Protein AF-0000000068096265 (afdb_homodimer)

Foldseek 3Di:
DAPVVVVVVLLLVLFKKKKKWWDQKWADDQDGTWIKIAGLVLDIDTFPRDDLVR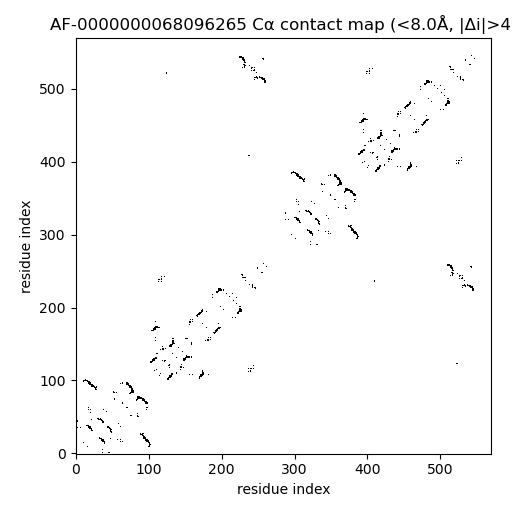VVVSVVLNVCRVVVHKDKQKAACPCDDDNHSNHPRRMIIMMTMHMHSNAAEEEEEALDLLVLLLQVVVVVVRHAYEYEDADPVSPDVVSHDPSYHYFYDNDSLVSVVVDPDDLAHEYEYDHDPCSLVNCVNPLPPRHLAYEYQDDPVVLVVSLVVCVVVPNDPVSNVRYQPNAFDPPVDDGSNSVSVRRVLRVVCSVVVHDDDDPVPPDPPPPVVPPPPPVDPPPPPPPPD/DDPVVVVVVLLLVLFKKKKKWWDQKDADDQDGTWIKIAGLVLDIDTFPRDDLVRVVVSVVLNVCRVVVHKDKQKAACDCDDDNHSNHPRRMIIMMTMHMHSNAAEEEEEALDLLVLLLQVVVVVVRHAYEYEDADPVSPDVVSHPPSYHYFYDNDSLVSVVPDPDDLAHEYEYDHDPCSLVNCVNPLPPRHLAYEYQDDPVVLVVSLVVCVVVPNDPVSNVRYQPNAFDPPVDDGSNSVSVRRVLRVVCSVVVHDDDDPVPDDPPPPVVPPPPPPDPPPPPPPDD

InterPro domains:
  IPR003777 XdhC- CoxI [PF02625] (12-73)
  IPR027051 XdhC Rossmann domain [PF13478] (106-247)
  IPR036291 NAD(P)-binding domain superfamily [SSF51735] (105-229)
  IPR052698 Molybdenum Cofactor Utilization and Processing [PTHR30388] (1-264)

Nearest PDB structures (foldseek):
  2we7-assembly2_B-2  TM=6.787E-01  e=3.068E-19  Mycolicibacterium smegmatis MC2 155
  2we8-assembly2_B-3  TM=6.838E-01  e=1.035E-18  Mycolicibacterium smegmatis MC2 155
  2we8-assembly1_A-2  TM=6.774E-01  e=1.320E-18  Mycolicibacterium smegmatis MC2 155
  2we7-assembly1_A-3  TM=6.724E-01  e=2.021E-18  Mycolicibacterium smegmatis MC2 155
  3on5-assembly1_B  TM=5.603E-01  e=2.183E-16  Halalkalibacterium halodurans

Structure (mmCIF, N/CA/C/O backbone):
data_AF-0000000068096265-model_v1
#
loop_
_entity.id
_entity.type
_entity.pdbx_description
1 polymer 'XdhC family protein'
#
loop_
_atom_site.group_PDB
_atom_site.id
_atom_site.type_symbol
_atom_site.label_atom_id
_atom_site.label_alt_id
_atom_site.label_comp_id
_atom_site.label_asym_id
_atom_site.label_entity_id
_atom_site.label_seq_id
_atom_site.pdbx_PDB_ins_code
_atom_site.Cartn_x
_atom_site.Cartn_y
_atom_site.Cartn_z
_atom_site.occupancy
_atom_site.B_iso_or_equiv
_atom_site.auth_seq_id
_atom_site.auth_comp_id
_atom_site.auth_asym_id
_atom_site.auth_atom_id
_atom_site.pdbx_PDB_model_num
ATOM 1 N N . MET A 1 1 ? 1.403 -39.656 5.617 1 76.5 1 MET A N 1
ATOM 2 C CA . MET A 1 1 ? 1.202 -38.25 5.336 1 76.5 1 MET A CA 1
ATOM 3 C C . MET A 1 1 ? -0.2 -38 4.793 1 76.5 1 MET A C 1
ATOM 5 O O . MET A 1 1 ? -0.653 -38.688 3.883 1 76.5 1 MET A O 1
ATOM 9 N N . THR A 1 2 ? -0.867 -37.156 5.574 1 92.62 2 THR A N 1
ATOM 10 C CA . THR A 1 2 ? -2.234 -36.875 5.16 1 92.62 2 THR A CA 1
ATOM 11 C C . THR A 1 2 ? -2.248 -35.844 4.02 1 92.62 2 THR A C 1
ATOM 13 O O . THR A 1 2 ? -1.24 -35.188 3.76 1 92.62 2 THR A O 1
ATOM 16 N N . ILE A 1 3 ? -3.322 -35.938 3.326 1 94.81 3 ILE A N 1
ATOM 17 C CA . ILE A 1 3 ? -3.496 -35 2.213 1 94.81 3 ILE A CA 1
ATOM 18 C C . ILE A 1 3 ? -3.24 -33.562 2.686 1 94.81 3 ILE A C 1
ATOM 20 O O . ILE A 1 3 ? -2.514 -32.812 2.035 1 94.81 3 ILE A O 1
ATOM 24 N N . PHE A 1 4 ? -3.699 -33.25 3.855 1 94.38 4 PHE A N 1
ATOM 25 C CA . PHE A 1 4 ? -3.615 -31.859 4.316 1 94.38 4 PHE A CA 1
ATOM 26 C C . PHE A 1 4 ? -2.223 -31.547 4.852 1 94.38 4 PHE A C 1
ATOM 28 O O . PHE A 1 4 ? -1.745 -30.422 4.738 1 94.38 4 PHE A O 1
ATOM 35 N N . GLU A 1 5 ? -1.595 -32.5 5.352 1 94.88 5 GLU A N 1
ATOM 36 C CA . GLU A 1 5 ? -0.195 -32.312 5.727 1 94.88 5 GLU A CA 1
ATOM 37 C C . GLU A 1 5 ? 0.674 -32.031 4.504 1 94.88 5 GLU A C 1
ATOM 39 O O . GLU A 1 5 ? 1.523 -31.141 4.535 1 94.88 5 GLU A O 1
ATOM 44 N N . GLU A 1 6 ? 0.414 -32.875 3.514 1 95.62 6 GLU A N 1
ATOM 45 C CA . GLU A 1 6 ? 1.165 -32.688 2.275 1 95.62 6 GLU A CA 1
ATOM 46 C C . GLU A 1 6 ? 0.84 -31.328 1.639 1 95.62 6 GLU A C 1
ATOM 48 O O . GLU A 1 6 ? 1.735 -30.625 1.159 1 95.62 6 GLU A O 1
ATOM 53 N N . ALA A 1 7 ? -0.382 -31 1.679 1 96.31 7 ALA A N 1
ATOM 54 C CA . ALA A 1 7 ? -0.796 -29.703 1.133 1 96.31 7 ALA A CA 1
ATOM 55 C C . ALA A 1 7 ? -0.097 -28.562 1.853 1 96.31 7 ALA A C 1
ATOM 57 O O . ALA A 1 7 ? 0.416 -27.641 1.212 1 96.31 7 ALA A O 1
ATOM 58 N N . ALA A 1 8 ? -0.05 -28.625 3.109 1 95.56 8 ALA A N 1
ATOM 59 C CA . ALA A 1 8 ? 0.588 -27.594 3.92 1 95.56 8 ALA A CA 1
ATOM 60 C C . ALA A 1 8 ? 2.076 -27.484 3.604 1 95.56 8 ALA A C 1
ATOM 62 O O . ALA A 1 8 ? 2.617 -26.391 3.482 1 95.56 8 ALA A O 1
ATOM 63 N N . ARG A 1 9 ? 2.648 -28.625 3.51 1 94.81 9 ARG A N 1
ATOM 64 C CA . ARG A 1 9 ? 4.074 -28.688 3.193 1 94.81 9 ARG A CA 1
ATOM 65 C C . ARG A 1 9 ? 4.355 -28.031 1.842 1 94.81 9 ARG A C 1
ATOM 67 O O . ARG A 1 9 ? 5.242 -27.188 1.728 1 94.81 9 ARG A O 1
ATOM 74 N N . LEU A 1 10 ? 3.617 -28.391 0.86 1 95.56 10 LEU A N 1
ATOM 75 C CA . LEU A 1 10 ? 3.816 -27.875 -0.488 1 95.56 10 LEU A CA 1
ATOM 76 C C . LEU A 1 10 ? 3.523 -26.375 -0.542 1 95.56 10 LEU A C 1
ATOM 78 O O . LEU A 1 10 ? 4.25 -25.625 -1.188 1 95.56 10 LEU A O 1
ATOM 82 N N . GLU A 1 11 ? 2.512 -25.984 0.135 1 93.88 11 GLU A N 1
ATOM 83 C CA . GLU A 1 11 ? 2.162 -24.562 0.186 1 93.88 11 GLU A CA 1
ATOM 84 C C . GLU A 1 11 ? 3.287 -23.734 0.805 1 93.88 11 GLU A C 1
ATOM 86 O O . GLU A 1 11 ? 3.643 -22.672 0.288 1 93.88 11 GLU A O 1
ATOM 91 N N . LYS A 1 12 ? 3.818 -24.219 1.875 1 91.19 12 LYS A N 1
ATOM 92 C CA . LYS A 1 12 ? 4.914 -23.547 2.557 1 91.19 12 LYS A CA 1
ATOM 93 C C . LYS A 1 12 ? 6.121 -23.375 1.634 1 91.19 12 LYS A C 1
ATOM 95 O O . LYS A 1 12 ? 6.809 -22.359 1.675 1 91.19 12 LYS A O 1
ATOM 100 N N . GLN A 1 13 ? 6.297 -24.344 0.802 1 92.06 13 GLN A N 1
ATOM 101 C CA . GLN A 1 13 ? 7.426 -24.344 -0.122 1 92.06 13 GLN A CA 1
ATOM 102 C C . GLN A 1 13 ? 7.074 -23.641 -1.425 1 92.06 13 GLN A C 1
ATOM 104 O O . GLN A 1 13 ? 7.914 -23.5 -2.314 1 92.06 13 GLN A O 1
ATOM 109 N N . ASN A 1 14 ? 5.914 -23.172 -1.489 1 94.5 14 ASN A N 1
ATOM 110 C CA . ASN A 1 14 ? 5.391 -22.562 -2.709 1 94.5 14 ASN A CA 1
ATOM 111 C C . ASN A 1 14 ? 5.59 -23.484 -3.918 1 94.5 14 ASN A C 1
ATOM 113 O O . ASN A 1 14 ? 6.062 -23.031 -4.965 1 94.5 14 ASN A O 1
ATOM 117 N N . ARG A 1 15 ? 5.332 -24.734 -3.732 1 94.62 15 ARG A N 1
ATOM 118 C CA . ARG A 1 15 ? 5.344 -25.719 -4.812 1 94.62 15 ARG A CA 1
ATOM 119 C C . ARG A 1 15 ? 3.928 -26.016 -5.301 1 94.62 15 ARG A C 1
ATOM 121 O O . ARG A 1 15 ? 3.037 -26.312 -4.5 1 94.62 15 ARG A O 1
ATOM 128 N N . PRO A 1 16 ? 3.732 -25.984 -6.543 1 96.69 16 PRO A N 1
ATOM 129 C CA . PRO A 1 16 ? 2.383 -26.156 -7.09 1 96.69 16 PRO A CA 1
ATOM 130 C C . PRO A 1 16 ? 1.802 -27.531 -6.824 1 96.69 16 PRO A C 1
ATOM 132 O O . PRO A 1 16 ? 2.533 -28.531 -6.848 1 96.69 16 PRO A O 1
ATOM 135 N N . PHE A 1 17 ? 0.498 -27.578 -6.547 1 97.69 17 PHE A N 1
ATOM 136 C CA . PHE A 1 17 ? -0.246 -28.828 -6.422 1 97.69 17 PHE A CA 1
ATOM 137 C C . PHE A 1 17 ? -1.731 -28.594 -6.672 1 97.69 17 PHE A C 1
ATOM 139 O O . PHE A 1 17 ? -2.201 -27.453 -6.656 1 97.69 17 PHE A O 1
ATOM 146 N N . ALA A 1 18 ? -2.395 -29.703 -6.938 1 98.31 18 ALA A N 1
ATOM 147 C CA . ALA A 1 18 ? -3.84 -29.641 -7.137 1 98.31 18 ALA A CA 1
ATOM 148 C C . ALA A 1 18 ? -4.57 -30.516 -6.113 1 98.31 18 ALA A C 1
ATOM 150 O O . ALA A 1 18 ? -4.035 -31.531 -5.656 1 98.31 18 ALA A O 1
ATOM 151 N N . LEU A 1 19 ? -5.758 -30.078 -5.727 1 97.81 19 LEU A N 1
ATOM 152 C CA . LEU A 1 19 ? -6.688 -30.875 -4.934 1 97.81 19 LEU A CA 1
ATOM 153 C C . LEU A 1 19 ? -7.922 -31.234 -5.746 1 97.81 19 LEU A C 1
ATOM 155 O O . LEU A 1 19 ? -8.602 -30.359 -6.289 1 97.81 19 LEU A O 1
ATOM 159 N N . ALA A 1 20 ? -8.125 -32.469 -5.863 1 97.06 20 ALA A N 1
ATOM 160 C CA . ALA A 1 20 ? -9.312 -33 -6.551 1 97.06 20 ALA A CA 1
ATOM 161 C C . ALA A 1 20 ? -10.352 -33.5 -5.555 1 97.06 20 ALA A C 1
ATOM 163 O O . ALA A 1 20 ? -10.047 -34.344 -4.695 1 97.06 20 ALA A O 1
ATOM 164 N N . GLN A 1 21 ? -11.516 -33 -5.699 1 95.88 21 GLN A N 1
ATOM 165 C CA . GLN A 1 21 ? -12.625 -33.375 -4.824 1 95.88 21 GLN A CA 1
ATOM 166 C C . GLN A 1 21 ? -13.844 -33.812 -5.629 1 95.88 21 GLN A C 1
ATOM 168 O O . GLN A 1 21 ? -14.297 -33.094 -6.527 1 95.88 21 GLN A O 1
ATOM 173 N N . ILE A 1 22 ? -14.359 -35.031 -5.277 1 92.56 22 ILE A N 1
ATOM 174 C CA . ILE A 1 22 ? -15.633 -35.438 -5.867 1 92.56 22 ILE A CA 1
ATOM 175 C C . ILE A 1 22 ? -16.766 -34.562 -5.32 1 92.56 22 ILE A C 1
ATOM 177 O O . ILE A 1 22 ? -16.984 -34.531 -4.109 1 92.56 22 ILE A O 1
ATOM 181 N N . VAL A 1 23 ? -17.5 -33.938 -6.191 1 93.25 23 VAL A N 1
ATOM 182 C CA . VAL A 1 23 ? -18.531 -33.031 -5.711 1 93.25 23 VAL A CA 1
ATOM 183 C C . VAL A 1 23 ? -19.906 -33.562 -6.082 1 93.25 23 VAL A C 1
ATOM 185 O O . VAL A 1 23 ? -20.922 -33.156 -5.512 1 93.25 23 VAL A O 1
ATOM 188 N N . ASP A 1 24 ? -19.938 -34.406 -7.055 1 88.5 24 ASP A N 1
ATOM 189 C CA . ASP A 1 24 ? -21.188 -35.062 -7.441 1 88.5 24 ASP A CA 1
ATOM 190 C C . ASP A 1 24 ? -20.922 -36.469 -7.984 1 88.5 24 ASP A C 1
ATOM 192 O O . ASP A 1 24 ? -19.891 -36.719 -8.625 1 88.5 24 ASP A O 1
ATOM 196 N N . SER A 1 25 ? -21.797 -37.438 -7.559 1 85.44 25 SER A N 1
ATOM 197 C CA . SER A 1 25 ? -21.688 -38.812 -8.055 1 85.44 25 SER A CA 1
ATOM 198 C C . SER A 1 25 ? -23.078 -39.438 -8.211 1 85.44 25 SER A C 1
ATOM 200 O O . SER A 1 25 ? -23.938 -39.281 -7.359 1 85.44 25 SER A O 1
ATOM 202 N N . ARG A 1 26 ? -23.219 -39.906 -9.359 1 81.5 26 ARG A N 1
ATOM 203 C CA . ARG A 1 26 ? -24.469 -40.594 -9.641 1 81.5 26 ARG A CA 1
ATOM 204 C C . ARG A 1 26 ? -24.234 -42 -10.164 1 81.5 26 ARG A C 1
ATOM 206 O O . ARG A 1 26 ? -23.266 -42.25 -10.891 1 81.5 26 ARG A O 1
ATOM 213 N N . GLY A 1 27 ? -25.141 -42.875 -9.828 1 76.88 27 GLY A N 1
ATOM 214 C CA . GLY A 1 27 ? -25.047 -44.25 -10.297 1 76.88 27 GLY A CA 1
ATOM 215 C C . GLY A 1 27 ? -23.984 -45.062 -9.586 1 76.88 27 GLY A C 1
ATOM 216 O O . GLY A 1 27 ? -23.656 -44.781 -8.43 1 76.88 27 GLY A O 1
ATOM 217 N N . SER A 1 28 ? -23.547 -46.219 -10.242 1 68.5 28 SER A N 1
ATOM 218 C CA . SER A 1 28 ? -22.547 -47.062 -9.625 1 68.5 28 SER A CA 1
ATOM 219 C C . SER A 1 28 ? -21.156 -46.5 -9.742 1 68.5 28 SER A C 1
ATOM 221 O O . SER A 1 28 ? -20.469 -46.688 -10.75 1 68.5 28 SER A O 1
ATOM 223 N N . THR A 1 29 ? -20.766 -45.594 -8.859 1 66.62 29 THR A N 1
ATOM 224 C CA . THR A 1 29 ? -19.438 -45 -8.82 1 66.62 29 THR A CA 1
ATOM 225 C C . THR A 1 29 ? -18.625 -45.594 -7.676 1 66.62 29 THR A C 1
ATOM 227 O O . THR A 1 29 ? -19.172 -46 -6.648 1 66.62 29 THR A O 1
ATOM 230 N N . PRO A 1 30 ? -17.344 -45.688 -7.934 1 61.66 30 PRO A N 1
ATOM 231 C CA . PRO A 1 30 ? -16.531 -46.312 -6.891 1 61.66 30 PRO A CA 1
ATOM 232 C C . PRO A 1 30 ? -16.562 -45.562 -5.57 1 61.66 30 PRO A C 1
ATOM 234 O O . PRO A 1 30 ? -16.516 -46.188 -4.5 1 61.66 30 PRO A O 1
ATOM 237 N N . ARG A 1 31 ? -16.547 -44.312 -5.555 1 70.88 31 ARG A N 1
ATOM 238 C CA . ARG A 1 31 ? -16.609 -43.5 -4.348 1 70.88 31 ARG A CA 1
ATOM 239 C C . ARG A 1 31 ? -17.578 -42.312 -4.523 1 70.88 31 ARG A C 1
ATOM 241 O O . ARG A 1 31 ? -17.672 -41.75 -5.609 1 70.88 31 ARG A O 1
ATOM 248 N N . HIS A 1 32 ? -18.281 -42.062 -3.453 1 75.38 32 HIS A N 1
ATOM 249 C CA . HIS A 1 32 ? -19.234 -40.938 -3.49 1 75.38 32 HIS A CA 1
ATOM 250 C C . HIS A 1 32 ? -18.609 -39.656 -2.936 1 75.38 32 HIS A C 1
ATOM 252 O O . HIS A 1 32 ? -19.062 -38.562 -3.258 1 75.38 32 HIS A O 1
ATOM 258 N N . SER A 1 33 ? -17.688 -39.844 -2.07 1 81.69 33 SER A N 1
ATOM 259 C CA . SER A 1 33 ? -16.938 -38.719 -1.53 1 81.69 33 SER A CA 1
ATOM 260 C C . SER A 1 33 ? -15.461 -39.094 -1.321 1 81.69 33 SER A C 1
ATOM 262 O O . SER A 1 33 ? -15.156 -40.156 -0.764 1 81.69 33 SER A O 1
ATOM 264 N N . ALA A 1 34 ? -14.57 -38.375 -2.037 1 90.31 34 ALA A N 1
ATOM 265 C CA . ALA A 1 34 ? -13.133 -38.594 -1.886 1 90.31 34 ALA A CA 1
ATOM 266 C C . ALA A 1 34 ? -12.328 -37.375 -2.359 1 90.31 34 ALA A C 1
ATOM 268 O O . ALA A 1 34 ? -12.852 -36.531 -3.07 1 90.31 34 ALA A O 1
ATOM 269 N N . GLN A 1 35 ? -11.133 -37.344 -1.79 1 94.5 35 GLN A N 1
ATOM 270 C CA . GLN A 1 35 ? -10.195 -36.281 -2.156 1 94.5 35 GLN A CA 1
ATOM 271 C C . GLN A 1 35 ? -8.836 -36.875 -2.533 1 94.5 35 GLN A C 1
ATOM 273 O O . GLN A 1 35 ? -8.422 -37.906 -2.004 1 94.5 35 GLN A O 1
ATOM 278 N N . MET A 1 36 ? -8.203 -36.156 -3.459 1 96.44 36 MET A N 1
ATOM 279 C CA . MET A 1 36 ? -6.875 -36.531 -3.93 1 96.44 36 MET A CA 1
ATOM 280 C C . MET A 1 36 ? -6.016 -35.312 -4.172 1 96.44 36 MET A C 1
ATOM 282 O O . MET A 1 36 ? -6.496 -34.312 -4.711 1 96.44 36 MET A O 1
ATOM 286 N N . LEU A 1 37 ? -4.785 -35.375 -3.684 1 98.19 37 LEU A N 1
ATOM 287 C CA . LEU A 1 37 ? -3.805 -34.344 -3.979 1 98.19 37 LEU A CA 1
ATOM 288 C C . LEU A 1 37 ? -2.883 -34.781 -5.117 1 98.19 37 LEU A C 1
ATOM 290 O O . LEU A 1 37 ? -2.381 -35.906 -5.125 1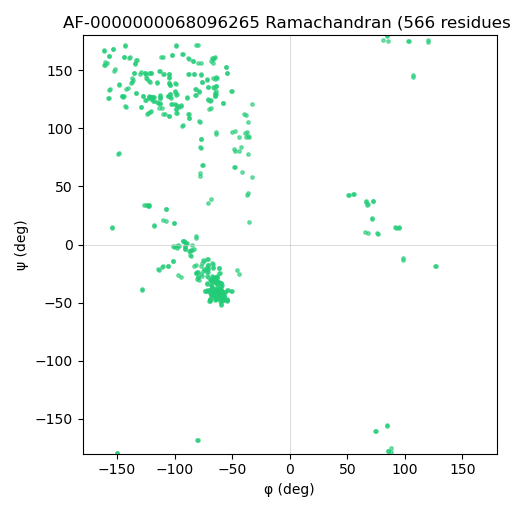 98.19 37 LEU A O 1
ATOM 294 N N . ILE A 1 38 ? -2.723 -33.969 -6.102 1 98.19 38 ILE A N 1
ATOM 295 C CA . ILE A 1 38 ? -1.871 -34.25 -7.258 1 98.19 38 ILE A CA 1
ATOM 296 C C . ILE A 1 38 ? -0.711 -33.25 -7.281 1 98.19 38 ILE A C 1
ATOM 298 O O . ILE A 1 38 ? -0.925 -32.031 -7.352 1 98.19 38 ILE A O 1
ATOM 302 N N . ARG A 1 39 ? 0.5 -33.75 -7.262 1 97.56 39 ARG A N 1
ATOM 303 C CA . ARG A 1 39 ? 1.692 -32.906 -7.352 1 97.56 39 ARG A CA 1
ATOM 304 C C . ARG A 1 39 ? 1.98 -32.531 -8.797 1 97.56 39 ARG A C 1
ATOM 306 O O . ARG A 1 39 ? 1.365 -33.062 -9.727 1 97.56 39 ARG A O 1
ATOM 313 N N . ASP A 1 40 ? 2.973 -31.609 -8.914 1 95.88 40 ASP A N 1
ATOM 314 C CA . ASP A 1 40 ? 3.264 -31.094 -10.25 1 95.88 40 ASP A CA 1
ATOM 315 C C . ASP A 1 40 ? 3.939 -32.156 -11.117 1 95.88 40 ASP A C 1
ATOM 317 O O . ASP A 1 40 ? 3.973 -32.031 -12.344 1 95.88 40 ASP A O 1
ATOM 321 N N . ASP A 1 41 ? 4.406 -33.281 -10.547 1 95.25 41 ASP A N 1
ATOM 322 C CA . ASP A 1 41 ? 5.027 -34.375 -11.312 1 95.25 41 ASP A CA 1
ATOM 323 C C . ASP A 1 41 ? 4.031 -35.469 -11.594 1 95.25 41 ASP A C 1
ATOM 325 O O . ASP A 1 41 ? 4.395 -36.5 -12.18 1 95.25 41 ASP A O 1
ATOM 329 N N . GLY A 1 42 ? 2.867 -35.281 -11.07 1 95.75 42 GLY A N 1
ATOM 330 C CA . GLY A 1 42 ? 1.82 -36.25 -11.336 1 95.75 42 GLY A CA 1
ATOM 331 C C . GLY A 1 42 ? 1.646 -37.25 -10.219 1 95.75 42 GLY A C 1
ATOM 332 O O . GLY A 1 42 ? 0.663 -38 -10.195 1 95.75 42 GLY A O 1
ATOM 333 N N . SER A 1 43 ? 2.57 -37.281 -9.344 1 96.69 43 SER A N 1
ATOM 334 C CA . SER A 1 43 ? 2.396 -38.156 -8.203 1 96.69 43 SER A CA 1
ATOM 335 C C . SER A 1 43 ? 1.251 -37.719 -7.309 1 96.69 43 SER A C 1
ATOM 337 O O . SER A 1 43 ? 0.879 -36.531 -7.324 1 96.69 43 SER A O 1
ATOM 339 N N . ILE A 1 44 ? 0.69 -38.625 -6.547 1 96.56 44 ILE A N 1
ATOM 340 C CA . ILE A 1 44 ? -0.555 -38.281 -5.863 1 96.56 44 ILE A CA 1
ATOM 341 C C . ILE A 1 44 ? -0.467 -38.688 -4.395 1 96.56 44 ILE A C 1
ATOM 343 O O . ILE A 1 44 ? 0.402 -39.469 -4.016 1 96.56 44 ILE A O 1
ATOM 347 N N . VAL A 1 45 ? -1.242 -38.125 -3.564 1 96.5 45 VAL A N 1
ATOM 348 C CA . VAL A 1 45 ? -1.601 -38.562 -2.217 1 96.5 45 VAL A CA 1
ATOM 349 C C . VAL A 1 45 ? -3.113 -38.75 -2.119 1 96.5 45 VAL A C 1
ATOM 351 O O . VAL A 1 45 ? -3.879 -37.844 -2.451 1 96.5 45 VAL A O 1
ATOM 354 N N . GLY A 1 46 ? -3.484 -39.875 -1.688 1 94.06 46 GLY A N 1
ATOM 355 C CA . GLY A 1 46 ? -4.906 -40.188 -1.672 1 94.06 46 GLY A CA 1
ATOM 356 C C . GLY A 1 46 ? -5.414 -40.719 -3 1 94.06 46 GLY A C 1
ATOM 357 O O . GLY A 1 46 ? -4.629 -40.969 -3.922 1 94.06 46 GLY A O 1
ATOM 358 N N . THR A 1 47 ? -6.809 -41.031 -3 1 92.25 47 THR A N 1
ATOM 359 C CA . THR A 1 47 ? -7.426 -41.562 -4.211 1 92.25 47 THR A CA 1
ATOM 360 C C . THR A 1 47 ? -8.906 -41.188 -4.266 1 92.25 47 THR A C 1
ATOM 362 O O . THR A 1 47 ? -9.547 -41 -3.227 1 92.25 47 THR A O 1
ATOM 365 N N . ILE A 1 48 ? -9.32 -41.094 -5.488 1 90.81 48 ILE A N 1
ATOM 366 C CA . ILE A 1 48 ? -10.758 -40.844 -5.637 1 90.81 48 ILE A CA 1
ATOM 367 C C . ILE A 1 48 ? -11.422 -42.094 -6.199 1 90.81 48 ILE A C 1
ATOM 369 O O . ILE A 1 4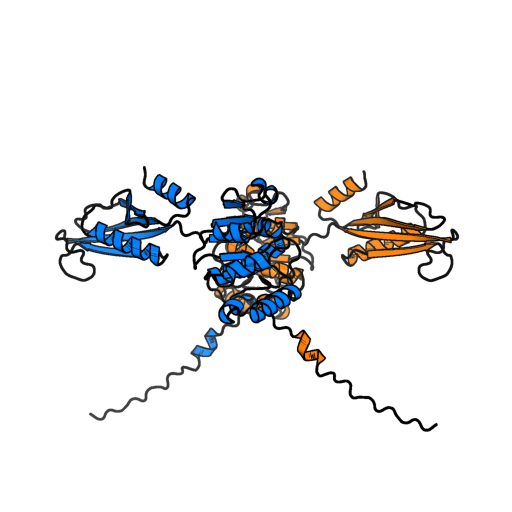8 ? -12.523 -42.031 -6.758 1 90.81 48 ILE A O 1
ATOM 373 N N . GLY A 1 49 ? -10.859 -43.219 -6.094 1 84.81 49 GLY A N 1
ATOM 374 C CA . GLY A 1 49 ? -11.469 -44.469 -6.488 1 84.81 49 GLY A CA 1
ATOM 375 C C . GLY A 1 49 ? -10.617 -45.281 -7.465 1 84.81 49 GLY A C 1
ATOM 376 O O . GLY A 1 49 ? -10.883 -46.438 -7.719 1 84.81 49 GLY A O 1
ATOM 377 N N . GLY A 1 50 ? -9.695 -44.656 -8.102 1 79.5 50 GLY A N 1
ATOM 378 C CA . GLY A 1 50 ? -8.797 -45.344 -9.016 1 79.5 50 GLY A CA 1
ATOM 379 C C . GLY A 1 50 ? -9.359 -45.5 -10.414 1 79.5 50 GLY A C 1
ATOM 380 O O . GLY A 1 50 ? -10.289 -44.781 -10.789 1 79.5 50 GLY A O 1
ATOM 381 N N . GLY A 1 51 ? -8.539 -46.188 -11.242 1 81.88 51 GLY A N 1
ATOM 382 C CA . GLY A 1 51 ? -9.016 -46.531 -12.57 1 81.88 51 GLY A CA 1
ATOM 383 C C . GLY A 1 51 ? -8.836 -45.438 -13.594 1 81.88 51 GLY A C 1
ATOM 384 O O . GLY A 1 51 ? -7.953 -44.594 -13.445 1 81.88 51 GLY A O 1
ATOM 385 N N . MET A 1 52 ? -9.695 -45.562 -14.586 1 83.56 52 MET A N 1
ATOM 386 C CA . MET A 1 52 ? -9.57 -44.656 -15.734 1 83.56 52 MET A CA 1
ATOM 387 C C . MET A 1 52 ? -9.992 -43.25 -15.367 1 83.56 52 MET A C 1
ATOM 389 O O . MET A 1 52 ? -9.383 -42.281 -15.828 1 83.56 52 MET A O 1
ATOM 393 N N . VAL A 1 53 ? -10.945 -43.125 -14.516 1 84.19 53 VAL A N 1
ATOM 394 C CA . VAL A 1 53 ? -11.43 -41.812 -14.109 1 84.19 53 VAL A CA 1
ATOM 395 C C . VAL A 1 53 ? -10.328 -41.062 -13.367 1 84.19 53 VAL A C 1
ATOM 397 O O . VAL A 1 53 ? -10.086 -39.875 -13.625 1 84.19 53 VAL A O 1
ATOM 400 N N . GLU A 1 54 ? -9.742 -41.719 -12.484 1 90.56 54 GLU A N 1
ATOM 401 C CA . GLU A 1 54 ? -8.664 -41.094 -11.711 1 90.56 54 GLU A CA 1
ATOM 402 C C . GLU A 1 54 ? -7.512 -40.656 -12.609 1 90.56 54 GLU A C 1
ATOM 404 O O . GLU A 1 54 ? -6.965 -39.562 -12.445 1 90.56 54 GLU A O 1
ATOM 409 N N . ARG A 1 55 ? -7.156 -41.5 -13.594 1 92.88 55 ARG A N 1
ATOM 410 C CA . ARG A 1 55 ? -6.105 -41.156 -14.547 1 92.88 55 ARG A CA 1
ATOM 411 C C . ARG A 1 55 ? -6.461 -39.906 -15.312 1 92.88 55 ARG A C 1
ATOM 413 O O . ARG A 1 55 ? -5.609 -39.031 -15.516 1 92.88 55 ARG A O 1
ATOM 420 N N . LYS A 1 56 ? -7.641 -39.875 -15.68 1 93.31 56 LYS A N 1
ATOM 421 C CA . LYS A 1 56 ? -8.086 -38.688 -16.422 1 93.31 56 LYS A CA 1
ATOM 422 C C . LYS A 1 56 ? -8.086 -37.438 -15.539 1 93.31 56 LYS A C 1
ATOM 424 O O . LYS A 1 56 ? -7.715 -36.375 -15.992 1 93.31 56 LYS A O 1
ATOM 429 N N . VAL A 1 57 ? -8.5 -37.625 -14.328 1 95.06 57 VAL A N 1
ATOM 430 C CA . VAL A 1 57 ? -8.516 -36.5 -13.391 1 95.06 57 VAL A CA 1
ATOM 431 C C . VAL A 1 57 ? -7.094 -36 -13.141 1 95.06 57 VAL A C 1
ATOM 433 O O . VAL A 1 57 ? -6.848 -34.812 -13.055 1 95.06 57 VAL A O 1
ATOM 436 N N . ILE A 1 58 ? -6.18 -36.875 -13 1 97 58 ILE A N 1
ATOM 437 C CA . ILE A 1 58 ? -4.777 -36.5 -12.812 1 97 58 ILE A CA 1
ATOM 438 C C . ILE A 1 58 ? -4.289 -35.719 -14.016 1 97 58 ILE A C 1
ATOM 440 O O . ILE A 1 58 ? -3.646 -34.656 -13.859 1 97 58 ILE A O 1
ATOM 444 N N . ALA A 1 59 ? -4.656 -36.156 -15.195 1 96.88 59 ALA A N 1
ATOM 445 C CA . ALA A 1 59 ? -4.266 -35.438 -16.406 1 96.88 59 ALA A CA 1
ATOM 446 C C . ALA A 1 59 ? -4.855 -34.031 -16.438 1 96.88 59 ALA A C 1
ATOM 448 O O . ALA A 1 59 ? -4.16 -33.062 -16.766 1 96.88 59 ALA A O 1
ATOM 449 N N . GLU A 1 60 ? -6.031 -33.938 -16.062 1 96.81 60 GLU A N 1
ATOM 450 C CA . GLU A 1 60 ? -6.703 -32.656 -16 1 96.81 60 GLU A CA 1
ATOM 451 C C . GLU A 1 60 ? -6.062 -31.75 -14.953 1 96.81 60 GLU A C 1
ATOM 453 O O . GLU A 1 60 ? -5.957 -30.531 -15.156 1 96.81 60 GLU A O 1
ATOM 458 N N . ALA A 1 61 ? -5.707 -32.344 -13.906 1 97.88 61 ALA A N 1
ATOM 459 C CA . ALA A 1 61 ? -5.074 -31.578 -12.828 1 97.88 61 ALA A CA 1
ATOM 460 C C . ALA A 1 61 ? -3.74 -30.984 -13.289 1 97.88 61 ALA A C 1
ATOM 462 O O . ALA A 1 61 ? -3.422 -29.844 -12.969 1 97.88 61 ALA A O 1
ATOM 463 N N . LEU A 1 62 ? -2.977 -31.766 -13.992 1 97.62 62 LEU A N 1
ATOM 464 C CA . LEU A 1 62 ? -1.701 -31.281 -14.508 1 97.62 62 LEU A CA 1
ATOM 465 C C . LEU A 1 62 ? -1.91 -30.125 -15.492 1 97.62 62 LEU A C 1
ATOM 467 O O . LEU A 1 62 ? -1.143 -29.172 -15.492 1 97.62 62 LEU A O 1
ATOM 471 N N . GLU A 1 63 ? -2.936 -30.203 -16.25 1 97 63 GLU A N 1
ATOM 472 C CA . GLU A 1 63 ? -3.275 -29.109 -17.156 1 97 63 GLU A CA 1
ATOM 473 C C . GLU A 1 63 ? -3.703 -27.875 -16.391 1 97 63 GLU A C 1
ATOM 475 O O . GLU A 1 63 ? -3.307 -26.75 -16.734 1 97 63 GLU A O 1
ATOM 480 N N . ALA A 1 64 ? -4.492 -28.094 -15.398 1 96.88 64 ALA A N 1
ATOM 481 C CA . ALA A 1 64 ? -4.938 -27 -14.547 1 96.88 64 ALA A CA 1
ATOM 482 C C . ALA A 1 64 ? -3.75 -26.281 -13.906 1 96.88 64 ALA A C 1
ATOM 484 O O . ALA A 1 64 ? -3.73 -25.047 -13.82 1 96.88 64 ALA A O 1
ATOM 485 N N . LEU A 1 65 ? -2.773 -26.984 -13.469 1 96.44 65 LEU A N 1
ATOM 486 C CA . LEU A 1 65 ? -1.57 -26.422 -12.867 1 96.44 65 LEU A CA 1
ATOM 487 C C . LEU A 1 65 ? -0.782 -25.609 -13.883 1 96.44 65 LEU A C 1
ATOM 489 O O . LEU A 1 65 ? -0.307 -24.516 -13.57 1 96.44 65 LEU A O 1
ATOM 493 N N . ARG A 1 66 ? -0.722 -26.109 -15.086 1 93.69 66 ARG A N 1
ATOM 494 C CA . ARG A 1 66 ? -0.022 -25.406 -16.156 1 93.69 66 ARG A CA 1
ATOM 495 C C . ARG A 1 66 ? -0.708 -24.078 -16.469 1 93.69 66 ARG A C 1
ATOM 497 O O . ARG A 1 66 ? -0.042 -23.062 -16.656 1 93.69 66 ARG A O 1
ATOM 504 N N . GLU A 1 67 ? -1.969 -24.172 -16.438 1 93.31 67 GLU A N 1
ATOM 505 C CA . GLU A 1 67 ? -2.756 -22.984 -16.766 1 93.31 67 GLU A CA 1
ATOM 506 C C . GLU A 1 67 ? -2.965 -22.094 -15.547 1 93.31 67 GLU A C 1
ATOM 508 O O . GLU A 1 67 ? -3.473 -20.984 -15.656 1 93.31 67 GLU A O 1
ATOM 513 N N . LYS A 1 68 ? -2.609 -22.594 -14.461 1 92.31 68 LYS A N 1
ATOM 514 C CA . LYS A 1 68 ? -2.777 -21.906 -13.18 1 92.31 68 LYS A CA 1
ATOM 515 C C . LYS A 1 68 ? -4.234 -21.516 -12.953 1 92.31 68 LYS A C 1
ATOM 517 O O . LYS A 1 68 ? -4.523 -20.406 -12.516 1 92.31 68 LYS A O 1
ATOM 522 N N . ALA A 1 69 ? -5.109 -22.484 -13.281 1 94.56 69 ALA A N 1
ATOM 523 C CA . ALA A 1 69 ? -6.543 -22.203 -13.172 1 94.56 69 ALA A CA 1
ATOM 524 C C . ALA A 1 69 ? -7.305 -23.469 -12.75 1 94.56 69 ALA A C 1
ATOM 526 O O . ALA A 1 69 ? -7.188 -24.516 -13.391 1 94.56 69 ALA A O 1
ATOM 527 N N . SER A 1 70 ? -8.102 -23.297 -11.703 1 96.75 70 SER A N 1
ATOM 528 C CA . SER A 1 70 ? -8.953 -24.391 -11.25 1 96.75 70 SER A CA 1
ATOM 529 C C . SER A 1 70 ? -10.031 -24.719 -12.281 1 96.75 70 SER A C 1
ATOM 531 O O . SER A 1 70 ? -10.352 -23.875 -13.133 1 96.75 70 SER A O 1
ATOM 533 N N . ARG A 1 71 ? -10.57 -25.984 -12.133 1 96.31 71 ARG A N 1
ATOM 534 C CA . ARG A 1 71 ? -11.578 -26.359 -13.117 1 96.31 71 ARG A CA 1
ATOM 535 C C . ARG A 1 71 ? -12.422 -27.531 -12.625 1 96.31 71 ARG A C 1
ATOM 537 O O . ARG A 1 71 ? -12.062 -28.188 -11.641 1 96.31 71 ARG A O 1
ATOM 544 N N . MET A 1 72 ? -13.531 -27.734 -13.375 1 96.12 72 MET A N 1
ATOM 545 C CA . MET A 1 72 ? -14.414 -28.875 -13.148 1 96.12 72 MET A CA 1
ATOM 546 C C . MET A 1 72 ? -14.117 -29.984 -14.156 1 96.12 72 MET A C 1
ATOM 548 O O . MET A 1 72 ? -13.938 -29.719 -15.344 1 96.12 72 MET A O 1
ATOM 552 N N . PHE A 1 73 ? -14.125 -31.203 -13.648 1 94 73 PHE A N 1
ATOM 553 C CA . PHE A 1 73 ? -14.047 -32.406 -14.484 1 94 73 PHE A CA 1
ATOM 554 C C . PHE A 1 73 ? -15.352 -33.188 -14.414 1 94 73 PHE A C 1
ATOM 556 O O . PHE A 1 73 ? -15.867 -33.438 -13.32 1 94 73 PHE A O 1
ATOM 563 N N . HIS A 1 74 ? -15.859 -33.438 -15.539 1 91.06 74 HIS A N 1
ATOM 564 C CA . HIS A 1 74 ? -17.047 -34.281 -15.641 1 91.06 74 HIS A CA 1
ATOM 565 C C . HIS A 1 74 ? -16.734 -35.594 -16.344 1 91.06 74 HIS A C 1
ATOM 567 O O . HIS A 1 74 ? -16.266 -35.594 -17.484 1 91.06 74 HIS A O 1
ATOM 573 N N . GLY A 1 75 ? -16.906 -36.656 -15.609 1 84.38 75 GLY A N 1
ATOM 574 C CA . GLY A 1 75 ? -16.703 -37.969 -16.172 1 84.38 75 GLY A CA 1
ATOM 575 C C . GLY A 1 75 ? -17.953 -38.844 -16.172 1 84.38 75 GLY A C 1
ATOM 576 O O . GLY A 1 75 ? -18.656 -38.906 -15.164 1 84.38 75 GLY A O 1
ATOM 577 N N . ARG A 1 76 ? -18.312 -39.312 -17.375 1 75.88 76 ARG A N 1
ATOM 578 C CA . ARG A 1 76 ? -19.359 -40.312 -17.5 1 75.88 76 ARG A CA 1
ATOM 579 C C . ARG A 1 76 ? -18.766 -41.688 -17.656 1 75.88 76 ARG A C 1
ATOM 581 O O . ARG A 1 76 ? -17.859 -41.906 -18.469 1 75.88 76 ARG A O 1
ATOM 588 N N . MET A 1 77 ? -19.094 -42.5 -16.75 1 66.31 77 MET A N 1
ATOM 589 C CA . MET A 1 77 ? -18.625 -43.875 -16.812 1 66.31 77 MET A CA 1
ATOM 590 C C . MET A 1 77 ? -19.438 -44.688 -17.828 1 66.31 77 MET A C 1
ATOM 592 O O . MET A 1 77 ? -20.219 -45.562 -17.438 1 66.31 77 MET A O 1
ATOM 596 N N . ALA A 1 78 ? -19.406 -44.219 -19.031 1 62.78 78 ALA A N 1
ATOM 597 C CA . ALA A 1 78 ? -20.047 -44.906 -20.156 1 62.78 78 ALA A CA 1
ATOM 598 C C . ALA A 1 78 ? -19.031 -45.219 -21.266 1 62.78 78 ALA A C 1
ATOM 600 O O . ALA A 1 78 ? -17.953 -44.625 -21.312 1 62.78 78 ALA A O 1
ATOM 601 N N . ARG A 1 79 ? -19.25 -46.312 -21.938 1 61 79 ARG A N 1
ATOM 602 C CA . ARG A 1 79 ? -18.359 -46.75 -23 1 61 79 ARG A CA 1
ATOM 603 C C . ARG A 1 79 ? -18.406 -45.781 -24.172 1 61 79 ARG A C 1
ATOM 605 O O . ARG A 1 79 ? -17.422 -45.625 -24.906 1 61 79 ARG A O 1
ATOM 612 N N . SER A 1 80 ? -19.609 -45.156 -24.281 1 61.06 80 SER A N 1
ATOM 613 C CA . SER A 1 80 ? -19.75 -44.312 -25.453 1 61.06 80 SER A CA 1
ATOM 614 C C . SER A 1 80 ? -20.391 -42.969 -25.094 1 61.06 80 SER A C 1
ATOM 616 O O . SER A 1 80 ? -21 -42.844 -24.016 1 61.06 80 SER A O 1
ATOM 618 N N . GLY A 1 81 ? -20.047 -41.906 -25.75 1 59.19 81 GLY A N 1
ATOM 619 C CA . GLY A 1 81 ? -20.672 -40.594 -25.609 1 59.19 81 GLY A CA 1
ATOM 620 C C . GLY A 1 81 ? -19.703 -39.531 -25.156 1 59.19 81 GLY A C 1
ATOM 621 O O . GLY A 1 81 ? -18.516 -39.812 -24.953 1 59.19 81 GLY A O 1
ATOM 622 N N . SER A 1 82 ? -20.25 -38.406 -25.156 1 57.91 82 SER A N 1
ATOM 623 C CA . SER A 1 82 ? -19.469 -37.281 -24.719 1 57.91 82 SER A CA 1
ATOM 624 C C . SER A 1 82 ? -19.062 -37.406 -23.25 1 57.91 82 SER A C 1
ATOM 626 O O . SER A 1 82 ? -19.859 -37.812 -22.422 1 57.91 82 SER A O 1
ATOM 628 N N . ASP A 1 83 ? -17.922 -37.219 -22.828 1 60.5 83 ASP A N 1
ATOM 629 C CA . ASP A 1 83 ? -17.359 -37.219 -21.469 1 60.5 83 ASP A CA 1
ATOM 630 C C . ASP A 1 83 ? -17.219 -38.656 -20.953 1 60.5 83 ASP A C 1
ATOM 632 O O . ASP A 1 83 ? -17.172 -38.875 -19.734 1 60.5 83 ASP A O 1
ATOM 636 N N . ALA A 1 84 ? -17.422 -39.656 -21.859 1 63.62 84 ALA A N 1
ATOM 637 C CA . ALA A 1 84 ? -17.312 -41.062 -21.469 1 63.62 84 ALA A CA 1
ATOM 638 C C . ALA A 1 84 ? -15.875 -41.406 -21.062 1 63.62 84 ALA A C 1
ATOM 640 O O . ALA A 1 84 ? -14.922 -40.969 -21.719 1 63.62 84 ALA A O 1
ATOM 641 N N . VAL A 1 85 ? -15.727 -42.031 -19.891 1 62.47 85 VAL A N 1
ATOM 642 C CA . VAL A 1 85 ? -14.383 -42.375 -19.438 1 62.47 85 VAL A CA 1
ATOM 643 C C . VAL A 1 85 ? -14.109 -43.844 -19.703 1 62.47 85 VAL A C 1
ATOM 645 O O . VAL A 1 85 ? -13.133 -44.406 -19.203 1 62.47 85 VAL A O 1
ATOM 648 N N . GLY A 1 86 ? -14.93 -44.5 -20.641 1 54.47 86 GLY A N 1
ATOM 649 C CA . GLY A 1 86 ? -14.695 -45.844 -21.141 1 54.47 86 GLY A CA 1
ATOM 650 C C . GLY A 1 86 ? -14.961 -46.906 -20.109 1 54.47 86 GLY A C 1
ATOM 651 O O . GLY A 1 86 ? -14.25 -47.938 -20.047 1 54.47 86 GLY A O 1
ATOM 652 N N . SER A 1 87 ? -15.812 -46.688 -18.984 1 60.16 87 SER A N 1
ATOM 653 C CA . SER A 1 87 ? -16.141 -47.75 -18.016 1 60.16 87 SER A CA 1
ATOM 654 C C . SER A 1 87 ? -17.594 -48.188 -18.141 1 60.16 87 SER A C 1
ATOM 656 O O . SER A 1 87 ? -18.422 -47.438 -18.672 1 60.16 87 SER A O 1
ATOM 658 N N . ASP A 1 88 ? -17.875 -49.469 -17.891 1 60.56 88 ASP A N 1
ATOM 659 C CA . ASP A 1 88 ? -19.172 -50.094 -18.047 1 60.56 88 ASP A CA 1
ATOM 660 C C . ASP A 1 88 ? -20.062 -49.812 -16.828 1 60.56 88 ASP A C 1
ATOM 662 O O . ASP A 1 88 ? -21.188 -50.312 -16.75 1 60.56 88 ASP A O 1
ATOM 666 N N . CYS A 1 89 ? -19.672 -49.031 -15.93 1 60.41 89 CYS A N 1
ATOM 667 C CA . CYS A 1 89 ? -20.422 -49 -14.68 1 60.41 89 CYS A CA 1
ATOM 668 C C . CYS A 1 89 ? -21.641 -48.094 -14.781 1 60.41 89 CYS A C 1
ATOM 670 O O . CYS A 1 89 ? -22.547 -48.156 -13.953 1 60.41 89 CYS A O 1
ATOM 672 N N . GLY A 1 90 ? -21.906 -47.375 -15.867 1 66.12 90 GLY A N 1
ATOM 673 C CA . GLY A 1 90 ? -23.094 -46.562 -16.109 1 66.12 90 GLY A CA 1
ATOM 674 C C . GLY A 1 90 ? -23.188 -45.344 -15.219 1 66.12 90 GLY A C 1
ATOM 675 O O . GLY A 1 90 ? -24.219 -44.688 -15.188 1 66.12 90 GLY A O 1
ATOM 676 N N . GLY A 1 91 ? -22.188 -44.906 -14.414 1 77.56 91 GLY A N 1
ATOM 677 C CA . GLY A 1 91 ? -22.297 -43.781 -13.484 1 77.56 91 GLY A CA 1
ATOM 678 C C . GLY A 1 91 ? -21.641 -42.531 -14 1 77.56 91 GLY A C 1
ATOM 679 O O . GLY A 1 91 ? -21.125 -42.5 -15.125 1 77.56 91 GLY A O 1
ATOM 680 N N . ALA A 1 92 ? -22.031 -41.438 -13.352 1 84.69 92 ALA A N 1
ATOM 681 C CA . ALA A 1 92 ? -21.422 -40.156 -13.664 1 84.69 92 ALA A CA 1
ATOM 682 C C . ALA A 1 92 ? -20.828 -39.5 -12.414 1 84.69 92 ALA A C 1
ATOM 684 O O . ALA A 1 92 ? -21.312 -39.75 -11.297 1 84.69 92 ALA A O 1
ATOM 685 N N . MET A 1 93 ? -19.641 -38.844 -12.672 1 87.19 93 MET A N 1
ATOM 686 C CA . MET A 1 93 ? -19 -38.188 -11.539 1 87.19 93 MET A CA 1
ATOM 687 C C . MET A 1 93 ? -18.484 -36.812 -11.93 1 87.19 93 MET A C 1
ATOM 689 O O . MET A 1 93 ? -18 -36.594 -13.055 1 87.19 93 MET A O 1
ATOM 693 N N . SER A 1 94 ? -18.672 -35.875 -10.977 1 92.75 94 SER A N 1
ATOM 694 C CA . SER A 1 94 ? -18.078 -34.531 -11.109 1 92.75 94 SER A CA 1
ATOM 695 C C . SER A 1 94 ? -17 -34.312 -10.055 1 92.75 94 SER A C 1
ATOM 697 O O . SER A 1 94 ? -17.203 -34.594 -8.875 1 92.75 94 SER A O 1
ATOM 699 N N . VAL A 1 95 ? -15.867 -33.906 -10.586 1 94.62 95 VAL A N 1
ATOM 700 C CA . VAL A 1 95 ? -14.727 -33.656 -9.711 1 94.62 95 VAL A CA 1
ATOM 701 C C . VAL A 1 95 ? -14.266 -32.219 -9.844 1 94.62 95 VAL A C 1
ATOM 703 O O . VAL A 1 95 ? -14.031 -31.719 -10.953 1 94.62 95 VAL A O 1
ATOM 706 N N . TYR A 1 96 ? -14.188 -31.484 -8.688 1 97.06 96 TYR A N 1
ATOM 707 C CA . TYR A 1 96 ? -13.602 -30.156 -8.703 1 97.06 96 TYR A CA 1
ATOM 708 C C . TYR A 1 96 ? -12.102 -30.219 -8.461 1 97.06 96 TYR A C 1
ATOM 710 O O . TYR A 1 96 ? -11.641 -30.844 -7.508 1 97.06 96 TYR A O 1
ATOM 718 N N . ILE A 1 97 ? -11.359 -29.609 -9.359 1 97.81 97 ILE A N 1
ATOM 719 C CA . ILE A 1 97 ? -9.906 -29.562 -9.273 1 97.81 97 ILE A CA 1
ATOM 720 C C . ILE A 1 97 ? -9.461 -28.125 -8.938 1 97.81 97 ILE A C 1
ATOM 722 O O . ILE A 1 97 ? -9.609 -27.219 -9.758 1 97.81 97 ILE A O 1
ATOM 726 N N . SER A 1 98 ? -8.922 -27.922 -7.75 1 97.75 98 SER A N 1
ATOM 727 C CA . SER A 1 98 ? -8.398 -26.625 -7.348 1 97.75 98 SER A CA 1
ATOM 728 C C . SER A 1 98 ? -6.875 -26.609 -7.367 1 97.75 98 SER A C 1
ATOM 730 O O . SER A 1 98 ? -6.234 -27.578 -6.988 1 97.75 98 SER A O 1
ATOM 732 N N . VAL A 1 99 ? -6.305 -25.547 -7.836 1 97.12 99 VAL A N 1
ATOM 733 C CA . VAL A 1 99 ? -4.852 -25.453 -7.926 1 97.12 99 VAL A CA 1
ATOM 734 C C . VAL A 1 99 ? -4.32 -24.531 -6.82 1 97.12 99 VAL A C 1
ATOM 736 O O . VAL A 1 99 ? -4.961 -23.547 -6.469 1 97.12 99 VAL A O 1
ATOM 739 N N . HIS A 1 100 ? -3.158 -24.859 -6.262 1 95.62 100 HIS A N 1
ATOM 740 C CA . HIS A 1 100 ? -2.543 -24.172 -5.129 1 95.62 100 HIS A CA 1
ATOM 741 C C . HIS A 1 100 ? -1.027 -24.109 -5.289 1 95.62 100 HIS A C 1
ATOM 743 O O . HIS A 1 100 ? -0.467 -24.703 -6.211 1 95.62 100 HIS A O 1
ATOM 749 N N . GLY A 1 101 ? -0.419 -23.328 -4.371 1 92.31 101 GLY A N 1
ATOM 750 C CA . GLY A 1 101 ? 1.03 -23.219 -4.391 1 92.31 101 GLY A CA 1
ATOM 751 C C . GLY A 1 101 ? 1.552 -22.391 -5.555 1 92.31 101 GLY A C 1
ATOM 752 O O . GLY A 1 101 ? 2.555 -22.75 -6.176 1 92.31 101 GLY A O 1
ATOM 753 N N . LEU A 1 102 ? 0.871 -21.391 -5.883 1 91.19 102 LEU A N 1
ATOM 754 C CA . LEU A 1 102 ? 1.185 -20.594 -7.066 1 91.19 102 LEU A CA 1
ATOM 755 C C . LEU A 1 102 ? 1.417 -19.141 -6.699 1 91.19 102 LEU A C 1
ATOM 757 O O . LEU A 1 102 ? 1.085 -18.234 -7.473 1 91.19 102 LEU A O 1
ATOM 761 N N . ARG A 1 103 ? 1.993 -18.953 -5.512 1 94.31 103 ARG A N 1
ATOM 762 C CA . ARG A 1 103 ? 2.24 -17.562 -5.117 1 94.31 103 ARG A CA 1
ATOM 763 C C . ARG A 1 103 ? 3.232 -16.891 -6.062 1 94.31 103 ARG A C 1
ATOM 765 O O . ARG A 1 103 ? 4.23 -17.5 -6.457 1 94.31 103 ARG A O 1
ATOM 772 N N . GLN A 1 104 ? 2.945 -15.711 -6.422 1 96.25 104 GLN A N 1
ATOM 773 C CA . GLN A 1 104 ? 3.822 -14.938 -7.289 1 96.25 104 GLN A CA 1
ATOM 774 C C . GLN A 1 104 ? 5.152 -14.633 -6.602 1 96.25 104 GLN A C 1
ATOM 776 O O . GLN A 1 104 ? 5.176 -14.156 -5.469 1 96.25 104 GLN A O 1
ATOM 781 N N . LYS A 1 105 ? 6.262 -14.953 -7.273 1 97.56 105 LYS A N 1
ATOM 782 C CA . LYS A 1 105 ? 7.582 -14.656 -6.719 1 97.56 105 LYS A CA 1
ATOM 783 C C . LYS A 1 105 ? 7.969 -13.203 -6.969 1 97.56 105 LYS A C 1
ATOM 785 O O . LYS A 1 105 ? 7.785 -12.688 -8.07 1 97.56 105 LYS A O 1
ATOM 790 N N . LEU A 1 106 ? 8.461 -12.562 -5.918 1 98.69 106 LEU A N 1
ATOM 791 C CA . LEU A 1 106 ? 9.008 -11.211 -5.98 1 98.69 106 LEU A CA 1
ATOM 792 C C . LEU A 1 106 ? 10.461 -11.188 -5.523 1 98.69 106 LEU A C 1
ATOM 794 O O . LEU A 1 106 ? 10.758 -11.492 -4.363 1 98.69 106 LEU A O 1
ATOM 798 N N . TRP A 1 107 ? 11.328 -10.875 -6.477 1 98.81 107 TRP A N 1
ATOM 799 C CA . TRP A 1 107 ? 12.758 -10.773 -6.195 1 98.81 107 TRP A CA 1
ATOM 800 C C . TRP A 1 107 ? 13.164 -9.328 -5.938 1 98.81 107 TRP A C 1
ATOM 802 O O . TRP A 1 107 ? 12.984 -8.461 -6.797 1 98.81 107 TRP A O 1
ATOM 812 N N . LEU A 1 108 ? 13.664 -9.07 -4.746 1 98.88 108 LEU A N 1
ATOM 813 C CA . LEU A 1 108 ? 14.141 -7.75 -4.352 1 98.88 108 LEU A CA 1
ATOM 814 C C . LEU A 1 108 ? 15.664 -7.711 -4.332 1 98.88 108 LEU A C 1
ATOM 816 O O . LEU A 1 108 ? 16.297 -8.367 -3.502 1 98.88 108 LEU A O 1
ATOM 820 N N . ILE A 1 109 ? 16.25 -6.977 -5.27 1 98.88 109 ILE A N 1
ATOM 821 C CA . ILE A 1 109 ? 17.703 -6.777 -5.312 1 98.88 109 ILE A CA 1
ATOM 822 C C . ILE A 1 109 ? 18.078 -5.57 -4.457 1 98.88 109 ILE A C 1
ATOM 824 O O . ILE A 1 109 ? 17.844 -4.426 -4.852 1 98.88 109 ILE A O 1
ATOM 828 N N . GLY A 1 110 ? 18.688 -5.809 -3.361 1 98.69 110 GLY A N 1
ATOM 829 C CA . GLY A 1 110 ? 18.906 -4.82 -2.316 1 98.69 110 GLY A CA 1
ATOM 830 C C . GLY A 1 110 ? 18.031 -5.039 -1.094 1 98.69 110 GLY A C 1
ATOM 831 O O . GLY A 1 110 ? 16.875 -5.441 -1.215 1 98.69 110 GLY A O 1
ATOM 832 N N . ALA A 1 111 ? 18.594 -4.75 0.068 1 98.56 111 ALA A N 1
ATOM 833 C CA . ALA A 1 111 ? 17.875 -4.992 1.319 1 98.56 111 ALA A CA 1
ATOM 834 C C . ALA A 1 111 ? 17.797 -3.721 2.162 1 98.56 111 ALA A C 1
ATOM 836 O O . ALA A 1 111 ? 17.859 -3.781 3.393 1 98.56 111 ALA A O 1
ATOM 837 N N . GLY A 1 112 ? 17.703 -2.578 1.487 1 97.69 112 GLY A N 1
ATOM 838 C CA . GLY A 1 112 ? 17.594 -1.308 2.186 1 97.69 112 GLY A CA 1
ATOM 839 C C . GLY A 1 112 ? 16.188 -1.019 2.682 1 97.69 112 GLY A C 1
ATOM 840 O O . GLY A 1 112 ? 15.312 -1.884 2.621 1 97.69 112 GLY A O 1
ATOM 841 N N . HIS A 1 113 ? 15.984 0.171 3.086 1 97.5 113 HIS A N 1
ATOM 842 C CA . HIS A 1 113 ? 14.758 0.578 3.766 1 97.5 113 HIS A CA 1
ATOM 843 C C . HIS A 1 113 ? 13.539 0.407 2.861 1 97.5 113 HIS A C 1
ATOM 845 O O . HIS A 1 113 ? 12.492 -0.07 3.305 1 97.5 113 HIS A O 1
ATOM 851 N N . VAL A 1 114 ? 13.703 0.759 1.646 1 98.06 114 VAL A N 1
ATOM 852 C CA . VAL A 1 114 ? 12.562 0.702 0.74 1 98.06 114 VAL A CA 1
ATOM 853 C C . VAL A 1 114 ? 12.18 -0.754 0.479 1 98.06 114 VAL A C 1
ATOM 855 O O . VAL A 1 114 ? 11.008 -1.124 0.58 1 98.06 114 VAL A O 1
ATOM 858 N N . ASN A 1 115 ? 13.117 -1.592 0.197 1 98.75 115 ASN A N 1
ATOM 859 C CA . ASN A 1 115 ? 12.82 -2.996 -0.06 1 98.75 115 ASN A CA 1
ATOM 860 C C . ASN A 1 115 ? 12.312 -3.699 1.195 1 98.75 115 ASN A C 1
ATOM 862 O O . ASN A 1 115 ? 11.508 -4.629 1.109 1 98.75 115 ASN A O 1
ATOM 866 N N . ARG A 1 116 ? 12.734 -3.236 2.34 1 98.56 116 ARG A N 1
ATOM 867 C CA . ARG A 1 116 ? 12.18 -3.762 3.584 1 98.56 116 ARG A CA 1
ATOM 868 C C . ARG A 1 116 ? 10.695 -3.438 3.703 1 98.56 116 ARG A C 1
ATOM 870 O O . ARG A 1 116 ? 9.891 -4.309 4.035 1 98.56 116 ARG A O 1
ATOM 877 N N . ALA A 1 117 ? 10.383 -2.191 3.387 1 98.38 117 ALA A N 1
ATOM 878 C CA . ALA A 1 117 ? 8.977 -1.78 3.416 1 98.38 117 ALA A CA 1
ATOM 879 C C . ALA A 1 117 ? 8.156 -2.555 2.389 1 98.38 117 ALA A C 1
ATOM 881 O O . ALA A 1 117 ? 7.047 -3.002 2.684 1 98.38 117 ALA A O 1
ATOM 882 N N . ILE A 1 118 ? 8.703 -2.783 1.246 1 98.75 118 ILE A N 1
ATOM 883 C CA . ILE A 1 118 ? 8.023 -3.514 0.183 1 98.75 118 ILE A CA 1
ATOM 884 C C . ILE A 1 118 ? 7.809 -4.965 0.61 1 98.75 118 ILE A C 1
ATOM 886 O O . ILE A 1 118 ? 6.719 -5.516 0.436 1 98.75 118 ILE A O 1
ATOM 890 N N . ALA A 1 119 ? 8.836 -5.527 1.2 1 98.75 119 ALA A N 1
ATOM 891 C CA . ALA A 1 119 ? 8.75 -6.918 1.626 1 98.75 119 ALA A CA 1
ATOM 892 C C . ALA A 1 119 ? 7.625 -7.109 2.641 1 98.75 119 ALA A C 1
ATOM 894 O O . ALA A 1 119 ? 6.84 -8.055 2.537 1 98.75 119 ALA A O 1
ATOM 895 N N . GLN A 1 120 ? 7.539 -6.215 3.568 1 97.5 120 GLN A N 1
ATOM 896 C CA . GLN A 1 120 ? 6.516 -6.312 4.605 1 97.5 120 GLN A CA 1
ATOM 897 C C . GLN A 1 120 ? 5.113 -6.238 4.008 1 97.5 120 GLN A C 1
ATOM 899 O O . GLN A 1 120 ? 4.25 -7.055 4.336 1 97.5 120 GLN A O 1
ATOM 904 N N . SER A 1 121 ? 4.914 -5.352 3.135 1 97.75 121 SER A N 1
ATOM 905 C CA . SER A 1 121 ? 3.6 -5.164 2.525 1 97.75 121 SER A CA 1
ATOM 906 C C . SER A 1 121 ? 3.285 -6.285 1.538 1 97.75 121 SER A C 1
ATOM 908 O O . SER A 1 121 ? 2.154 -6.77 1.48 1 97.75 121 SER A O 1
ATOM 910 N N . ALA A 1 122 ? 4.277 -6.68 0.793 1 98.44 122 ALA A N 1
ATOM 911 C CA . ALA A 1 122 ? 4.09 -7.711 -0.226 1 98.44 122 ALA A CA 1
ATOM 912 C C . ALA A 1 122 ? 3.732 -9.047 0.409 1 98.44 122 ALA A C 1
ATOM 914 O O . ALA A 1 122 ? 3.004 -9.852 -0.183 1 98.44 122 ALA A O 1
ATOM 915 N N . ALA A 1 123 ? 4.238 -9.289 1.59 1 97.25 123 ALA A N 1
ATOM 916 C CA . ALA A 1 123 ? 3.906 -10.523 2.291 1 97.25 123 ALA A CA 1
ATOM 917 C C . ALA A 1 123 ? 2.404 -10.633 2.537 1 97.25 123 ALA A C 1
ATOM 919 O O . ALA A 1 123 ? 1.812 -11.695 2.352 1 97.25 123 ALA A O 1
ATOM 920 N N . ARG A 1 124 ? 1.768 -9.547 2.859 1 95.25 124 ARG A N 1
ATOM 921 C CA . ARG A 1 124 ? 0.331 -9.516 3.115 1 95.25 124 ARG A CA 1
ATOM 922 C C . ARG A 1 124 ? -0.459 -9.688 1.822 1 95.25 124 ARG A C 1
ATOM 924 O O . ARG A 1 124 ? -1.635 -10.055 1.851 1 95.25 124 ARG A O 1
ATOM 931 N N . LEU A 1 125 ? 0.212 -9.43 0.787 1 97.38 125 LEU A N 1
ATOM 932 C CA . LEU A 1 125 ? -0.436 -9.523 -0.518 1 97.38 125 LEU A CA 1
ATOM 933 C C . LEU A 1 125 ? -0.269 -10.914 -1.109 1 97.38 125 LEU A C 1
ATOM 935 O O . LEU A 1 125 ? -0.749 -11.188 -2.213 1 97.38 125 LEU A O 1
ATOM 939 N N . GLY A 1 126 ? 0.47 -11.789 -0.449 1 95.69 126 GLY A N 1
ATOM 940 C CA . GLY A 1 126 ? 0.561 -13.188 -0.828 1 95.69 126 GLY A CA 1
ATOM 941 C C . GLY A 1 126 ? 1.753 -13.492 -1.717 1 95.69 126 GLY A C 1
ATOM 942 O O . GLY A 1 126 ? 1.832 -14.57 -2.314 1 95.69 126 GLY A O 1
ATOM 943 N N . PHE A 1 127 ? 2.703 -12.586 -1.804 1 97.75 127 PHE A N 1
ATOM 944 C CA . PHE A 1 127 ? 3.893 -12.82 -2.613 1 97.75 127 PHE A CA 1
ATOM 945 C C . PHE A 1 127 ? 4.859 -13.758 -1.896 1 97.75 127 PHE A C 1
ATOM 947 O O . PHE A 1 127 ? 4.887 -13.805 -0.665 1 97.75 127 PHE A O 1
ATOM 954 N N . ASP A 1 128 ? 5.559 -14.562 -2.701 1 97.56 128 ASP A N 1
ATOM 955 C CA . ASP A 1 128 ? 6.746 -15.281 -2.242 1 97.56 128 ASP A CA 1
ATOM 956 C C . ASP A 1 128 ? 8 -14.438 -2.432 1 97.56 128 ASP A C 1
ATOM 958 O O . ASP A 1 128 ? 8.43 -14.195 -3.561 1 97.56 128 ASP A O 1
ATOM 962 N N . ILE A 1 129 ? 8.641 -13.992 -1.316 1 98.38 129 ILE A N 1
ATOM 963 C CA . ILE A 1 129 ? 9.578 -12.883 -1.358 1 98.38 129 ILE A CA 1
ATOM 964 C C . ILE A 1 129 ? 11.008 -13.406 -1.234 1 98.38 129 ILE A C 1
ATOM 966 O O . ILE A 1 129 ? 11.32 -14.172 -0.317 1 98.38 129 ILE A O 1
ATOM 970 N N . TYR A 1 130 ? 11.82 -13 -2.158 1 98.44 130 TYR A N 1
ATOM 971 C CA . TYR A 1 130 ? 13.258 -13.242 -2.146 1 98.44 130 TYR A CA 1
ATOM 972 C C . TYR A 1 130 ? 14.039 -11.938 -2.1 1 98.44 130 TYR A C 1
ATOM 974 O O . TYR A 1 130 ? 13.789 -11.031 -2.896 1 98.44 130 TYR A O 1
ATOM 982 N N . VAL A 1 131 ? 14.953 -11.812 -1.134 1 98.69 131 VAL A N 1
ATOM 983 C CA . VAL A 1 131 ? 15.727 -10.586 -0.972 1 98.69 131 VAL A CA 1
ATOM 984 C C . VAL A 1 131 ? 17.219 -10.898 -1.059 1 98.69 131 VAL A C 1
ATOM 986 O O . VAL A 1 131 ? 17.719 -11.805 -0.38 1 98.69 131 VAL A O 1
ATOM 989 N N . GLY A 1 132 ? 17.922 -10.203 -1.892 1 98.62 132 GLY A N 1
ATOM 990 C CA . GLY A 1 132 ? 19.359 -10.383 -2.023 1 98.62 132 GLY A CA 1
ATOM 991 C C . GLY A 1 132 ? 20.141 -9.109 -1.768 1 98.62 132 GLY A C 1
ATOM 992 O O . GLY A 1 132 ? 19.734 -8.023 -2.174 1 98.62 132 GLY A O 1
ATOM 993 N N . ASP A 1 133 ? 21.25 -9.25 -1.099 1 98.44 133 ASP A N 1
ATOM 994 C CA . ASP A 1 133 ? 22.156 -8.133 -0.852 1 98.44 133 ASP A CA 1
ATOM 995 C C . ASP A 1 133 ? 23.578 -8.617 -0.661 1 98.44 133 ASP A C 1
ATOM 997 O O . ASP A 1 133 ? 23.828 -9.82 -0.539 1 98.44 133 ASP A O 1
ATOM 1001 N N . ILE A 1 134 ? 24.5 -7.668 -0.683 1 97.94 134 ILE A N 1
ATOM 1002 C CA . ILE A 1 134 ? 25.906 -8.039 -0.575 1 97.94 134 ILE A CA 1
ATOM 1003 C C . ILE A 1 134 ? 26.391 -7.793 0.849 1 97.94 134 ILE A C 1
ATOM 1005 O O . ILE A 1 134 ? 27.469 -8.273 1.237 1 97.94 134 ILE A O 1
ATOM 1009 N N . TYR A 1 135 ? 25.609 -7.043 1.633 1 96.88 135 TYR A N 1
ATOM 1010 C CA . TYR A 1 135 ? 25.984 -6.762 3.014 1 96.88 135 TYR A CA 1
ATOM 1011 C C . TYR A 1 135 ? 25.188 -7.637 3.98 1 96.88 135 TYR A C 1
ATOM 1013 O O . TYR A 1 135 ? 23.969 -7.539 4.051 1 96.88 135 TYR A O 1
ATOM 1021 N N . PRO A 1 136 ? 25.875 -8.414 4.75 1 95.81 136 PRO A N 1
ATOM 1022 C CA . PRO A 1 136 ? 25.172 -9.297 5.68 1 95.81 136 PRO A CA 1
ATOM 1023 C C . PRO A 1 136 ? 24.297 -8.539 6.684 1 95.81 136 PRO A C 1
ATOM 1025 O O . PRO A 1 136 ? 23.234 -9.008 7.066 1 95.81 136 PRO A O 1
ATOM 1028 N N . GLU A 1 137 ? 24.719 -7.371 7.082 1 95.5 137 GLU A N 1
ATOM 1029 C CA . GLU A 1 137 ? 24 -6.582 8.078 1 95.5 137 GLU A CA 1
ATOM 1030 C C . GLU A 1 137 ? 22.656 -6.102 7.539 1 95.5 137 GLU A C 1
ATOM 1032 O O . GLU A 1 137 ? 21.719 -5.891 8.305 1 95.5 137 GLU A O 1
ATOM 1037 N N . SER A 1 138 ? 22.641 -5.973 6.238 1 96.81 138 SER A N 1
ATOM 1038 C CA . SER A 1 138 ? 21.406 -5.512 5.609 1 96.81 138 SER A CA 1
ATOM 1039 C C . SER A 1 138 ? 20.359 -6.613 5.57 1 96.81 138 SER A C 1
ATOM 1041 O O . SER A 1 138 ? 19.172 -6.344 5.371 1 96.81 138 SER A O 1
ATOM 1043 N N . LEU A 1 139 ? 20.75 -7.828 5.828 1 97.88 139 LEU A N 1
ATOM 1044 C CA . LEU A 1 139 ? 19.859 -8.977 5.68 1 97.88 139 LEU A CA 1
ATOM 1045 C C . LEU A 1 139 ? 19.453 -9.523 7.043 1 97.88 139 LEU A C 1
ATOM 1047 O O . LEU A 1 139 ? 19.297 -10.734 7.207 1 97.88 139 LEU A O 1
ATOM 1051 N N . ASN A 1 140 ? 19.406 -8.609 7.973 1 97.56 140 ASN A N 1
ATOM 1052 C CA . ASN A 1 140 ? 18.875 -9 9.273 1 97.56 140 ASN A CA 1
ATOM 1053 C C . ASN A 1 140 ? 17.453 -9.531 9.148 1 97.56 140 ASN A C 1
ATOM 1055 O O . ASN A 1 140 ? 16.547 -8.812 8.727 1 97.56 140 ASN A O 1
ATOM 1059 N N . PRO A 1 141 ? 17.188 -10.766 9.578 1 97.19 141 PRO A N 1
ATOM 1060 C CA . PRO A 1 141 ? 15.867 -11.375 9.398 1 97.19 141 PRO A CA 1
ATOM 1061 C C . PRO A 1 141 ? 14.766 -10.602 10.117 1 97.19 141 PRO A C 1
ATOM 1063 O O . PRO A 1 141 ? 13.602 -10.656 9.703 1 97.19 141 PRO A O 1
ATOM 1066 N N . ASP A 1 142 ? 15.117 -9.883 11.117 1 97.38 142 ASP A N 1
ATOM 1067 C CA . ASP A 1 142 ? 14.125 -9.133 11.883 1 97.38 142 ASP A CA 1
ATOM 1068 C C . ASP A 1 142 ? 13.516 -8.016 11.039 1 97.38 142 ASP A C 1
ATOM 1070 O O . ASP A 1 142 ? 12.453 -7.484 11.383 1 97.38 142 ASP A O 1
ATOM 1074 N N . CYS A 1 143 ? 14.18 -7.676 9.93 1 97.44 143 CYS A N 1
ATOM 1075 C CA . CYS A 1 143 ? 13.719 -6.57 9.102 1 97.44 143 CYS A CA 1
ATOM 1076 C C . CYS A 1 143 ? 12.797 -7.07 7.988 1 97.44 143 CYS A C 1
ATOM 1078 O O . CYS A 1 143 ? 12.273 -6.277 7.207 1 97.44 143 CYS A O 1
ATOM 1080 N N . PHE A 1 144 ? 12.555 -8.398 8.031 1 98.19 144 PHE A N 1
ATOM 1081 C CA . PHE A 1 144 ? 11.781 -8.992 6.949 1 98.19 144 PHE A CA 1
ATOM 1082 C C . PHE A 1 144 ? 10.719 -9.945 7.496 1 98.19 144 PHE A C 1
ATOM 1084 O O . PHE A 1 144 ? 10.82 -10.406 8.641 1 98.19 144 PHE A O 1
ATOM 1091 N N . PRO A 1 145 ? 9.672 -10.125 6.66 1 97.06 145 PRO A N 1
ATOM 1092 C CA . PRO A 1 145 ? 8.742 -11.18 7.066 1 97.06 145 PRO A CA 1
ATOM 1093 C C . PRO A 1 145 ? 9.422 -12.531 7.266 1 97.06 145 PRO A C 1
ATOM 1095 O O . PRO A 1 145 ? 10.383 -12.844 6.562 1 97.06 145 PRO A O 1
ATOM 1098 N N . ALA A 1 146 ? 8.844 -13.312 8.094 1 95.19 146 ALA A N 1
ATOM 1099 C CA . ALA A 1 146 ? 9.438 -14.602 8.453 1 95.19 146 ALA A CA 1
ATOM 1100 C C . ALA A 1 146 ? 9.539 -15.516 7.238 1 95.19 146 ALA A C 1
ATOM 1102 O O . ALA A 1 146 ? 10.445 -16.344 7.152 1 95.19 146 ALA A O 1
ATOM 1103 N N . SER A 1 147 ? 8.703 -15.344 6.316 1 94.38 147 SER A N 1
ATOM 1104 C CA . SER A 1 147 ? 8.625 -16.25 5.168 1 94.38 147 SER A CA 1
ATOM 1105 C C . SER A 1 147 ? 9.586 -15.812 4.062 1 94.38 147 SER A C 1
ATOM 1107 O O . SER A 1 147 ? 9.742 -16.516 3.061 1 94.38 147 SER A O 1
ATOM 1109 N N . ALA A 1 148 ? 10.25 -14.664 4.223 1 97.44 148 ALA A N 1
ATOM 1110 C CA . ALA A 1 148 ? 11.141 -14.156 3.178 1 97.44 148 ALA A CA 1
ATOM 1111 C C . ALA A 1 148 ? 12.414 -14.992 3.084 1 97.44 148 ALA A C 1
ATOM 1113 O O . ALA A 1 148 ? 12.953 -15.43 4.102 1 97.44 148 ALA A O 1
ATOM 1114 N N . HIS A 1 149 ? 12.867 -15.195 1.868 1 97.44 149 HIS A N 1
ATOM 1115 C CA . HIS A 1 149 ? 14.141 -15.852 1.603 1 97.44 149 HIS A CA 1
ATOM 1116 C C . HIS A 1 149 ? 15.258 -14.836 1.421 1 97.44 149 HIS A C 1
ATOM 1118 O O . HIS A 1 149 ? 15.203 -14 0.515 1 97.44 149 HIS A O 1
ATOM 1124 N N . LEU A 1 150 ? 16.266 -14.922 2.279 1 98.25 150 LEU A N 1
ATOM 1125 C CA . LEU A 1 150 ? 17.375 -13.969 2.254 1 98.25 150 LEU A CA 1
ATOM 1126 C C . LEU A 1 150 ? 18.609 -14.594 1.626 1 98.25 150 LEU A C 1
ATOM 1128 O O . LEU A 1 150 ? 19 -15.703 1.995 1 98.25 150 LEU A O 1
ATOM 1132 N N . ILE A 1 151 ? 19.203 -13.914 0.668 1 98.06 151 ILE A N 1
ATOM 1133 C CA . ILE A 1 151 ? 20.328 -14.43 -0.108 1 98.06 151 ILE A CA 1
ATOM 1134 C C . ILE A 1 151 ? 21.5 -13.438 -0.039 1 98.06 151 ILE A C 1
ATOM 1136 O O . ILE A 1 151 ? 21.344 -12.266 -0.372 1 98.06 151 ILE A O 1
ATOM 1140 N N . GLN A 1 152 ? 22.609 -13.883 0.367 1 98 152 GLN A N 1
ATOM 1141 C CA . GLN A 1 152 ? 23.812 -13.055 0.429 1 98 152 GLN A CA 1
ATOM 1142 C C . GLN A 1 152 ? 24.875 -13.562 -0.53 1 98 152 GLN A C 1
ATOM 1144 O O . GLN A 1 152 ? 25.062 -14.773 -0.677 1 98 152 GLN A O 1
ATOM 1149 N N . ALA A 1 153 ? 25.578 -12.727 -1.192 1 97.88 153 ALA A N 1
ATOM 1150 C CA . ALA A 1 153 ? 26.75 -13.031 -1.992 1 97.88 153 ALA A CA 1
ATOM 1151 C C . ALA A 1 153 ? 27.719 -11.844 -2.023 1 97.88 153 ALA A C 1
ATOM 1153 O O . ALA A 1 153 ? 27.453 -10.805 -1.414 1 97.88 153 ALA A O 1
ATOM 1154 N N . ALA A 1 154 ? 28.797 -12.016 -2.719 1 97.38 154 ALA A N 1
ATOM 1155 C CA . ALA A 1 154 ? 29.891 -11.031 -2.662 1 97.38 154 ALA A CA 1
ATOM 1156 C C . ALA A 1 154 ? 29.594 -9.852 -3.578 1 97.38 154 ALA A C 1
ATOM 1158 O O . ALA A 1 154 ? 30.141 -8.766 -3.389 1 97.38 154 ALA A O 1
ATOM 1159 N N . SER A 1 155 ? 28.781 -10.062 -4.586 1 97.69 155 SER A N 1
ATOM 1160 C CA . SER A 1 155 ? 28.375 -9.023 -5.527 1 97.69 155 SER A CA 1
ATOM 1161 C C . SER A 1 155 ? 26.922 -9.203 -5.957 1 97.69 155 SER A C 1
ATOM 1163 O O . SER A 1 155 ? 26.344 -10.281 -5.793 1 97.69 155 SER A O 1
ATOM 1165 N N . PHE A 1 156 ? 26.328 -8.188 -6.469 1 97.81 156 PHE A N 1
ATOM 1166 C CA . PHE A 1 156 ? 24.953 -8.312 -6.914 1 97.81 156 PHE A CA 1
ATOM 1167 C C . PHE A 1 156 ? 24.844 -9.234 -8.125 1 97.81 156 PHE A C 1
ATOM 1169 O O . PHE A 1 156 ? 23.844 -9.938 -8.297 1 97.81 156 PHE A O 1
ATOM 1176 N N . ALA A 1 157 ? 25.891 -9.242 -8.93 1 97.19 157 ALA A N 1
ATOM 1177 C CA . ALA A 1 157 ? 25.938 -10.211 -10.016 1 97.19 157 ALA A CA 1
ATOM 1178 C C . ALA A 1 157 ? 25.828 -11.641 -9.492 1 97.19 157 ALA A C 1
ATOM 1180 O O . ALA A 1 157 ? 25.047 -12.445 -10.016 1 97.19 157 ALA A O 1
ATOM 1181 N N . GLU A 1 158 ? 26.547 -11.898 -8.453 1 97.56 158 GLU A N 1
ATOM 1182 C CA . GLU A 1 158 ? 26.531 -13.234 -7.855 1 97.56 158 GLU A CA 1
ATOM 1183 C C . GLU A 1 158 ? 25.188 -13.508 -7.168 1 97.56 158 GLU A C 1
ATOM 1185 O O . GLU A 1 158 ? 24.688 -14.633 -7.207 1 97.56 158 GLU A O 1
ATOM 1190 N N . VAL A 1 159 ? 24.641 -12.484 -6.504 1 97.38 159 VAL A N 1
ATOM 1191 C CA . VAL A 1 159 ? 23.312 -12.617 -5.895 1 97.38 159 VAL A CA 1
ATOM 1192 C C . VAL A 1 159 ? 22.312 -13.078 -6.945 1 97.38 159 VAL A C 1
ATOM 1194 O O . VAL A 1 159 ? 21.578 -14.039 -6.727 1 97.38 159 VAL A O 1
ATOM 1197 N N . ILE A 1 160 ? 22.312 -12.422 -8.102 1 97.69 160 ILE A N 1
ATOM 1198 C CA . ILE A 1 160 ? 21.359 -12.68 -9.172 1 97.69 160 ILE A CA 1
ATOM 1199 C C . ILE A 1 160 ? 21.609 -14.062 -9.766 1 97.69 160 ILE A C 1
ATOM 1201 O O . ILE A 1 160 ? 20.672 -14.797 -10.055 1 97.69 160 ILE A O 1
ATOM 1205 N N . ASP A 1 161 ? 22.891 -14.445 -9.844 1 96.06 161 ASP A N 1
ATOM 1206 C CA . ASP A 1 161 ? 23.234 -15.766 -10.359 1 96.06 161 ASP A CA 1
ATOM 1207 C C . ASP A 1 161 ? 22.703 -16.859 -9.438 1 96.06 161 ASP A C 1
ATOM 1209 O O . ASP A 1 161 ? 22.344 -17.953 -9.898 1 96.06 161 ASP A O 1
ATOM 1213 N N . ASN A 1 162 ? 22.594 -16.516 -8.227 1 94.56 162 ASN A N 1
ATOM 1214 C CA . ASN A 1 162 ? 22.141 -17.484 -7.234 1 94.56 162 ASN A CA 1
ATOM 1215 C C . ASN A 1 162 ? 20.609 -17.531 -7.168 1 94.56 162 ASN A C 1
ATOM 1217 O O . ASN A 1 162 ? 20.031 -18.344 -6.438 1 94.56 162 ASN A O 1
ATOM 1221 N N . MET A 1 163 ? 20.016 -16.656 -7.926 1 92.19 163 MET A N 1
ATOM 1222 C CA . MET A 1 163 ? 18.562 -16.578 -7.934 1 92.19 163 MET A CA 1
ATOM 1223 C C . MET A 1 163 ? 17.984 -17.328 -9.133 1 92.19 163 MET A C 1
ATOM 1225 O O . MET A 1 163 ? 18.266 -16.984 -10.281 1 92.19 163 MET A O 1
ATOM 1229 N N . ALA A 1 164 ? 17.328 -18.344 -8.953 1 90.56 164 ALA A N 1
ATOM 1230 C CA . ALA A 1 164 ? 16.672 -19.125 -9.992 1 90.56 164 ALA A CA 1
ATOM 1231 C C . ALA A 1 164 ? 15.414 -18.438 -10.5 1 90.56 164 ALA A C 1
ATOM 1233 O O . ALA A 1 164 ? 14.305 -18.969 -10.344 1 90.56 164 ALA A O 1
ATOM 1234 N N . MET A 1 165 ? 15.625 -17.344 -11.164 1 94.88 165 MET A N 1
ATOM 1235 C CA . MET A 1 165 ? 14.5 -16.547 -11.633 1 94.88 165 MET A CA 1
ATOM 1236 C C . MET A 1 165 ? 13.852 -17.188 -12.852 1 94.88 165 MET A C 1
ATOM 1238 O O . MET A 1 165 ? 14.539 -17.703 -13.734 1 94.88 165 MET A O 1
ATOM 1242 N N . GLN A 1 166 ? 12.57 -17.109 -12.836 1 94.12 166 GLN A N 1
ATOM 1243 C CA . GLN A 1 166 ? 11.789 -17.609 -13.953 1 94.12 166 GLN A CA 1
ATOM 1244 C C . GLN A 1 166 ? 11.117 -16.469 -14.711 1 94.12 166 GLN A C 1
ATOM 1246 O O . GLN A 1 166 ? 10.992 -15.359 -14.18 1 94.12 166 GLN A O 1
ATOM 1251 N N . PRO A 1 167 ? 10.688 -16.688 -15.961 1 95.69 167 PRO A N 1
ATOM 1252 C CA . PRO A 1 167 ? 10.109 -15.617 -16.797 1 95.69 167 PRO A CA 1
ATOM 1253 C C . PRO A 1 167 ? 8.844 -15.016 -16.188 1 95.69 167 PRO A C 1
ATOM 1255 O O . PRO A 1 167 ? 8.477 -13.891 -16.516 1 95.69 167 PRO A O 1
ATOM 1258 N N . GLU A 1 168 ? 8.203 -15.734 -15.289 1 94.56 168 GLU A N 1
ATOM 1259 C CA . GLU A 1 168 ? 6.945 -15.258 -14.727 1 94.56 168 GLU A CA 1
ATOM 1260 C C . GLU A 1 168 ? 7.184 -14.438 -13.461 1 94.56 168 GLU A C 1
ATOM 1262 O O . GLU A 1 168 ? 6.246 -13.883 -12.883 1 94.56 168 GLU A O 1
ATOM 1267 N N . ASP A 1 169 ? 8.414 -14.312 -13.055 1 97.38 169 ASP A N 1
ATOM 1268 C CA . ASP A 1 169 ? 8.734 -13.695 -11.773 1 97.38 169 ASP A CA 1
ATOM 1269 C C . ASP A 1 169 ? 8.797 -12.172 -11.898 1 97.38 169 ASP A C 1
ATOM 1271 O O . ASP A 1 169 ? 8.969 -11.641 -13 1 97.38 169 ASP A O 1
ATOM 1275 N N . PHE A 1 170 ? 8.625 -11.484 -10.797 1 98.69 170 PHE A N 1
ATOM 1276 C CA . PHE A 1 170 ? 8.758 -10.039 -10.672 1 98.69 170 PHE A CA 1
ATOM 1277 C C . PHE A 1 170 ? 10.07 -9.672 -9.984 1 98.69 170 PHE A C 1
ATOM 1279 O O . PHE A 1 170 ? 10.469 -10.312 -9.008 1 98.69 170 PHE A O 1
ATOM 1286 N N . VAL A 1 171 ? 10.75 -8.617 -10.531 1 98.88 171 VAL A N 1
ATOM 1287 C CA . VAL A 1 171 ? 12.062 -8.258 -10.008 1 98.88 171 VAL A CA 1
ATOM 1288 C C . VAL A 1 171 ? 12.141 -6.746 -9.789 1 98.88 171 VAL A C 1
ATOM 1290 O O . VAL A 1 171 ? 11.75 -5.969 -10.664 1 98.88 171 VAL A O 1
ATOM 1293 N N . LEU A 1 172 ? 12.586 -6.359 -8.594 1 98.88 172 LEU A N 1
ATOM 1294 C CA . LEU A 1 172 ? 12.82 -4.953 -8.289 1 98.88 172 LEU A CA 1
ATOM 1295 C C . LEU A 1 172 ? 14.289 -4.711 -7.93 1 98.88 172 LEU A C 1
ATOM 1297 O O . LEU A 1 172 ? 14.836 -5.387 -7.055 1 98.88 172 LEU A O 1
ATOM 1301 N N . ILE A 1 173 ? 14.867 -3.779 -8.602 1 98.81 173 ILE A N 1
ATOM 1302 C CA . ILE A 1 173 ? 16.219 -3.348 -8.289 1 98.81 173 ILE A CA 1
ATOM 1303 C C . ILE A 1 173 ? 16.172 -2.08 -7.434 1 98.81 173 ILE A C 1
ATOM 1305 O O . ILE A 1 173 ? 15.68 -1.043 -7.883 1 98.81 173 ILE A O 1
ATOM 1309 N N . ALA A 1 174 ? 16.625 -2.105 -6.27 1 98.56 174 ALA A N 1
ATOM 1310 C CA . ALA A 1 174 ? 16.766 -0.974 -5.355 1 98.56 174 ALA A CA 1
ATOM 1311 C C . ALA A 1 174 ? 17.953 -1.162 -4.426 1 98.56 174 ALA A C 1
ATOM 1313 O O . ALA A 1 174 ? 17.781 -1.488 -3.248 1 98.56 174 ALA A O 1
ATOM 1314 N N . THR A 1 175 ? 19.125 -0.91 -4.957 1 97.56 175 THR A N 1
ATOM 1315 C CA . THR A 1 175 ? 20.344 -1.058 -4.176 1 97.56 175 THR A CA 1
ATOM 1316 C C . THR A 1 175 ? 20.812 0.294 -3.643 1 97.56 175 THR A C 1
ATOM 1318 O O . THR A 1 175 ? 20.203 1.326 -3.936 1 97.56 175 THR A O 1
ATOM 1321 N N . ASN A 1 176 ? 21.75 0.27 -2.809 1 91.81 176 ASN A N 1
ATOM 1322 C CA . ASN A 1 176 ? 22.312 1.512 -2.291 1 91.81 176 ASN A CA 1
ATOM 1323 C C . ASN A 1 176 ? 23.094 2.268 -3.369 1 91.81 176 ASN A C 1
ATOM 1325 O O . ASN A 1 176 ? 22.828 3.447 -3.613 1 91.81 176 ASN A O 1
ATOM 1329 N N . ASN A 1 177 ? 23.969 1.617 -4.09 1 92 177 ASN A N 1
ATOM 1330 C CA . ASN A 1 177 ? 24.75 2.34 -5.09 1 92 177 ASN A CA 1
ATOM 1331 C C . ASN A 1 177 ? 25.219 1.419 -6.215 1 92 177 ASN A C 1
ATOM 1333 O O . ASN A 1 177 ? 26.078 1.788 -7.008 1 92 177 ASN A O 1
ATOM 1337 N N . GLN A 1 178 ? 24.703 0.277 -6.367 1 96.69 178 GLN A N 1
ATOM 1338 C CA . GLN A 1 178 ? 25.172 -0.678 -7.371 1 96.69 178 GLN A CA 1
ATOM 1339 C C . GLN A 1 178 ? 24.031 -1.089 -8.305 1 96.69 178 GLN A C 1
ATOM 1341 O O . GLN A 1 178 ? 23.969 -2.238 -8.742 1 96.69 178 GLN A O 1
ATOM 1346 N N . ASP A 1 179 ? 23.141 -0.278 -8.602 1 97.19 179 ASP A N 1
ATOM 1347 C CA . ASP A 1 179 ? 21.984 -0.557 -9.469 1 97.19 179 ASP A CA 1
ATOM 1348 C C . ASP A 1 179 ? 22.438 -0.976 -10.859 1 97.19 179 ASP A C 1
ATOM 1350 O O . ASP A 1 179 ? 21.844 -1.86 -11.477 1 97.19 179 ASP A O 1
ATOM 1354 N N . ARG A 1 180 ? 23.5 -0.357 -11.281 1 96.06 180 ARG A N 1
ATOM 1355 C CA . ARG A 1 180 ? 23.953 -0.62 -12.641 1 96.06 180 ARG A CA 1
ATOM 1356 C C . ARG A 1 180 ? 24.438 -2.062 -12.789 1 96.06 180 ARG A C 1
ATOM 1358 O O . ARG A 1 180 ? 24.141 -2.719 -13.789 1 96.06 180 ARG A O 1
ATOM 1365 N N . GLU A 1 181 ? 25.125 -2.5 -11.852 1 97 181 GLU A N 1
ATOM 1366 C CA . GLU A 1 181 ? 25.594 -3.883 -11.852 1 97 181 GLU A CA 1
ATOM 1367 C C . GLU A 1 181 ? 24.422 -4.859 -11.961 1 97 181 GLU A C 1
ATOM 1369 O O . GLU A 1 181 ? 24.453 -5.793 -12.766 1 97 181 GLU A O 1
ATOM 1374 N N . ALA A 1 182 ? 23.438 -4.645 -11.188 1 98 182 ALA A N 1
ATOM 1375 C CA . ALA A 1 182 ? 22.25 -5.492 -11.203 1 98 182 ALA A CA 1
ATOM 1376 C C . ALA A 1 182 ? 21.5 -5.375 -12.531 1 98 182 ALA A C 1
ATOM 1378 O O . ALA A 1 182 ? 21.078 -6.383 -13.102 1 98 182 ALA A O 1
ATOM 1379 N N . LEU A 1 183 ? 21.406 -4.164 -12.953 1 97.81 183 LEU A N 1
ATOM 1380 C CA . LEU A 1 183 ? 20.688 -3.893 -14.188 1 97.81 183 LEU A CA 1
ATOM 1381 C C . LEU A 1 183 ? 21.344 -4.586 -15.375 1 97.81 183 LEU A C 1
ATOM 1383 O O . LEU A 1 183 ? 20.672 -5.176 -16.219 1 97.81 183 LEU A O 1
ATOM 1387 N N . ASP A 1 184 ? 22.609 -4.602 -15.43 1 96.31 184 ASP A N 1
ATOM 1388 C CA . ASP A 1 184 ? 23.359 -5.234 -16.516 1 96.31 184 ASP A CA 1
ATOM 1389 C C . ASP A 1 184 ? 23.094 -6.734 -16.562 1 96.31 184 ASP A C 1
ATOM 1391 O O . ASP A 1 184 ? 23 -7.316 -17.641 1 96.31 184 ASP A O 1
ATOM 1395 N N . LYS A 1 185 ? 22.875 -7.309 -15.438 1 96.56 185 LYS A N 1
ATOM 1396 C CA . LYS A 1 185 ? 22.641 -8.742 -15.352 1 96.56 185 LYS A CA 1
ATOM 1397 C C . LYS A 1 185 ? 21.188 -9.078 -15.703 1 96.56 185 LYS A C 1
ATOM 1399 O O . LYS A 1 185 ? 20.906 -10.164 -16.203 1 96.56 185 LYS A O 1
ATOM 1404 N N . LEU A 1 186 ? 20.297 -8.094 -15.539 1 98.12 186 LEU A N 1
ATOM 1405 C CA . LEU A 1 186 ? 18.891 -8.445 -15.539 1 98.12 186 LEU A CA 1
ATOM 1406 C C . LEU A 1 186 ? 18.188 -7.918 -16.797 1 98.12 186 LEU A C 1
ATOM 1408 O O . LEU A 1 186 ? 17.141 -8.422 -17.188 1 98.12 186 LEU A O 1
ATOM 1412 N N . ILE A 1 187 ? 18.75 -6.988 -17.453 1 98 187 ILE A N 1
ATOM 1413 C CA . ILE A 1 187 ? 18.047 -6.215 -18.484 1 98 187 ILE A CA 1
ATOM 1414 C C . ILE A 1 187 ? 17.656 -7.129 -19.641 1 98 187 ILE A C 1
ATOM 1416 O O . ILE A 1 187 ? 16.594 -6.957 -20.25 1 98 187 ILE A O 1
ATOM 1420 N N . SER A 1 188 ? 18.453 -8.109 -19.906 1 96.12 188 SER A N 1
ATOM 1421 C CA . SER A 1 188 ? 18.188 -8.984 -21.047 1 96.12 188 SER A CA 1
ATOM 1422 C C . SER A 1 188 ? 17.562 -10.297 -20.609 1 96.12 188 SER A C 1
ATOM 1424 O O . SER A 1 188 ? 17.281 -11.172 -21.438 1 96.12 188 SER A O 1
ATOM 1426 N N . ARG A 1 189 ? 17.375 -10.484 -19.312 1 95.62 189 ARG A N 1
ATOM 1427 C CA . ARG A 1 189 ? 16.75 -11.688 -18.797 1 95.62 189 ARG A CA 1
ATOM 1428 C C . ARG A 1 189 ? 15.227 -11.586 -18.875 1 95.62 189 ARG A C 1
ATOM 1430 O O . ARG A 1 189 ? 14.641 -10.578 -18.469 1 95.62 189 ARG A O 1
ATOM 1437 N N . PRO A 1 190 ? 14.648 -12.555 -19.438 1 94.94 190 PRO A N 1
ATOM 1438 C CA . PRO A 1 190 ? 13.188 -12.516 -19.5 1 94.94 190 PRO A CA 1
ATOM 1439 C C . PRO A 1 190 ? 12.516 -12.672 -18.141 1 94.94 190 PRO A C 1
ATOM 1441 O O . PRO A 1 190 ? 12.703 -13.695 -17.469 1 94.94 190 PRO A O 1
ATOM 1444 N N . VAL A 1 191 ? 11.797 -11.695 -17.688 1 97.19 191 VAL A N 1
ATOM 1445 C CA . VAL A 1 191 ? 10.969 -11.719 -16.484 1 97.19 191 VAL A CA 1
ATOM 1446 C C . VAL A 1 191 ? 9.648 -10.992 -16.75 1 97.19 191 VAL A C 1
ATOM 1448 O O . VAL A 1 191 ? 9.539 -10.227 -17.703 1 97.19 191 VAL A O 1
ATOM 1451 N N . ALA A 1 192 ? 8.719 -11.273 -15.938 1 97.19 192 ALA A N 1
ATOM 1452 C CA . ALA A 1 192 ? 7.387 -10.719 -16.156 1 97.19 192 ALA A CA 1
ATOM 1453 C C . ALA A 1 192 ? 7.363 -9.219 -15.875 1 97.19 192 ALA A C 1
ATOM 1455 O O . ALA A 1 192 ? 6.555 -8.484 -16.438 1 97.19 192 ALA A O 1
ATOM 1456 N N . TRP A 1 193 ? 8.219 -8.781 -15.008 1 98.06 193 TRP A N 1
ATOM 1457 C CA . TRP A 1 193 ? 8.297 -7.379 -14.602 1 98.06 193 TRP A CA 1
ATOM 1458 C C . TRP A 1 193 ? 9.672 -7.047 -14.047 1 98.06 193 TRP A C 1
ATOM 1460 O O . TRP A 1 193 ? 10.195 -7.762 -13.188 1 98.06 193 TRP A O 1
ATOM 1470 N N . LEU A 1 194 ? 10.258 -6.059 -14.586 1 98.69 194 LEU A N 1
ATOM 1471 C CA . LEU A 1 194 ? 11.547 -5.555 -14.109 1 98.69 194 LEU A CA 1
ATOM 1472 C C . LEU A 1 194 ? 11.445 -4.074 -13.75 1 98.69 194 LEU A C 1
ATOM 1474 O O . LEU A 1 194 ? 11.242 -3.232 -14.633 1 98.69 194 LEU A O 1
ATOM 1478 N N . GLY A 1 195 ? 11.586 -3.801 -12.43 1 98.62 195 GLY A N 1
ATOM 1479 C CA . GLY A 1 195 ? 11.531 -2.428 -11.953 1 98.62 195 GLY A CA 1
ATOM 1480 C C . GLY A 1 195 ? 12.852 -1.936 -11.391 1 98.62 195 GLY A C 1
ATOM 1481 O O . GLY A 1 195 ? 13.617 -2.711 -10.812 1 98.62 195 GLY A O 1
ATOM 1482 N N . LEU A 1 196 ? 13.062 -0.6 -11.555 1 98.69 196 LEU A N 1
ATOM 1483 C CA . LEU A 1 196 ? 14.234 0.065 -11.008 1 98.69 196 LEU A CA 1
ATOM 1484 C C . LEU A 1 196 ? 13.836 1.302 -10.203 1 98.69 196 LEU A C 1
ATOM 1486 O O . LEU A 1 196 ? 13.195 2.211 -10.742 1 98.69 196 LEU A O 1
ATOM 1490 N N . LEU A 1 197 ? 14.156 1.271 -8.945 1 98.25 197 LEU A N 1
ATOM 1491 C CA . LEU A 1 197 ? 14 2.463 -8.117 1 98.25 197 LEU A CA 1
ATOM 1492 C C . LEU A 1 197 ? 15.141 3.443 -8.359 1 98.25 197 LEU A C 1
ATOM 1494 O O . LEU A 1 197 ? 16.266 3.199 -7.926 1 98.25 197 LEU A O 1
ATOM 1498 N N . ALA A 1 198 ? 14.836 4.52 -9.07 1 96.81 198 ALA A N 1
ATOM 1499 C CA . ALA A 1 198 ? 15.828 5.535 -9.406 1 96.81 198 ALA A CA 1
ATOM 1500 C C . ALA A 1 198 ? 15.164 6.852 -9.797 1 96.81 198 ALA A C 1
ATOM 1502 O O . ALA A 1 198 ? 14 6.863 -10.211 1 96.81 198 ALA A O 1
ATOM 1503 N N . SER A 1 199 ? 15.922 7.898 -9.594 1 93.81 199 SER A N 1
ATOM 1504 C CA . SER A 1 199 ? 15.438 9.188 -10.078 1 93.81 199 SER A CA 1
ATOM 1505 C C . SER A 1 199 ? 15.344 9.219 -11.594 1 93.81 199 SER A C 1
ATOM 1507 O O . SER A 1 199 ? 15.984 8.414 -12.273 1 93.81 199 SER A O 1
ATOM 1509 N N . ARG A 1 200 ? 14.602 10.125 -12.125 1 94.06 200 ARG A N 1
ATOM 1510 C CA . ARG A 1 200 ? 14.469 10.281 -13.57 1 94.06 200 ARG A CA 1
ATOM 1511 C C . ARG A 1 200 ? 15.82 10.531 -14.227 1 94.06 200 ARG A C 1
ATOM 1513 O O . ARG A 1 200 ? 16.125 9.953 -15.273 1 94.06 200 ARG A O 1
ATOM 1520 N N . ARG A 1 201 ? 16.578 11.398 -13.594 1 94.12 201 ARG A N 1
ATOM 1521 C CA . ARG A 1 201 ? 17.906 11.711 -14.117 1 94.12 201 ARG A CA 1
ATOM 1522 C C . ARG A 1 201 ? 18.781 10.469 -14.18 1 94.12 201 ARG A C 1
ATOM 1524 O O . ARG A 1 201 ? 19.422 10.203 -15.203 1 94.12 201 ARG A O 1
ATOM 1531 N N . LYS A 1 202 ? 18.797 9.727 -13.156 1 95.75 202 LYS A N 1
ATOM 1532 C CA . LYS A 1 202 ? 19.594 8.5 -13.117 1 95.75 202 LYS A CA 1
ATOM 1533 C C . LYS A 1 202 ? 19.141 7.504 -14.172 1 95.75 202 LYS A C 1
ATOM 1535 O O . LYS A 1 202 ? 19.969 6.859 -14.828 1 95.75 202 LYS A O 1
ATOM 1540 N N . VAL A 1 203 ? 17.891 7.332 -14.391 1 96 203 VAL A N 1
ATOM 1541 C CA . VAL A 1 203 ? 17.328 6.414 -15.367 1 96 203 VAL A CA 1
ATOM 1542 C C . VAL A 1 203 ? 17.781 6.809 -16.766 1 96 203 VAL A C 1
ATOM 1544 O O . VAL A 1 203 ? 18.188 5.953 -17.562 1 96 203 VAL A O 1
ATOM 1547 N N . GLN A 1 204 ? 17.75 8.062 -17.016 1 95.38 204 GLN A N 1
ATOM 1548 C CA . GLN A 1 204 ? 18.172 8.555 -18.328 1 95.38 204 GLN A CA 1
ATOM 1549 C C . GLN A 1 204 ? 19.641 8.211 -18.594 1 95.38 204 GLN A C 1
ATOM 1551 O O . GLN A 1 204 ? 20 7.797 -19.688 1 95.38 204 GLN A O 1
ATOM 1556 N N . VAL A 1 205 ? 20.375 8.406 -17.594 1 96.44 205 VAL A N 1
ATOM 1557 C CA . VAL A 1 205 ? 21.797 8.078 -17.703 1 96.44 205 VAL A CA 1
ATOM 1558 C C . VAL A 1 205 ? 21.969 6.59 -17.984 1 96.44 205 VAL A C 1
ATOM 1560 O O . VAL A 1 205 ? 22.703 6.207 -18.891 1 96.44 205 VAL A O 1
ATOM 1563 N N . PHE A 1 206 ? 21.266 5.73 -17.281 1 96.81 206 PHE A N 1
ATOM 1564 C CA . PHE A 1 206 ? 21.359 4.285 -17.453 1 96.81 206 PHE A CA 1
ATOM 1565 C C . PHE A 1 206 ? 20.906 3.867 -18.844 1 96.81 206 PHE A C 1
ATOM 1567 O O . PHE A 1 206 ? 21.547 3.045 -19.5 1 96.81 206 PHE A O 1
ATOM 1574 N N . ILE A 1 207 ? 19.828 4.418 -19.312 1 96.25 207 ILE A N 1
ATOM 1575 C CA . ILE A 1 207 ? 19.266 4.062 -20.609 1 96.25 207 ILE A CA 1
ATOM 1576 C C . ILE A 1 207 ? 20.266 4.43 -21.719 1 96.25 207 ILE A C 1
ATOM 1578 O O . ILE A 1 207 ? 20.516 3.627 -22.625 1 96.25 207 ILE A O 1
ATOM 1582 N N . ARG A 1 208 ? 20.797 5.613 -21.609 1 96.5 208 ARG A N 1
ATOM 1583 C CA . ARG A 1 208 ? 21.781 6.047 -22.578 1 96.5 208 ARG A CA 1
ATOM 1584 C C . ARG A 1 208 ? 22.969 5.09 -22.609 1 96.5 208 ARG A C 1
ATOM 1586 O O . ARG A 1 208 ? 23.406 4.664 -23.688 1 96.5 208 ARG A O 1
ATOM 1593 N N . GLN A 1 209 ? 23.406 4.805 -21.5 1 96.88 209 GLN A N 1
ATOM 1594 C CA . GLN A 1 209 ? 24.562 3.914 -21.406 1 96.88 209 GLN A CA 1
ATOM 1595 C C . GLN A 1 209 ? 24.25 2.535 -21.969 1 96.88 209 GLN A C 1
ATOM 1597 O O . GLN A 1 209 ? 25.078 1.929 -22.656 1 96.88 209 GLN A O 1
ATOM 1602 N N . MET A 1 210 ? 23.109 2.018 -21.719 1 96.38 210 MET A N 1
ATOM 1603 C CA . MET A 1 210 ? 22.703 0.706 -22.219 1 96.38 210 MET A CA 1
ATOM 1604 C C . MET A 1 210 ? 22.609 0.705 -23.734 1 96.38 210 MET A C 1
ATOM 1606 O O . MET A 1 210 ? 23.047 -0.242 -24.391 1 96.38 210 MET A O 1
ATOM 1610 N N . ARG A 1 211 ? 22.078 1.765 -24.234 1 95.69 211 ARG A N 1
ATOM 1611 C CA . ARG A 1 211 ? 22 1.899 -25.688 1 95.69 211 ARG A CA 1
ATOM 1612 C C . ARG A 1 211 ? 23.375 1.93 -26.312 1 95.69 211 ARG A C 1
ATOM 1614 O O . ARG A 1 211 ? 23.641 1.241 -27.312 1 95.69 211 ARG A O 1
ATOM 1621 N N . GLU A 1 212 ? 24.219 2.654 -25.688 1 96.81 212 GLU A N 1
ATOM 1622 C CA . GLU A 1 212 ? 25.594 2.756 -26.156 1 96.81 212 GLU A CA 1
ATOM 1623 C C . GLU A 1 212 ? 26.297 1.404 -26.094 1 96.81 212 GLU A C 1
ATOM 1625 O O . GLU A 1 212 ? 27.172 1.122 -26.906 1 96.81 212 GLU A O 1
ATOM 1630 N N . ASN A 1 213 ? 25.875 0.628 -25.203 1 96.06 213 ASN A N 1
ATOM 1631 C CA . ASN A 1 213 ? 26.5 -0.677 -25.016 1 96.06 213 ASN A CA 1
ATOM 1632 C C . ASN A 1 213 ? 25.812 -1.753 -25.859 1 96.06 213 ASN A C 1
ATOM 1634 O O . ASN A 1 213 ? 26.109 -2.941 -25.703 1 96.06 213 ASN A O 1
ATOM 1638 N N . GLY A 1 214 ? 24.844 -1.408 -26.625 1 96.81 214 GLY A N 1
ATOM 1639 C CA . GLY A 1 214 ? 24.266 -2.305 -27.609 1 96.81 214 GLY A CA 1
ATOM 1640 C C . GLY A 1 214 ? 23.078 -3.096 -27.078 1 96.81 214 GLY A C 1
ATOM 1641 O O . GLY A 1 214 ? 22.688 -4.105 -27.672 1 96.81 214 GLY A O 1
ATOM 1642 N N . VAL A 1 215 ? 22.547 -2.689 -25.969 1 97.06 215 VAL A N 1
ATOM 1643 C CA . VAL A 1 215 ? 21.359 -3.359 -25.453 1 97.06 215 VAL A CA 1
ATOM 1644 C C . VAL A 1 215 ? 20.172 -3.121 -26.391 1 97.06 215 VAL A C 1
ATOM 1646 O O . VAL A 1 215 ? 19.969 -2.002 -26.875 1 97.06 215 VAL A O 1
ATOM 1649 N N . ALA A 1 216 ? 19.422 -4.176 -26.672 1 97.25 216 ALA A N 1
ATOM 1650 C CA . ALA A 1 216 ? 18.297 -4.094 -27.594 1 97.25 216 ALA A CA 1
ATOM 1651 C C . ALA A 1 216 ? 17.219 -3.164 -27.047 1 97.25 216 ALA A C 1
ATOM 1653 O O . ALA A 1 216 ? 16.938 -3.166 -25.844 1 97.25 216 ALA A O 1
ATOM 1654 N N . GLU A 1 217 ? 16.578 -2.447 -27.922 1 96.25 217 GLU A N 1
ATOM 1655 C CA . GLU A 1 217 ? 15.531 -1.507 -27.531 1 96.25 217 GLU A CA 1
ATOM 1656 C C . GLU A 1 217 ? 14.359 -2.229 -26.875 1 96.25 217 GLU A C 1
ATOM 1658 O O . GLU A 1 217 ? 13.719 -1.684 -25.969 1 96.25 217 GLU A O 1
ATOM 1663 N N . GLU A 1 218 ? 14.141 -3.389 -27.312 1 95.69 218 GLU A N 1
ATOM 1664 C CA . GLU A 1 218 ? 13.055 -4.18 -26.75 1 95.69 218 GLU A CA 1
ATOM 1665 C C . GLU A 1 218 ? 13.297 -4.461 -25.266 1 95.69 218 GLU A C 1
ATOM 1667 O O . GLU A 1 218 ? 12.359 -4.449 -24.469 1 95.69 218 GLU A O 1
ATOM 1672 N N . ASP A 1 219 ? 14.523 -4.73 -24.953 1 96.75 219 ASP A N 1
ATOM 1673 C CA . ASP A 1 219 ? 14.875 -4.992 -23.562 1 96.75 219 ASP A CA 1
ATOM 1674 C C . ASP A 1 219 ? 14.758 -3.729 -22.719 1 96.75 219 ASP A C 1
ATOM 1676 O O . ASP A 1 219 ? 14.258 -3.773 -21.594 1 96.75 219 ASP A O 1
ATOM 1680 N N . ILE A 1 220 ? 15.156 -2.652 -23.266 1 96.44 220 ILE A N 1
ATOM 1681 C CA . ILE A 1 220 ? 15.109 -1.374 -22.562 1 96.44 220 ILE A CA 1
ATOM 1682 C C . ILE A 1 220 ? 13.656 -0.964 -22.344 1 96.44 220 ILE A C 1
ATOM 1684 O O . ILE A 1 220 ? 13.305 -0.472 -21.266 1 96.44 220 ILE A O 1
ATOM 1688 N N . SER A 1 221 ? 12.82 -1.179 -23.297 1 94.75 221 SER A N 1
ATOM 1689 C CA . SER A 1 221 ? 11.422 -0.764 -23.234 1 94.75 221 SER A CA 1
ATOM 1690 C C . SER A 1 221 ? 10.664 -1.543 -22.172 1 94.75 221 SER A C 1
ATOM 1692 O O . SER A 1 221 ? 9.625 -1.087 -21.688 1 94.75 221 SER A O 1
ATOM 1694 N N . ARG A 1 222 ? 11.172 -2.676 -21.781 1 95.38 222 ARG A N 1
ATOM 1695 C CA . ARG A 1 222 ? 10.508 -3.508 -20.781 1 95.38 222 ARG A CA 1
ATOM 1696 C C . ARG A 1 222 ? 10.812 -3.018 -19.359 1 95.38 222 ARG A C 1
ATOM 1698 O O . ARG A 1 222 ? 10.141 -3.4 -18.406 1 95.38 222 ARG A O 1
ATOM 1705 N N . LEU A 1 223 ? 11.828 -2.254 -19.281 1 97.44 223 LEU A N 1
ATOM 1706 C CA . LEU A 1 223 ? 12.242 -1.744 -17.984 1 97.44 223 LEU A CA 1
ATOM 1707 C C . LEU A 1 223 ? 11.25 -0.708 -17.453 1 97.44 223 LEU A C 1
ATOM 1709 O O . LEU A 1 223 ? 10.898 0.234 -18.172 1 97.44 223 LEU A O 1
ATOM 1713 N N . ARG A 1 224 ? 10.758 -0.943 -16.266 1 97.62 224 ARG A N 1
ATOM 1714 C CA . ARG A 1 224 ? 9.938 0.044 -15.578 1 97.62 224 ARG A CA 1
ATOM 1715 C C . ARG A 1 224 ? 10.789 0.921 -14.664 1 97.62 224 ARG A C 1
ATOM 1717 O O . ARG A 1 224 ? 11.125 0.525 -13.547 1 97.62 224 ARG A O 1
ATOM 1724 N N . ALA A 1 225 ? 11.062 2.143 -15.148 1 97.44 225 ALA A N 1
ATOM 1725 C CA . ALA A 1 225 ? 11.945 3.064 -14.445 1 97.44 225 ALA A CA 1
ATOM 1726 C C . ALA A 1 225 ? 11.656 4.512 -14.828 1 97.44 225 ALA A C 1
ATOM 1728 O O . ALA A 1 225 ? 11.57 4.836 -16.016 1 97.44 225 ALA A O 1
ATOM 1729 N N . PRO A 1 226 ? 11.562 5.434 -13.867 1 97.19 226 PRO A N 1
ATOM 1730 C CA . PRO A 1 226 ? 11.375 5.137 -12.445 1 97.19 226 PRO A CA 1
ATOM 1731 C C . PRO A 1 226 ? 10.156 4.254 -12.18 1 97.19 226 PRO A C 1
ATOM 1733 O O . PRO A 1 226 ? 9.164 4.324 -12.906 1 97.19 226 PRO A O 1
ATOM 1736 N N . VAL A 1 227 ? 10.242 3.467 -11.203 1 98 227 VAL A N 1
ATOM 1737 C CA . VAL A 1 227 ? 9.203 2.477 -10.953 1 98 227 VAL A CA 1
ATOM 1738 C C . VAL A 1 227 ? 8.109 3.088 -10.078 1 98 227 VAL A C 1
ATOM 1740 O O . VAL A 1 227 ? 8.383 3.93 -9.219 1 98 227 VAL A O 1
ATOM 1743 N N . GLY A 1 228 ? 6.867 2.652 -10.297 1 98 228 GLY A N 1
ATOM 1744 C CA . GLY A 1 228 ? 5.754 2.975 -9.414 1 98 228 GLY A CA 1
ATOM 1745 C C . GLY A 1 228 ? 4.852 4.059 -9.969 1 98 228 GLY A C 1
ATOM 1746 O O . GLY A 1 228 ? 5.109 4.598 -11.055 1 98 228 GLY A O 1
ATOM 1747 N N . TYR A 1 229 ? 3.783 4.34 -9.297 1 97.94 229 TYR A N 1
ATOM 1748 C CA . TYR A 1 229 ? 2.873 5.445 -9.578 1 97.94 229 TYR A CA 1
ATOM 1749 C C . TYR A 1 229 ? 3.387 6.746 -8.969 1 97.94 229 TYR A C 1
ATOM 1751 O O . TYR A 1 229 ? 3.977 6.742 -7.887 1 97.94 229 TYR A O 1
ATOM 1759 N N . ASP A 1 230 ? 3.09 7.848 -9.688 1 97.5 230 ASP A N 1
ATOM 1760 C CA . ASP A 1 230 ? 3.4 9.156 -9.133 1 97.5 230 ASP A CA 1
ATOM 1761 C C . ASP A 1 230 ? 2.373 9.562 -8.078 1 97.5 230 ASP A C 1
ATOM 1763 O O . ASP A 1 230 ? 1.409 10.273 -8.383 1 97.5 230 ASP A O 1
ATOM 1767 N N . ILE A 1 231 ? 2.672 9.203 -6.836 1 97.62 231 ILE A N 1
ATOM 1768 C CA . ILE A 1 231 ? 1.763 9.539 -5.746 1 97.62 231 ILE A CA 1
ATOM 1769 C C . ILE A 1 231 ? 2.467 10.469 -4.754 1 97.62 231 ILE A C 1
ATOM 1771 O O . ILE A 1 231 ? 2.053 10.578 -3.598 1 97.62 231 ILE A O 1
ATOM 1775 N N . GLY A 1 232 ? 3.562 11.031 -5.203 1 97.31 232 GLY A N 1
ATOM 1776 C CA . GLY A 1 232 ? 4.328 11.93 -4.355 1 97.31 232 GLY A CA 1
ATOM 1777 C C . GLY A 1 232 ? 4.992 11.227 -3.188 1 97.31 232 GLY A C 1
ATOM 1778 O O . GLY A 1 232 ? 5.09 11.781 -2.092 1 97.31 232 GLY A O 1
ATOM 1779 N N . ALA A 1 233 ? 5.422 10.016 -3.418 1 97.25 233 ALA A N 1
ATOM 1780 C CA . ALA A 1 233 ? 5.992 9.18 -2.359 1 97.25 233 ALA A CA 1
ATOM 1781 C C . ALA A 1 233 ? 7.367 9.695 -1.94 1 97.25 233 ALA A C 1
ATOM 1783 O O . ALA A 1 233 ? 8.195 10.023 -2.789 1 97.25 233 ALA A O 1
ATOM 1784 N N . GLU A 1 234 ? 7.566 9.742 -0.623 1 95.12 234 GLU A N 1
ATOM 1785 C CA . GLU A 1 234 ? 8.859 10.188 -0.104 1 95.12 234 GLU A CA 1
ATOM 1786 C C . GLU A 1 234 ? 9.43 9.18 0.893 1 95.12 234 GLU A C 1
ATOM 1788 O O . GLU A 1 234 ? 10.625 8.883 0.871 1 95.12 234 GLU A O 1
ATOM 1793 N N . THR A 1 235 ? 8.609 8.602 1.705 1 95.94 235 THR A N 1
ATOM 1794 C CA . THR A 1 235 ? 9.062 7.66 2.721 1 95.94 235 THR A CA 1
ATOM 1795 C C . THR A 1 235 ? 9.117 6.246 2.156 1 95.94 235 THR A C 1
ATOM 1797 O O . THR A 1 235 ? 8.453 5.938 1.168 1 95.94 235 THR A O 1
ATOM 1800 N N . PRO A 1 236 ? 9.875 5.328 2.799 1 98.12 236 PRO A N 1
ATOM 1801 C CA . PRO A 1 236 ? 9.938 3.936 2.346 1 98.12 236 PRO A CA 1
ATOM 1802 C C . PRO A 1 236 ? 8.555 3.293 2.221 1 98.12 236 PRO A C 1
ATOM 1804 O O . PRO A 1 236 ? 8.273 2.619 1.227 1 98.12 236 PRO A O 1
ATOM 1807 N N . ASP A 1 237 ? 7.664 3.584 3.135 1 98.31 237 ASP A N 1
ATOM 1808 C CA . ASP A 1 237 ? 6.332 2.99 3.117 1 98.31 237 ASP A CA 1
ATOM 1809 C C . ASP A 1 237 ? 5.488 3.57 1.983 1 98.31 237 ASP A C 1
ATOM 1811 O O . ASP A 1 237 ? 4.715 2.85 1.349 1 98.31 237 ASP A O 1
ATOM 1815 N N . GLU A 1 238 ? 5.609 4.871 1.755 1 98.44 238 GLU A N 1
ATOM 1816 C CA . GLU A 1 238 ? 4.902 5.473 0.629 1 98.44 238 GLU A CA 1
ATOM 1817 C C . GLU A 1 238 ? 5.414 4.93 -0.701 1 98.44 238 GLU A C 1
ATOM 1819 O O . GLU A 1 238 ? 4.629 4.652 -1.608 1 98.44 238 GLU A O 1
ATOM 1824 N N . ILE A 1 239 ? 6.703 4.82 -0.803 1 98.44 239 ILE A N 1
ATOM 1825 C CA . ILE A 1 239 ? 7.309 4.266 -2.01 1 98.44 239 ILE A CA 1
ATOM 1826 C C . ILE A 1 239 ? 6.824 2.834 -2.221 1 98.44 239 ILE A C 1
ATOM 1828 O O . ILE A 1 239 ? 6.551 2.426 -3.352 1 98.44 239 ILE A O 1
ATOM 1832 N N . ALA A 1 240 ? 6.711 2.074 -1.136 1 98.75 240 ALA A N 1
ATOM 1833 C CA . ALA A 1 240 ? 6.203 0.708 -1.224 1 98.75 240 ALA A CA 1
ATOM 1834 C C . ALA A 1 240 ? 4.793 0.685 -1.811 1 98.75 240 ALA A C 1
ATOM 1836 O O . ALA A 1 240 ? 4.488 -0.139 -2.676 1 98.75 240 ALA A O 1
ATOM 1837 N N . VAL A 1 241 ? 3.902 1.639 -1.357 1 98.75 241 VAL A N 1
ATOM 1838 C CA . VAL A 1 241 ? 2.551 1.71 -1.903 1 98.75 241 VAL A CA 1
ATOM 1839 C C . VAL A 1 241 ? 2.611 1.992 -3.402 1 98.75 241 VAL A C 1
ATOM 1841 O O . VAL A 1 241 ? 1.91 1.354 -4.191 1 98.75 241 VAL A O 1
ATOM 1844 N N . SER A 1 242 ? 3.465 2.92 -3.787 1 98.69 242 SER A N 1
ATOM 1845 C CA . SER A 1 242 ? 3.631 3.314 -5.184 1 98.69 242 SER A CA 1
ATOM 1846 C C . SER A 1 242 ? 4.059 2.131 -6.043 1 98.69 242 SER A C 1
ATOM 1848 O O . SER A 1 242 ? 3.418 1.824 -7.051 1 98.69 242 SER A O 1
ATOM 1850 N N . VAL A 1 243 ? 5.086 1.443 -5.641 1 98.75 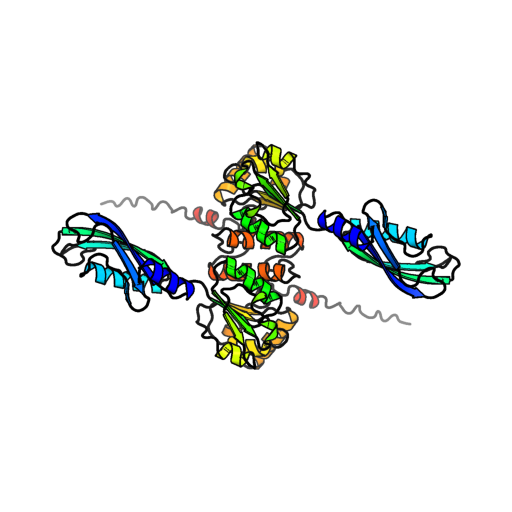243 VAL A N 1
ATOM 1851 C CA . VAL A 1 243 ? 5.672 0.34 -6.395 1 98.75 243 VAL A CA 1
ATOM 1852 C C . VAL A 1 243 ? 4.707 -0.842 -6.418 1 98.75 243 VAL A C 1
ATOM 1854 O O . VAL A 1 243 ? 4.488 -1.45 -7.469 1 98.75 243 VAL A O 1
ATOM 1857 N N . LEU A 1 244 ? 4.082 -1.172 -5.297 1 98.81 244 LEU A N 1
ATOM 1858 C CA . LEU A 1 244 ? 3.186 -2.32 -5.219 1 98.81 244 LEU A CA 1
ATOM 1859 C C . LEU A 1 244 ? 1.924 -2.082 -6.039 1 98.81 244 LEU A C 1
ATOM 1861 O O . LEU A 1 244 ? 1.365 -3.02 -6.613 1 98.81 244 LEU A O 1
ATOM 1865 N N . ALA A 1 245 ? 1.465 -0.808 -6.074 1 98.62 245 ALA A N 1
ATOM 1866 C CA . ALA A 1 245 ? 0.331 -0.505 -6.941 1 98.62 245 ALA A CA 1
ATOM 1867 C C . ALA A 1 245 ? 0.645 -0.851 -8.391 1 98.62 245 ALA A C 1
ATOM 1869 O O . ALA A 1 245 ? -0.173 -1.467 -9.086 1 98.62 245 ALA A O 1
ATOM 1870 N N . GLU A 1 246 ? 1.803 -0.513 -8.867 1 98.19 246 GLU A N 1
ATOM 1871 C CA . GLU A 1 246 ? 2.199 -0.853 -10.234 1 98.19 246 GLU A CA 1
ATOM 1872 C C . GLU A 1 246 ? 2.344 -2.361 -10.406 1 98.19 246 GLU A C 1
ATOM 1874 O O . GLU A 1 246 ? 1.868 -2.926 -11.391 1 98.19 246 GLU A O 1
ATOM 1879 N N . LEU A 1 247 ? 2.984 -2.988 -9.438 1 98.19 247 LEU A N 1
ATOM 1880 C CA . LEU A 1 247 ? 3.199 -4.43 -9.5 1 98.19 247 LEU A CA 1
ATOM 1881 C C . LEU A 1 247 ? 1.871 -5.172 -9.609 1 98.19 247 LEU A C 1
ATOM 1883 O O . LEU A 1 247 ? 1.721 -6.066 -10.445 1 98.19 247 LEU A O 1
ATOM 1887 N N . LEU A 1 248 ? 0.931 -4.785 -8.773 1 98.25 248 LEU A N 1
ATOM 1888 C CA . LEU A 1 248 ? -0.372 -5.441 -8.781 1 98.25 248 LEU A CA 1
ATOM 1889 C C . LEU A 1 248 ? -1.103 -5.184 -10.094 1 98.25 248 LEU A C 1
ATOM 1891 O O . LEU A 1 248 ? -1.784 -6.07 -10.609 1 98.25 248 LEU A O 1
ATOM 1895 N N . GLN A 1 249 ? -0.999 -3.945 -10.602 1 97.75 249 GLN A N 1
ATOM 1896 C CA . GLN A 1 249 ? -1.595 -3.623 -11.891 1 97.75 249 GLN A CA 1
ATOM 1897 C C . GLN A 1 249 ? -1.105 -4.578 -12.977 1 97.75 249 GLN A C 1
ATOM 1899 O O . GLN A 1 249 ? -1.905 -5.109 -13.75 1 97.75 249 GLN A O 1
ATOM 1904 N N . VAL A 1 250 ? 0.168 -4.793 -13.039 1 97.06 250 VAL A N 1
ATOM 1905 C CA . VAL A 1 250 ? 0.772 -5.664 -14.039 1 97.06 250 VAL A CA 1
ATOM 1906 C C . VAL A 1 250 ? 0.385 -7.113 -13.766 1 97.06 250 VAL A C 1
ATOM 1908 O O . VAL A 1 250 ? -0.054 -7.828 -14.672 1 97.06 250 VAL A O 1
ATOM 1911 N N . LYS A 1 251 ? 0.517 -7.531 -12.547 1 96.75 251 LYS A N 1
ATOM 1912 C CA . LYS A 1 251 ? 0.211 -8.906 -12.148 1 96.75 251 LYS A CA 1
ATOM 1913 C C . LYS A 1 251 ? -1.223 -9.273 -12.516 1 96.75 251 LYS A C 1
ATOM 1915 O O . LYS A 1 251 ? -1.479 -10.375 -13.008 1 96.75 251 LYS A O 1
ATOM 1920 N N . ASN A 1 252 ? -2.115 -8.336 -12.297 1 95.81 252 ASN A N 1
ATOM 1921 C CA . ASN A 1 252 ? -3.537 -8.625 -12.445 1 95.81 252 ASN A CA 1
ATOM 1922 C C . ASN A 1 252 ? -4.055 -8.211 -13.82 1 95.81 252 ASN A C 1
ATOM 1924 O O . ASN A 1 252 ? -5.23 -8.406 -14.125 1 95.81 252 ASN A O 1
ATOM 1928 N N . GLY A 1 253 ? -3.236 -7.668 -14.633 1 95.69 253 GLY A N 1
ATOM 1929 C CA . GLY A 1 253 ? -3.615 -7.277 -15.984 1 95.69 253 GLY A CA 1
ATOM 1930 C C . GLY A 1 253 ? -4.633 -6.152 -16.016 1 95.69 253 GLY A C 1
ATOM 1931 O O . GLY A 1 253 ? -5.543 -6.152 -16.844 1 95.69 253 GLY A O 1
ATOM 1932 N N . ALA A 1 254 ? -4.477 -5.246 -15.102 1 95.25 254 ALA A N 1
ATOM 1933 C CA . ALA A 1 254 ? -5.426 -4.141 -15 1 95.25 254 ALA A CA 1
ATOM 1934 C C . ALA A 1 254 ? -4.945 -2.932 -15.805 1 95.25 254 ALA A C 1
ATOM 1936 O O . ALA A 1 254 ? -3.775 -2.859 -16.188 1 95.25 254 ALA A O 1
ATOM 1937 N N . SER A 1 255 ? -5.812 -1.978 -16.078 1 91.5 255 SER A N 1
ATOM 1938 C CA . SER A 1 255 ? -5.535 -0.856 -16.969 1 91.5 255 SER A CA 1
ATOM 1939 C C . SER A 1 255 ? -4.727 0.228 -16.266 1 91.5 255 SER A C 1
ATOM 1941 O O . SER A 1 255 ? -4 0.987 -16.906 1 91.5 255 SER A O 1
ATOM 1943 N N . GLY A 1 256 ? -4.93 0.225 -15.109 1 92 256 GLY A N 1
ATOM 1944 C CA . GLY A 1 256 ? -4.309 1.309 -14.367 1 92 256 GLY A CA 1
ATOM 1945 C C . GLY A 1 256 ? -5.164 2.559 -14.305 1 92 256 GLY A C 1
ATOM 1946 O O . GLY A 1 256 ? -6.348 2.525 -14.648 1 92 256 GLY A O 1
ATOM 1947 N N . GLY A 1 257 ? -4.824 3.615 -13.812 1 90.56 257 GLY A N 1
ATOM 1948 C CA . GLY A 1 257 ? -5.551 4.871 -13.688 1 90.56 257 GLY A CA 1
ATOM 1949 C C . GLY A 1 257 ? -6.512 4.887 -12.516 1 90.56 257 GLY A C 1
ATOM 1950 O O . GLY A 1 257 ? -6.715 3.865 -11.859 1 90.56 257 GLY A O 1
ATOM 1951 N N . LEU A 1 258 ? -7.113 5.977 -12.305 1 92.06 258 LEU A N 1
ATOM 1952 C CA . LEU A 1 258 ? -8.102 6.145 -11.242 1 92.06 258 LEU A CA 1
ATOM 1953 C C . LEU A 1 258 ? -9.445 5.566 -11.656 1 92.06 258 LEU A C 1
ATOM 1955 O O . LEU A 1 258 ? -9.953 5.875 -12.734 1 92.06 258 LEU A O 1
ATOM 1959 N N . MET A 1 259 ? -10.031 4.82 -10.836 1 91.56 259 MET A N 1
ATOM 1960 C CA . MET A 1 259 ? -11.273 4.133 -11.172 1 91.56 259 MET A CA 1
ATOM 1961 C C . MET A 1 259 ? -12.422 5.129 -11.297 1 91.56 259 MET A C 1
ATOM 1963 O O . MET A 1 259 ? -13.359 4.906 -12.062 1 91.56 259 MET A O 1
ATOM 1967 N N . SER A 1 260 ? -12.359 6.203 -10.547 1 90.56 260 SER A N 1
ATOM 1968 C CA . SER A 1 260 ? -13.422 7.207 -10.57 1 90.56 260 SER A CA 1
ATOM 1969 C C . SER A 1 260 ? -13.414 7.988 -11.883 1 90.56 260 SER A C 1
ATOM 1971 O O . SER A 1 260 ? -14.391 8.656 -12.211 1 90.56 260 SER A O 1
ATOM 1973 N N . ARG A 1 261 ? -12.344 7.973 -12.672 1 81.88 261 ARG A N 1
ATOM 1974 C CA . ARG A 1 261 ? -12.219 8.773 -13.883 1 81.88 261 ARG A CA 1
ATOM 1975 C C . ARG A 1 261 ? -12.367 7.906 -15.133 1 81.88 261 ARG A C 1
ATOM 1977 O O . ARG A 1 261 ? -12.461 8.422 -16.25 1 81.88 261 ARG A O 1
ATOM 1984 N N . GLU A 1 262 ? -12.234 6.703 -15.078 1 66.19 262 GLU A N 1
ATOM 1985 C CA . GLU A 1 262 ? -12.289 5.84 -16.25 1 66.19 262 GLU A CA 1
ATOM 1986 C C . GLU A 1 262 ? -13.664 5.871 -16.906 1 66.19 262 GLU A C 1
ATOM 1988 O O . GLU A 1 262 ? -14.68 5.703 -16.219 1 66.19 262 GLU A O 1
ATOM 1993 N N . LYS A 1 263 ? -13.836 6.754 -17.953 1 55.06 263 LYS A N 1
ATOM 1994 C CA . LYS A 1 263 ? -15.016 6.867 -18.797 1 55.06 263 LYS A CA 1
ATOM 1995 C C . LYS A 1 263 ? -15.445 5.504 -19.328 1 55.06 263 LYS A C 1
ATOM 1997 O O . LYS A 1 263 ? -14.617 4.609 -19.5 1 55.06 263 LYS A O 1
ATOM 2002 N N . HIS A 1 264 ? -16.766 5.207 -19.203 1 46.84 264 HIS A N 1
ATOM 2003 C CA . HIS A 1 264 ? -17.438 4.094 -19.859 1 46.84 264 HIS A CA 1
ATOM 2004 C C . HIS A 1 264 ? -17.094 4.059 -21.359 1 46.84 264 HIS A C 1
ATOM 2006 O O . HIS A 1 264 ? -17.578 4.898 -22.125 1 46.84 264 HIS A O 1
ATOM 2012 N N . VAL A 1 265 ? -16 3.822 -21.875 1 38.47 265 VAL A N 1
ATOM 2013 C CA . VAL A 1 265 ? -15.914 3.562 -23.297 1 38.47 265 VAL A CA 1
ATOM 2014 C C . VAL A 1 265 ? -17.016 2.574 -23.703 1 38.47 265 VAL A C 1
ATOM 2016 O O . VAL A 1 265 ? -17.234 2.34 -24.906 1 38.47 265 VAL A O 1
ATOM 2019 N N . GLY A 1 266 ? -17.578 1.765 -22.812 1 35.31 266 GLY A N 1
ATOM 2020 C CA . GLY A 1 266 ? -18.453 0.763 -23.391 1 35.31 266 GLY A CA 1
ATOM 2021 C C . GLY A 1 266 ? -19.719 1.353 -23.984 1 35.31 266 GLY A C 1
ATOM 2022 O O . GLY A 1 266 ? -20.469 0.664 -24.688 1 35.31 266 GLY A O 1
ATOM 2023 N N . LEU A 1 267 ? -20.328 2.473 -23.531 1 35.22 267 LEU A N 1
ATOM 2024 C CA . LEU A 1 267 ? -21.656 2.709 -24.094 1 35.22 267 LEU A CA 1
ATOM 2025 C C . LEU A 1 267 ? -21.578 3.244 -25.516 1 35.22 267 LEU A C 1
ATOM 2027 O O . LEU A 1 267 ? -22.594 3.4 -26.188 1 35.22 267 LEU A O 1
ATOM 2031 N N . ARG A 1 268 ? -20.547 3.914 -25.922 1 34.75 268 ARG A N 1
ATOM 2032 C CA . ARG A 1 268 ? -20.766 4.43 -27.266 1 34.75 268 ARG A CA 1
ATOM 2033 C C . ARG A 1 268 ? -20.734 3.303 -28.297 1 34.75 268 ARG A C 1
ATOM 2035 O O . ARG A 1 268 ? -20.969 3.533 -29.484 1 34.75 268 ARG A O 1
ATOM 2042 N N . LEU A 1 269 ? -20.125 2.213 -27.938 1 32.66 269 LEU A N 1
ATOM 2043 C CA . LEU A 1 269 ? -20.094 1.303 -29.078 1 32.66 269 LEU A CA 1
ATOM 2044 C C . LEU A 1 269 ? -21.469 0.704 -29.328 1 32.66 269 LEU A C 1
ATOM 2046 O O . LEU A 1 269 ? -21.688 0.015 -30.344 1 32.66 269 LEU A O 1
ATOM 2050 N N . GLU A 1 270 ? -22.344 0.684 -28.312 1 33.34 270 GLU A N 1
ATOM 2051 C CA . GLU A 1 270 ? -23.547 -0.039 -28.719 1 33.34 270 GLU A CA 1
ATOM 2052 C C . GLU A 1 270 ? -24.406 0.809 -29.641 1 33.34 270 GLU A C 1
ATOM 2054 O O . GLU A 1 270 ? -25.359 0.309 -30.234 1 33.34 270 GLU A O 1
ATOM 2059 N N . GLU A 1 271 ? -24.297 2.178 -29.625 1 34.56 271 GLU A N 1
ATOM 2060 C CA . GLU A 1 271 ? -25.375 2.775 -30.422 1 34.56 271 GLU A CA 1
ATOM 2061 C C . GLU A 1 271 ? -25.203 2.473 -31.906 1 34.56 271 GLU A C 1
ATOM 2063 O O . GLU A 1 271 ? -26.156 2.527 -32.688 1 34.56 271 GLU A O 1
ATOM 2068 N N . SER A 1 272 ? -23.984 2.566 -32.344 1 31.58 272 SER A N 1
ATOM 2069 C CA . SER A 1 272 ? -24.047 2.666 -33.812 1 31.58 272 SER A CA 1
ATOM 2070 C C . SER A 1 272 ? -24.344 1.312 -34.438 1 31.58 272 SER A C 1
ATOM 2072 O O . SER A 1 272 ? -24.344 1.181 -35.656 1 31.58 272 SER A O 1
ATOM 2074 N N . ARG A 1 273 ? -24.172 0.285 -33.656 1 32.41 273 ARG A N 1
ATOM 2075 C CA . ARG A 1 273 ? -24.469 -0.916 -34.438 1 32.41 273 ARG A CA 1
ATOM 2076 C C . ARG A 1 273 ? -25.953 -1.039 -34.719 1 32.41 273 ARG A C 1
ATOM 2078 O O . ARG A 1 273 ? -26.688 -1.67 -33.969 1 32.41 273 ARG A O 1
ATOM 2085 N N . GLU A 1 274 ? -26.594 0.129 -34.938 1 29.62 274 GLU A N 1
ATOM 2086 C CA . GLU A 1 274 ? -27.906 -0.034 -35.562 1 29.62 274 GLU A CA 1
ATOM 2087 C C . GLU A 1 274 ? -27.828 -0.975 -36.75 1 29.62 274 GLU A C 1
ATOM 2089 O O . GLU A 1 274 ? -27.109 -0.699 -37.719 1 29.62 274 GLU A O 1
ATOM 2094 N N . VAL A 1 275 ? -27.828 -2.209 -36.469 1 28.73 275 VAL A N 1
ATOM 2095 C CA . VAL A 1 275 ? -28.062 -3.246 -37.469 1 28.73 275 VAL A CA 1
ATOM 2096 C C . VAL A 1 275 ? -29.125 -2.789 -38.469 1 28.73 275 VAL A C 1
ATOM 2098 O O . VAL A 1 275 ? -30.219 -2.369 -38.062 1 28.73 275 VAL A O 1
ATOM 2101 N N . LEU A 1 276 ? -28.703 -2.207 -39.531 1 28.45 276 LEU A N 1
ATOM 2102 C CA . LEU A 1 276 ? -29.562 -1.932 -40.688 1 28.45 276 LEU A CA 1
ATOM 2103 C C . LEU A 1 276 ? -30.531 -3.082 -40.906 1 28.45 276 LEU A C 1
ATOM 2105 O O . LEU A 1 276 ? -30.172 -4.25 -40.781 1 28.45 276 LEU A O 1
ATOM 2109 N N . PRO A 1 277 ? -31.828 -2.777 -40.656 1 29.97 277 PRO A N 1
ATOM 2110 C CA . PRO A 1 277 ? -32.875 -3.762 -40.938 1 29.97 277 PRO A CA 1
ATOM 2111 C C . PRO A 1 277 ? -32.688 -4.504 -42.25 1 29.97 277 PRO A C 1
ATOM 2113 O O . PRO A 1 277 ? -32.406 -3.881 -43.281 1 29.97 277 PRO A O 1
ATOM 2116 N N . VAL A 1 278 ? -31.859 -5.609 -42.25 1 28.38 278 VAL A N 1
ATOM 2117 C CA . VAL A 1 278 ? -31.828 -6.457 -43.438 1 28.38 278 VAL A CA 1
ATOM 2118 C C . VAL A 1 278 ? -33.219 -6.531 -44.062 1 28.38 278 VAL A C 1
ATOM 2120 O O . VAL A 1 278 ? -34.188 -6.855 -43.375 1 28.38 278 VAL A O 1
ATOM 2123 N N . GLU A 1 279 ? -33.469 -5.688 -44.969 1 26.83 279 GLU A N 1
ATOM 2124 C CA . GLU A 1 279 ? -34.594 -5.609 -45.906 1 26.83 279 GLU A CA 1
ATOM 2125 C C . GLU A 1 279 ? -35.094 -7 -46.281 1 26.83 279 GLU A C 1
ATOM 2127 O O . GLU A 1 279 ? -34.312 -7.93 -46.438 1 26.83 279 GLU A O 1
ATOM 2132 N N . ALA A 1 280 ? -36.469 -7.254 -45.969 1 30.31 280 ALA A N 1
ATOM 2133 C CA . ALA A 1 280 ? -37.375 -8.344 -46.312 1 30.31 280 ALA A CA 1
ATOM 2134 C C . ALA A 1 280 ? -37.188 -8.758 -47.781 1 30.31 280 ALA A C 1
ATOM 2136 O O . ALA A 1 280 ? -37.562 -8.008 -48.688 1 30.31 280 ALA A O 1
ATOM 2137 N N . VAL A 1 281 ? -35.969 -9.266 -48.188 1 20.8 281 VAL A N 1
ATOM 2138 C CA . VAL A 1 281 ? -35.906 -9.758 -49.562 1 20.8 281 VAL A CA 1
ATOM 2139 C C . VAL A 1 281 ? -37.156 -10.594 -49.844 1 20.8 281 VAL A C 1
ATOM 2141 O O . VAL A 1 281 ? -37.438 -11.578 -49.156 1 20.8 281 VAL A O 1
ATOM 2144 N N . ALA A 1 282 ? -38.188 -9.977 -50.375 1 27.03 282 ALA A N 1
ATOM 2145 C CA . ALA A 1 282 ? -39.344 -10.492 -51.125 1 27.03 282 ALA A CA 1
ATOM 2146 C C . ALA A 1 282 ? -38.938 -11.633 -52.031 1 27.03 282 ALA A C 1
ATOM 2148 O O . ALA A 1 282 ? -38.312 -11.391 -53.094 1 27.03 282 ALA A O 1
ATOM 2149 N N . MET A 1 283 ? -38.062 -12.594 -51.5 1 18.88 283 MET A N 1
ATOM 2150 C CA . MET A 1 283 ? -37.906 -13.695 -52.469 1 18.88 283 MET A CA 1
ATOM 2151 C C . MET A 1 283 ? -39.25 -14.18 -52.938 1 18.88 283 MET A C 1
ATOM 2153 O O . MET A 1 283 ? -40.125 -14.531 -52.156 1 18.88 283 MET A O 1
ATOM 2157 N N . CYS A 1 284 ? -39.781 -13.711 -54.125 1 21.53 284 CYS A N 1
ATOM 2158 C CA . CYS A 1 284 ? -40.656 -14.164 -55.188 1 21.53 284 CYS A CA 1
ATOM 2159 C C . CYS A 1 284 ? -40.469 -15.648 -55.469 1 21.53 284 CYS A C 1
ATOM 2161 O O . CYS A 1 284 ? -41.094 -16.219 -56.344 1 21.53 284 CYS A O 1
ATOM 2163 N N . ASN A 1 285 ? -39.906 -16.562 -54.625 1 21.11 285 ASN A N 1
ATOM 2164 C CA . ASN A 1 285 ? -40.438 -17.828 -55.125 1 21.11 285 ASN A CA 1
ATOM 2165 C C . ASN A 1 285 ? -41.906 -17.984 -54.812 1 21.11 285 ASN A C 1
ATOM 2167 O O . ASN A 1 285 ? -42.375 -17.594 -53.719 1 21.11 285 ASN A O 1
ATOM 2171 N N . MET B 1 1 ? 7.547 19.438 33.562 1 76.31 1 MET B N 1
ATOM 2172 C CA . MET B 1 1 ? 7.391 18.812 32.25 1 76.31 1 MET B CA 1
ATOM 2173 C C . MET B 1 1 ? 8.461 19.312 31.281 1 76.31 1 MET B C 1
ATOM 2175 O O . MET B 1 1 ? 8.688 20.516 31.172 1 76.31 1 MET B O 1
ATOM 2179 N N . THR B 1 2 ? 9.203 18.312 30.859 1 92.62 2 THR B N 1
ATOM 2180 C CA . THR B 1 2 ? 10.273 18.672 29.938 1 92.62 2 THR B CA 1
ATOM 2181 C C . THR B 1 2 ? 9.727 18.922 28.531 1 92.62 2 THR B C 1
ATOM 2183 O O . THR B 1 2 ? 8.594 18.547 28.234 1 92.62 2 THR B O 1
ATOM 2186 N N . ILE B 1 3 ? 10.5 19.688 27.859 1 94.81 3 ILE B N 1
ATOM 2187 C CA . ILE B 1 3 ? 10.117 20 26.484 1 94.81 3 ILE B CA 1
ATOM 2188 C C . ILE B 1 3 ? 9.805 18.703 25.734 1 94.81 3 ILE B C 1
ATOM 2190 O O . ILE B 1 3 ? 8.781 18.625 25.031 1 94.81 3 ILE B O 1
ATOM 2194 N N . PHE B 1 4 ? 10.562 17.688 25.953 1 94.31 4 PHE B N 1
ATOM 2195 C CA . PHE B 1 4 ? 10.406 16.453 25.188 1 94.31 4 PHE B CA 1
ATOM 2196 C C . PHE B 1 4 ? 9.242 15.625 25.703 1 94.31 4 PHE B C 1
ATOM 2198 O O . PHE B 1 4 ? 8.57 14.938 24.938 1 94.31 4 PHE B O 1
ATOM 2205 N N . GLU B 1 5 ? 8.992 15.719 26.906 1 94.81 5 GLU B N 1
ATOM 2206 C CA . GLU B 1 5 ? 7.793 15.094 27.453 1 94.81 5 GLU B CA 1
ATOM 2207 C C . GLU B 1 5 ? 6.531 15.711 26.875 1 94.81 5 GLU B C 1
ATOM 2209 O O . GLU B 1 5 ? 5.602 14.992 26.484 1 94.81 5 GLU B O 1
ATOM 2214 N N . GLU B 1 6 ? 6.574 17.047 26.891 1 95.56 6 GLU B N 1
ATOM 2215 C CA . GLU B 1 6 ? 5.43 17.75 26.312 1 95.56 6 GLU B CA 1
ATOM 2216 C C . GLU B 1 6 ? 5.285 17.453 24.828 1 95.56 6 GLU B C 1
ATOM 2218 O O . GLU B 1 6 ? 4.176 17.234 24.328 1 95.56 6 GLU B O 1
ATOM 2223 N N . ALA B 1 7 ? 6.379 17.406 24.172 1 96.31 7 ALA B N 1
ATOM 2224 C CA . ALA B 1 7 ? 6.359 17.094 22.75 1 96.31 7 ALA B CA 1
ATOM 2225 C C . ALA B 1 7 ? 5.758 15.719 22.5 1 96.31 7 ALA B C 1
ATOM 2227 O O . ALA B 1 7 ? 4.914 15.547 21.625 1 96.31 7 ALA B O 1
ATOM 2228 N N . ALA B 1 8 ? 6.148 14.789 23.266 1 95.5 8 ALA B N 1
ATOM 2229 C CA . ALA B 1 8 ? 5.656 13.422 23.125 1 95.5 8 ALA B CA 1
ATOM 2230 C C . ALA B 1 8 ? 4.152 13.352 23.375 1 95.5 8 ALA B C 1
ATOM 2232 O O . ALA B 1 8 ? 3.426 12.672 22.641 1 95.5 8 ALA B O 1
ATOM 2233 N N . ARG B 1 9 ? 3.789 14.039 24.391 1 94.81 9 ARG B N 1
ATOM 2234 C CA . ARG B 1 9 ? 2.371 14.078 24.734 1 94.81 9 ARG B CA 1
ATOM 2235 C C . ARG B 1 9 ? 1.544 14.664 23.594 1 94.81 9 ARG B C 1
ATOM 2237 O O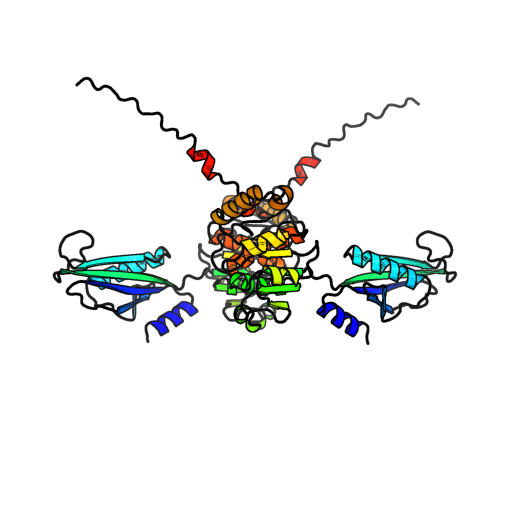 . ARG B 1 9 ? 0.542 14.078 23.188 1 94.81 9 ARG B O 1
ATOM 2244 N N . LEU B 1 10 ? 1.952 15.766 23.078 1 95.5 10 LEU B N 1
ATOM 2245 C CA . LEU B 1 10 ? 1.226 16.453 22.016 1 95.5 10 LEU B CA 1
ATOM 2246 C C . LEU B 1 10 ? 1.229 15.609 20.75 1 95.5 10 LEU B C 1
ATOM 2248 O O . LEU B 1 10 ? 0.209 15.516 20.062 1 95.5 10 LEU B O 1
ATOM 2252 N N . GLU B 1 11 ? 2.326 15.008 20.469 1 93.75 11 GLU B N 1
ATOM 2253 C CA . GLU B 1 11 ? 2.43 14.148 19.297 1 93.75 11 GLU B CA 1
ATOM 2254 C C . GLU B 1 11 ? 1.456 12.969 19.391 1 93.75 11 GLU B C 1
ATOM 2256 O O . GLU B 1 11 ? 0.772 12.648 18.406 1 93.75 11 GLU B O 1
ATOM 2261 N N . LYS B 1 12 ? 1.41 12.367 20.531 1 91.12 12 LYS B N 1
ATOM 2262 C CA . LYS B 1 12 ? 0.508 11.242 20.75 1 91.12 12 LYS B CA 1
ATOM 2263 C C . LYS B 1 12 ? -0.946 11.648 20.531 1 91.12 12 LYS B C 1
ATOM 2265 O O . LYS B 1 12 ? -1.741 10.867 20 1 91.12 12 LYS B O 1
ATOM 2270 N N . GLN B 1 13 ? -1.228 12.859 20.859 1 91.94 13 GLN B N 1
ATOM 2271 C CA . GLN B 1 13 ? -2.586 13.375 20.75 1 91.94 13 GLN B CA 1
ATOM 2272 C C . GLN B 1 13 ? -2.818 13.992 19.375 1 91.94 13 GLN B C 1
ATOM 2274 O O . GLN B 1 13 ? -3.92 14.461 19.062 1 91.94 13 GLN B O 1
ATOM 2279 N N . ASN B 1 14 ? -1.842 13.945 18.578 1 94.44 14 ASN B N 1
ATOM 2280 C CA . ASN B 1 14 ? -1.876 14.586 17.281 1 94.44 14 ASN B CA 1
ATOM 2281 C C . ASN B 1 14 ? -2.311 16.047 17.375 1 94.44 14 ASN B C 1
ATOM 2283 O O . ASN B 1 14 ? -3.178 16.5 16.625 1 94.44 14 ASN B O 1
ATOM 2287 N N . ARG B 1 15 ? -1.795 16.734 18.359 1 94.5 15 ARG B N 1
ATOM 2288 C CA . ARG B 1 15 ? -2.002 18.172 18.531 1 94.5 15 ARG B CA 1
ATOM 2289 C C . ARG B 1 15 ? -0.806 18.969 18.016 1 94.5 15 ARG B C 1
ATOM 2291 O O . ARG B 1 15 ? 0.338 18.672 18.375 1 94.5 15 ARG B O 1
ATOM 2298 N N . PRO B 1 16 ? -1.051 19.938 17.266 1 96.69 16 PRO B N 1
ATOM 2299 C CA . PRO B 1 16 ? 0.044 20.672 16.625 1 96.69 16 PRO B CA 1
ATOM 2300 C C . PRO B 1 16 ? 0.906 21.422 17.641 1 96.69 16 PRO B C 1
ATOM 2302 O O . PRO B 1 16 ? 0.39 21.938 18.641 1 96.69 16 PRO B O 1
ATOM 2305 N N . PHE B 1 17 ? 2.219 21.453 17.375 1 97.62 17 PHE B N 1
ATOM 2306 C CA . PHE B 1 17 ? 3.16 22.25 18.141 1 97.62 17 PHE B CA 1
ATOM 2307 C C . PHE B 1 17 ? 4.414 22.547 17.328 1 97.62 17 PHE B C 1
ATOM 2309 O O . PHE B 1 17 ? 4.664 21.906 16.312 1 97.62 17 PHE B O 1
ATOM 2316 N N . ALA B 1 18 ? 5.129 23.547 17.812 1 98.38 18 ALA B N 1
ATOM 2317 C CA . ALA B 1 18 ? 6.391 23.891 17.172 1 98.38 18 ALA B CA 1
ATOM 2318 C C .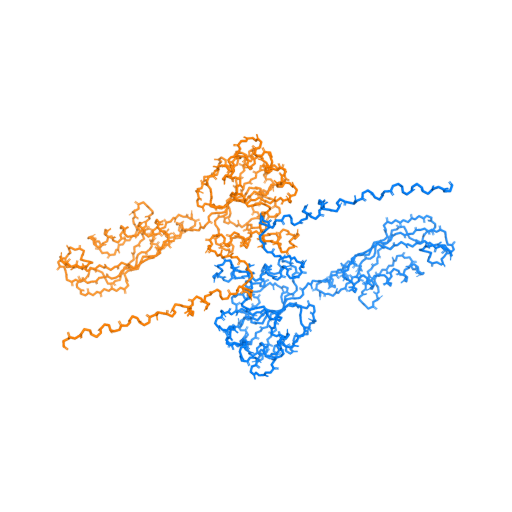 ALA B 1 18 ? 7.559 23.766 18.141 1 98.38 18 ALA B C 1
ATOM 2320 O O . ALA B 1 18 ? 7.387 23.953 19.359 1 98.38 18 ALA B O 1
ATOM 2321 N N . LEU B 1 19 ? 8.711 23.406 17.609 1 97.81 19 LEU B N 1
ATOM 2322 C CA . LEU B 1 19 ? 9.977 23.438 18.344 1 97.81 19 LEU B CA 1
ATOM 2323 C C . LEU B 1 19 ? 10.906 24.5 17.75 1 97.81 19 LEU B C 1
ATOM 2325 O O . LEU B 1 19 ? 11.195 24.484 16.562 1 97.81 19 LEU B O 1
ATOM 2329 N N . ALA B 1 20 ? 11.266 25.391 18.594 1 97.06 20 ALA B N 1
ATOM 2330 C CA . ALA B 1 20 ? 12.219 26.438 18.203 1 97.06 20 ALA B CA 1
ATOM 2331 C C . ALA B 1 20 ? 13.602 26.156 18.781 1 97.06 20 ALA B C 1
ATOM 2333 O O . ALA B 1 20 ? 13.75 25.969 19.984 1 97.06 20 ALA B O 1
ATOM 2334 N N . GLN B 1 21 ? 14.547 26.156 17.906 1 95.88 21 GLN B N 1
ATOM 2335 C CA . GLN B 1 21 ? 15.93 25.906 18.297 1 95.88 21 GLN B CA 1
ATOM 2336 C C . GLN B 1 21 ? 16.859 27 17.781 1 95.88 21 GLN B C 1
ATOM 2338 O O . GLN B 1 21 ? 16.859 27.312 16.594 1 95.88 21 GLN B O 1
ATOM 2343 N N . ILE B 1 22 ? 17.672 27.578 18.734 1 92.5 22 ILE B N 1
ATOM 2344 C CA . ILE B 1 22 ? 18.703 28.484 18.297 1 92.5 22 ILE B CA 1
ATOM 2345 C C . ILE B 1 22 ? 19.797 27.719 17.547 1 92.5 22 ILE B C 1
ATOM 2347 O O . ILE B 1 22 ? 20.406 26.797 18.094 1 92.5 22 ILE B O 1
ATOM 2351 N N . VAL B 1 23 ? 20.078 28.094 16.328 1 93.25 23 VAL B N 1
ATOM 2352 C CA . VAL B 1 23 ? 21.031 27.344 15.547 1 93.25 23 VAL B CA 1
ATOM 2353 C C . VAL B 1 23 ? 22.281 28.188 15.289 1 93.25 23 VAL B C 1
ATOM 2355 O O . VAL B 1 23 ? 23.344 27.656 14.93 1 93.25 23 VAL B O 1
ATOM 2358 N N . ASP B 1 24 ? 22.125 29.469 15.391 1 88.44 24 ASP B N 1
ATOM 2359 C CA . ASP B 1 24 ? 23.25 30.375 15.258 1 88.44 24 ASP B CA 1
ATOM 2360 C C . ASP B 1 24 ? 23.062 31.609 16.125 1 88.44 24 ASP B C 1
ATOM 2362 O O . ASP B 1 24 ? 21.938 32.094 16.312 1 88.44 24 ASP B O 1
ATOM 2366 N N . SER B 1 25 ? 24.172 32.031 16.812 1 85.44 25 SER B N 1
ATOM 2367 C CA . SER B 1 25 ? 24.156 33.25 17.625 1 85.44 25 SER B CA 1
ATOM 2368 C C . SER B 1 25 ? 25.484 33.969 17.547 1 85.44 25 SER B C 1
ATOM 2370 O O . SER B 1 25 ? 26.547 33.344 17.594 1 85.44 25 SER B O 1
ATOM 2372 N N . ARG B 1 26 ? 25.312 35.188 17.234 1 81.25 26 ARG B N 1
ATOM 2373 C CA . ARG B 1 26 ? 26.5 36.031 17.172 1 81.25 26 ARG B CA 1
ATOM 2374 C C . ARG B 1 26 ? 26.344 37.25 18.047 1 81.25 26 ARG B C 1
ATOM 2376 O O . ARG B 1 26 ? 25.25 37.812 18.172 1 81.25 26 ARG B O 1
ATOM 2383 N N . GLY B 1 27 ? 27.453 37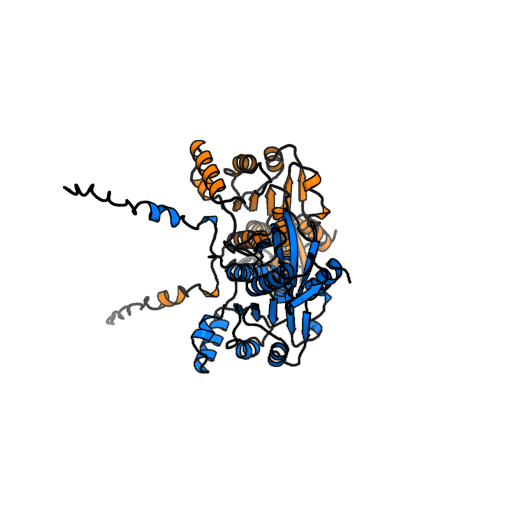.688 18.594 1 76.62 27 GLY B N 1
ATOM 2384 C CA . GLY B 1 27 ? 27.453 38.875 19.422 1 76.62 27 GLY B CA 1
ATOM 2385 C C . GLY B 1 27 ? 26.844 38.656 20.781 1 76.62 27 GLY B C 1
ATOM 2386 O O . GLY B 1 27 ? 26.875 37.531 21.312 1 76.62 27 GLY B O 1
ATOM 2387 N N . SER B 1 28 ? 26.422 39.812 21.453 1 68.56 28 SER B N 1
ATOM 2388 C CA . SER B 1 28 ? 25.859 39.688 22.797 1 68.56 28 SER B CA 1
ATOM 2389 C C . SER B 1 28 ? 24.406 39.188 22.766 1 68.56 28 SER B C 1
ATOM 2391 O O . SER B 1 28 ? 23.484 40 22.609 1 68.56 28 SER B O 1
ATOM 2393 N N . THR B 1 29 ? 24.203 37.906 22.688 1 66.56 29 THR B N 1
ATOM 2394 C CA . THR B 1 29 ? 22.875 37.312 22.719 1 66.56 29 THR B CA 1
ATOM 2395 C C . THR B 1 29 ? 22.609 36.656 24.078 1 66.56 29 THR B C 1
ATOM 2397 O O . THR B 1 29 ? 23.547 36.188 24.75 1 66.56 29 THR B O 1
ATOM 2400 N N . PRO B 1 30 ? 21.359 36.719 24.453 1 61.59 30 PRO B N 1
ATOM 2401 C CA . PRO B 1 30 ? 21.062 36.156 25.781 1 61.59 30 PRO B CA 1
ATOM 2402 C C . PRO B 1 30 ? 21.422 34.688 25.906 1 61.59 30 PRO B C 1
ATOM 2404 O O . PRO B 1 30 ? 21.828 34.25 26.984 1 61.59 30 PRO B O 1
ATOM 2407 N N . ARG B 1 31 ? 21.203 33.906 24.938 1 71 31 ARG B N 1
ATOM 2408 C CA . ARG B 1 31 ? 21.531 32.469 24.953 1 71 31 ARG B CA 1
ATOM 2409 C C . ARG B 1 31 ? 22.156 32.062 23.641 1 71 31 ARG B C 1
ATOM 2411 O O . ARG B 1 31 ? 21.781 32.531 22.578 1 71 31 ARG B O 1
ATOM 2418 N N . HIS B 1 32 ? 23.109 31.172 23.781 1 75.69 32 HIS B N 1
ATOM 2419 C CA . HIS B 1 32 ? 23.781 30.672 22.594 1 75.69 32 HIS B CA 1
ATOM 2420 C C . HIS B 1 32 ? 23.188 29.344 22.125 1 75.69 32 HIS B C 1
ATOM 2422 O O . HIS B 1 32 ? 23.312 28.984 20.953 1 75.69 32 HIS B O 1
ATOM 2428 N N . SER B 1 33 ? 22.641 28.656 23.047 1 81.81 33 SER B N 1
ATOM 2429 C CA . SER B 1 33 ? 21.938 27.422 22.75 1 81.81 33 SER B CA 1
ATOM 2430 C C . SER B 1 33 ? 20.703 27.25 23.625 1 81.81 33 SER B C 1
ATOM 2432 O O . SER B 1 33 ? 20.781 27.438 24.844 1 81.81 33 SER B O 1
ATOM 2434 N N . ALA B 1 34 ? 19.516 27.172 22.984 1 90.38 34 ALA B N 1
ATOM 2435 C CA . ALA B 1 34 ? 18.281 26.969 23.734 1 90.38 34 ALA B CA 1
ATOM 2436 C C . ALA B 1 34 ? 17.172 26.438 22.828 1 90.38 34 ALA B C 1
ATOM 2438 O O . ALA B 1 34 ? 17.266 26.531 21.594 1 90.38 34 ALA B O 1
ATOM 2439 N N . GLN B 1 35 ? 16.25 25.797 23.516 1 94.5 35 GLN B N 1
ATOM 2440 C CA . GLN B 1 35 ? 15.078 25.25 22.812 1 94.5 35 GLN B CA 1
ATOM 2441 C C . GLN B 1 35 ? 13.781 25.672 23.516 1 94.5 35 GLN B C 1
ATOM 2443 O O . GLN B 1 35 ? 13.758 25.828 24.734 1 94.5 35 GLN B O 1
ATOM 2448 N N . MET B 1 36 ? 12.773 25.859 22.672 1 96.44 36 MET B N 1
ATOM 2449 C CA . MET B 1 36 ? 11.445 26.234 23.156 1 96.44 36 MET B CA 1
ATOM 2450 C C . MET B 1 36 ? 10.359 25.5 22.375 1 96.44 36 MET B C 1
ATOM 2452 O O . MET B 1 36 ? 10.453 25.375 21.156 1 96.44 36 MET B O 1
ATOM 2456 N N . LEU B 1 37 ? 9.391 24.969 23.125 1 98.19 37 LEU B N 1
ATOM 2457 C CA . LEU B 1 37 ? 8.211 24.391 22.5 1 98.19 37 LEU B CA 1
ATOM 2458 C C . LEU B 1 37 ? 7.047 25.375 22.516 1 98.19 37 LEU B C 1
ATOM 2460 O O . LEU B 1 37 ? 6.77 26 23.547 1 98.19 37 LEU B O 1
ATOM 2464 N N . ILE B 1 38 ? 6.438 25.609 21.422 1 98.19 38 ILE B N 1
ATOM 2465 C CA . ILE B 1 38 ? 5.301 26.516 21.281 1 98.19 38 ILE B CA 1
ATOM 2466 C C . ILE B 1 38 ? 4.051 25.734 20.906 1 98.19 38 ILE B C 1
ATOM 2468 O O . ILE B 1 38 ? 4.023 25.062 19.859 1 98.19 38 ILE B O 1
ATOM 2472 N N . ARG B 1 39 ? 3.021 25.828 21.719 1 97.5 39 ARG B N 1
ATOM 2473 C CA . ARG B 1 39 ? 1.744 25.188 21.438 1 97.5 39 ARG B CA 1
ATOM 2474 C C . ARG B 1 39 ? 0.923 26.016 20.438 1 97.5 39 ARG B C 1
ATOM 2476 O O . ARG B 1 39 ? 1.272 27.156 20.141 1 97.5 39 ARG B O 1
ATOM 2483 N N . ASP B 1 40 ? -0.207 25.359 20.016 1 95.88 40 ASP B N 1
ATOM 2484 C CA . ASP B 1 40 ? -1.016 26 18.984 1 95.88 40 ASP B CA 1
ATOM 2485 C C . ASP B 1 40 ? -1.752 27.219 19.547 1 95.88 40 ASP B C 1
ATOM 2487 O O . ASP B 1 40 ? -2.217 28.078 18.797 1 95.88 40 ASP B O 1
ATOM 2491 N N . ASP B 1 41 ? -1.793 27.406 20.891 1 95.25 41 ASP B N 1
ATOM 2492 C CA . ASP B 1 41 ? -2.447 28.562 21.5 1 95.25 41 ASP B CA 1
ATOM 2493 C C . ASP B 1 41 ? -1.432 29.641 21.875 1 95.25 41 ASP B C 1
ATOM 2495 O O . ASP B 1 41 ? -1.787 30.656 22.469 1 95.25 41 ASP B O 1
ATOM 2499 N N . GLY B 1 42 ? -0.209 29.297 21.609 1 95.81 42 GLY B N 1
ATOM 2500 C CA . GLY B 1 42 ? 0.835 30.281 21.844 1 95.81 42 GLY B CA 1
ATOM 2501 C C . GLY B 1 42 ? 1.546 30.078 23.172 1 95.81 42 GLY B C 1
ATOM 2502 O O . GLY B 1 42 ? 2.588 30.688 23.422 1 95.81 42 GLY B O 1
ATOM 2503 N N . SER B 1 43 ? 0.999 29.266 23.969 1 96.69 43 SER B N 1
ATOM 2504 C CA . SER B 1 43 ? 1.697 28.984 25.219 1 96.69 43 SER B CA 1
ATOM 2505 C C . SER B 1 43 ? 2.98 28.203 24.969 1 96.69 43 SER B C 1
ATOM 2507 O O . SER B 1 43 ? 3.121 27.531 23.938 1 96.69 43 SER B O 1
ATOM 2509 N N . ILE B 1 44 ? 3.918 28.266 25.906 1 96.62 44 ILE B N 1
ATOM 2510 C CA . ILE B 1 44 ? 5.242 27.734 25.594 1 96.62 44 ILE B CA 1
ATOM 2511 C C . ILE B 1 44 ? 5.727 26.859 26.734 1 96.62 44 ILE B C 1
ATOM 2513 O O . ILE B 1 44 ? 5.184 26.906 27.844 1 96.62 44 ILE B O 1
ATOM 2517 N N . VAL B 1 45 ? 6.629 26 26.484 1 96.56 45 VAL B N 1
ATOM 2518 C CA . VAL B 1 45 ? 7.488 25.281 27.438 1 96.56 45 VAL B CA 1
ATOM 2519 C C . VAL B 1 45 ? 8.953 25.578 27.109 1 96.56 45 VAL B C 1
ATOM 2521 O O . VAL B 1 45 ? 9.398 25.391 25.984 1 96.56 45 VAL B O 1
ATOM 2524 N N . GLY B 1 46 ? 9.625 26 28.094 1 94.06 46 GLY B N 1
ATOM 2525 C CA . GLY B 1 46 ? 11 26.422 27.859 1 94.06 46 GLY B CA 1
ATOM 2526 C C . GLY B 1 46 ? 11.117 27.844 27.375 1 94.06 46 GLY B C 1
ATOM 2527 O O . GLY B 1 46 ? 10.117 28.562 27.312 1 94.06 46 GLY B O 1
ATOM 2528 N N . THR B 1 47 ? 12.461 28.281 27.141 1 92.44 47 THR B N 1
ATOM 2529 C CA . THR B 1 47 ? 12.711 29.641 26.672 1 92.44 47 THR B CA 1
ATOM 2530 C C . THR B 1 47 ? 14 29.703 25.875 1 92.44 47 THR B C 1
ATOM 2532 O O . THR B 1 47 ? 14.914 28.891 26.078 1 92.44 47 THR B O 1
ATOM 2535 N N . ILE B 1 48 ? 13.953 30.625 24.953 1 90.94 48 ILE B N 1
ATOM 2536 C CA . ILE B 1 48 ? 15.188 30.844 24.219 1 90.94 48 ILE B CA 1
ATOM 2537 C C . ILE B 1 48 ? 15.828 32.156 24.641 1 90.94 48 ILE B C 1
ATOM 2539 O O . ILE B 1 48 ? 16.641 32.719 23.922 1 90.94 48 ILE B O 1
ATOM 2543 N N . GLY B 1 49 ? 15.523 32.688 25.75 1 84.88 49 GLY B N 1
ATOM 2544 C CA . GLY B 1 49 ? 16.172 33.875 26.297 1 84.88 49 GLY B CA 1
ATOM 2545 C C . GLY B 1 49 ? 15.18 34.969 26.672 1 84.88 49 GLY B C 1
ATOM 2546 O O . GLY B 1 49 ? 15.547 35.938 27.328 1 84.88 49 GLY B O 1
ATOM 2547 N N . GLY B 1 50 ? 14.016 34.906 26.156 1 79.44 50 GLY B N 1
ATOM 2548 C CA . GLY B 1 50 ? 12.992 35.906 26.484 1 79.44 50 GLY B CA 1
ATOM 2549 C C . GLY B 1 50 ? 13.062 37.156 25.641 1 79.44 50 GLY B C 1
ATOM 2550 O O . GLY B 1 50 ? 13.672 37.125 24.562 1 79.44 50 GLY B O 1
ATOM 2551 N N . GLY B 1 51 ? 12.141 38.062 26 1 81.81 51 GLY B N 1
ATOM 2552 C CA . GLY B 1 51 ? 12.195 39.406 25.391 1 81.81 51 GLY B CA 1
ATOM 2553 C C . GLY B 1 51 ? 11.508 39.469 24.047 1 81.81 51 GLY B C 1
ATOM 2554 O O . GLY B 1 51 ? 10.586 38.688 23.766 1 81.81 51 GLY B O 1
ATOM 2555 N N . MET B 1 52 ? 11.984 40.438 23.297 1 83.56 52 MET B N 1
ATOM 2556 C CA . MET B 1 52 ? 11.328 40.75 22.031 1 83.56 52 MET B CA 1
ATOM 2557 C C . MET B 1 52 ? 11.602 39.656 21 1 83.56 52 MET B C 1
ATOM 2559 O O . MET B 1 52 ? 10.727 39.312 20.203 1 83.56 52 MET B O 1
ATOM 2563 N N . VAL B 1 53 ? 12.75 39.062 21.047 1 84.31 53 VAL B N 1
ATOM 2564 C CA . VAL B 1 53 ? 13.117 38 20.109 1 84.31 53 VAL B CA 1
ATOM 2565 C C . VAL B 1 53 ? 12.219 36.781 20.312 1 84.31 53 VAL B C 1
ATOM 2567 O O . VAL B 1 53 ? 11.703 36.219 19.359 1 84.31 53 VAL B O 1
ATOM 2570 N N . GLU B 1 54 ? 12.078 36.438 21.484 1 90.62 54 GLU B N 1
ATOM 2571 C CA . GLU B 1 54 ? 11.242 35.281 21.812 1 90.62 54 GLU B CA 1
ATOM 2572 C C . GLU B 1 54 ? 9.797 35.531 21.375 1 90.62 54 GLU B C 1
ATOM 2574 O O . GLU B 1 54 ? 9.156 34.625 20.828 1 90.62 54 GLU B O 1
ATOM 2579 N N . ARG B 1 55 ? 9.281 36.75 21.609 1 92.81 55 ARG B N 1
ATOM 2580 C CA . ARG B 1 55 ? 7.93 37.094 21.188 1 92.81 55 ARG B CA 1
ATOM 2581 C C . ARG B 1 55 ? 7.781 36.938 19.672 1 92.81 55 ARG B C 1
ATOM 2583 O O . ARG B 1 55 ? 6.777 36.438 19.188 1 92.81 55 ARG B O 1
ATOM 2590 N N . LYS B 1 56 ? 8.758 37.406 19.047 1 93.31 56 LYS B N 1
ATOM 2591 C CA . LYS B 1 56 ? 8.719 37.344 17.594 1 93.31 56 LYS B CA 1
ATOM 2592 C C . LYS B 1 56 ? 8.805 35.875 17.125 1 93.31 56 LYS B C 1
ATOM 2594 O O . LYS B 1 56 ? 8.117 35.5 16.172 1 93.31 56 LYS B O 1
ATOM 2599 N N . VAL B 1 57 ? 9.617 35.094 17.766 1 95.06 57 VAL B N 1
ATOM 2600 C CA . VAL B 1 57 ? 9.766 33.688 17.406 1 95.06 57 VAL B CA 1
ATOM 2601 C C . VAL B 1 57 ? 8.445 32.969 17.656 1 95.06 57 VAL B C 1
ATOM 2603 O O . VAL B 1 57 ? 8.047 32.125 16.859 1 95.06 57 VAL B O 1
ATOM 2606 N N . ILE B 1 58 ? 7.793 33.25 18.703 1 97 58 ILE B N 1
ATOM 2607 C CA . ILE B 1 58 ? 6.496 32.656 19 1 97 58 ILE B CA 1
ATOM 2608 C C . ILE B 1 58 ? 5.504 33 17.891 1 97 58 ILE B C 1
ATOM 2610 O O . ILE B 1 58 ? 4.785 32.125 17.406 1 97 58 ILE B O 1
ATOM 2614 N N . ALA B 1 59 ? 5.52 34.25 17.484 1 96.81 59 ALA B N 1
ATOM 2615 C CA . ALA B 1 59 ? 4.633 34.688 16.406 1 96.81 59 ALA B CA 1
ATOM 2616 C C . ALA B 1 59 ? 4.93 33.906 15.109 1 96.81 59 ALA B C 1
ATOM 2618 O O . ALA B 1 59 ? 4.012 33.469 14.422 1 96.81 59 ALA B O 1
ATOM 2619 N N . GLU B 1 60 ? 6.133 33.75 14.836 1 96.75 60 GLU B N 1
ATOM 2620 C CA . GLU B 1 60 ? 6.555 33.031 13.656 1 96.75 60 GLU B CA 1
ATOM 2621 C C . GLU B 1 60 ? 6.16 31.547 13.75 1 96.75 60 GLU B C 1
ATOM 2623 O O . GLU B 1 60 ? 5.789 30.938 12.75 1 96.75 60 GLU B O 1
ATOM 2628 N N . ALA B 1 61 ? 6.277 31.047 14.898 1 97.81 61 ALA B N 1
ATOM 2629 C CA . ALA B 1 61 ? 5.926 29.656 15.117 1 97.81 61 ALA B CA 1
ATOM 2630 C C . ALA B 1 61 ? 4.438 29.422 14.867 1 97.81 61 ALA B C 1
ATOM 2632 O O . ALA B 1 61 ? 4.055 28.406 14.273 1 97.81 61 ALA B O 1
ATOM 2633 N N . LEU B 1 62 ? 3.627 30.312 15.336 1 97.56 62 LEU B N 1
ATOM 2634 C CA . LEU B 1 62 ? 2.189 30.203 15.117 1 97.56 62 LEU B CA 1
ATOM 2635 C C . LEU B 1 62 ? 1.855 30.281 13.633 1 97.56 62 LEU B C 1
ATOM 2637 O O . LEU B 1 62 ? 0.98 29.562 13.148 1 97.56 62 LEU B O 1
ATOM 2641 N N . GLU B 1 63 ? 2.559 31.094 12.922 1 96.94 63 GLU B N 1
ATOM 2642 C CA . GLU B 1 63 ? 2.383 31.156 11.477 1 96.94 63 GLU B CA 1
ATOM 2643 C C . GLU B 1 63 ? 2.828 29.859 10.797 1 96.94 63 GLU B C 1
ATOM 2645 O O . GLU B 1 63 ? 2.158 29.359 9.891 1 96.94 63 GLU B O 1
ATOM 2650 N N . ALA B 1 64 ? 3.936 29.375 11.25 1 96.88 64 ALA B N 1
ATOM 2651 C CA . ALA B 1 64 ? 4.449 28.125 10.727 1 96.88 64 ALA B CA 1
ATOM 2652 C C . ALA B 1 64 ? 3.443 26.984 10.93 1 96.88 64 ALA B C 1
ATOM 2654 O O . ALA B 1 64 ? 3.248 26.156 10.039 1 96.88 64 ALA B O 1
ATOM 2655 N N . LEU B 1 65 ? 2.811 26.938 12.023 1 96.31 65 LEU B N 1
ATOM 2656 C CA . LEU B 1 65 ? 1.807 25.922 12.336 1 96.31 65 LEU B CA 1
ATOM 2657 C C . LEU B 1 65 ? 0.594 26.062 11.422 1 96.31 65 LEU B C 1
ATOM 2659 O O . LEU B 1 65 ? 0.074 25.062 10.914 1 96.31 65 LEU B O 1
ATOM 2663 N N . ARG B 1 66 ? 0.211 27.281 11.18 1 93.62 66 ARG B N 1
ATOM 2664 C CA . ARG B 1 66 ? -0.917 27.547 10.289 1 93.62 66 ARG B CA 1
ATOM 2665 C C . ARG B 1 66 ? -0.613 27.078 8.867 1 93.62 66 ARG B C 1
ATOM 2667 O O . ARG B 1 66 ? -1.466 26.469 8.211 1 93.62 66 ARG B O 1
ATOM 2674 N N . GLU B 1 67 ? 0.577 27.312 8.523 1 93.31 67 GLU B N 1
ATOM 2675 C CA . GLU B 1 67 ? 0.994 26.969 7.172 1 93.31 67 GLU B CA 1
ATOM 2676 C C . GLU B 1 67 ? 1.453 25.516 7.094 1 93.31 67 GLU B C 1
ATOM 2678 O O . GLU B 1 67 ? 1.695 25 6.004 1 93.31 67 GLU B O 1
ATOM 2683 N N . LYS B 1 68 ? 1.574 24.922 8.188 1 92.25 68 LYS B N 1
ATOM 2684 C CA . LYS B 1 68 ? 2.049 23.547 8.312 1 92.25 68 LYS B CA 1
ATOM 2685 C C . LYS B 1 68 ? 3.41 23.375 7.641 1 92.25 68 LYS B C 1
ATOM 2687 O O . LYS B 1 68 ? 3.639 22.406 6.93 1 92.25 68 LYS B O 1
ATOM 2692 N N . ALA B 1 69 ? 4.27 24.375 7.906 1 94.56 69 ALA B N 1
ATOM 2693 C CA . ALA B 1 69 ? 5.586 24.375 7.273 1 94.56 69 ALA B CA 1
ATOM 2694 C C . ALA B 1 69 ? 6.648 24.953 8.203 1 94.56 69 ALA B C 1
ATOM 2696 O O . ALA B 1 69 ? 6.504 26.078 8.688 1 94.56 69 ALA B O 1
ATOM 2697 N N . SER B 1 70 ? 7.715 24.172 8.375 1 96.69 70 SER B N 1
ATOM 2698 C CA . SER B 1 70 ? 8.844 24.656 9.172 1 96.69 70 SER B CA 1
ATOM 2699 C C . SER B 1 70 ? 9.547 25.812 8.484 1 96.69 70 SER B C 1
ATOM 2701 O O . SER B 1 70 ? 9.406 26.016 7.277 1 96.69 70 SER B O 1
ATOM 2703 N N . ARG B 1 71 ? 10.32 26.578 9.352 1 96.31 71 ARG B N 1
ATOM 2704 C CA . ARG B 1 71 ? 10.977 27.734 8.758 1 96.31 71 ARG B CA 1
ATOM 2705 C C . ARG B 1 71 ? 12.125 28.219 9.641 1 96.31 71 ARG B C 1
ATOM 2707 O O . ARG B 1 71 ? 12.242 27.828 10.797 1 96.31 71 ARG B O 1
ATOM 2714 N N . MET B 1 72 ? 12.945 29.094 9.008 1 96.06 72 MET B N 1
ATOM 2715 C CA . MET B 1 72 ? 14.023 29.781 9.711 1 96.06 72 MET B CA 1
ATOM 2716 C C . MET B 1 72 ? 13.609 31.188 10.102 1 96.06 72 MET B C 1
ATOM 2718 O O . MET B 1 72 ? 12.992 31.906 9.312 1 96.06 72 MET B O 1
ATOM 2722 N N . PHE B 1 73 ? 13.977 31.562 11.312 1 93.94 73 PHE B N 1
ATOM 2723 C CA . PHE B 1 73 ? 13.828 32.938 11.789 1 93.94 73 PHE B CA 1
ATOM 2724 C C . PHE B 1 73 ? 15.188 33.594 12 1 93.94 73 PHE B C 1
ATOM 2726 O O . PHE B 1 73 ? 16.078 33 12.617 1 93.94 73 PHE B O 1
ATOM 2733 N N . HIS B 1 74 ? 15.32 34.656 11.398 1 91.12 74 HIS B N 1
ATOM 2734 C CA . HIS B 1 74 ? 16.531 35.469 11.594 1 91.12 74 HIS B CA 1
ATOM 2735 C C . HIS B 1 74 ? 16.234 36.75 12.328 1 91.12 74 HIS B C 1
ATOM 2737 O O . HIS B 1 74 ? 15.406 37.562 11.867 1 91.12 74 HIS B O 1
ATOM 2743 N N . GLY B 1 75 ? 16.812 36.906 13.469 1 84.38 75 GLY B N 1
ATOM 2744 C CA . GLY B 1 75 ? 16.641 38.125 14.25 1 84.38 75 GLY B CA 1
ATOM 2745 C C . GLY B 1 75 ? 17.953 38.844 14.477 1 84.38 75 GLY B C 1
ATOM 2746 O O . GLY B 1 75 ? 18.969 38.25 14.836 1 84.38 75 GLY B O 1
ATOM 2747 N N . ARG B 1 76 ? 17.969 40.125 14.047 1 75.81 76 ARG B N 1
ATOM 2748 C CA . ARG B 1 76 ? 19.078 41 14.391 1 75.81 76 ARG B CA 1
ATOM 2749 C C . ARG B 1 76 ? 18.703 41.906 15.57 1 75.81 76 ARG B C 1
ATOM 2751 O O . ARG B 1 76 ? 17.625 42.5 15.586 1 75.81 76 ARG B O 1
ATOM 2758 N N . MET B 1 77 ? 19.453 41.781 16.578 1 66.19 77 MET B N 1
ATOM 2759 C CA . MET B 1 77 ? 19.234 42.625 17.75 1 66.19 77 MET B CA 1
ATOM 2760 C C . MET B 1 77 ? 19.797 44 17.516 1 66.19 77 MET B C 1
ATOM 2762 O O . MET B 1 77 ? 20.812 44.375 18.125 1 66.19 77 MET B O 1
ATOM 2766 N N . ALA B 1 78 ? 19.266 44.656 16.531 1 62.41 78 ALA B N 1
ATOM 2767 C CA . ALA B 1 78 ? 19.609 46.031 16.219 1 62.41 78 ALA B CA 1
ATOM 2768 C C . ALA B 1 78 ? 18.359 46.906 16.188 1 62.41 78 ALA B C 1
ATOM 2770 O O . ALA B 1 78 ? 17.234 46.406 16.078 1 62.41 78 ALA B O 1
ATOM 2771 N N . ARG B 1 79 ? 18.516 48.125 16.609 1 60.38 79 ARG B N 1
ATOM 2772 C CA . ARG B 1 79 ? 17.391 49.062 16.656 1 60.38 79 ARG B CA 1
ATOM 2773 C C . ARG B 1 79 ? 16.875 49.375 15.25 1 60.38 79 ARG B C 1
ATOM 2775 O O . ARG B 1 79 ? 15.695 49.688 15.07 1 60.38 79 ARG B O 1
ATOM 2782 N N . SER B 1 80 ? 17.844 49.281 14.305 1 60.75 80 SER B N 1
ATOM 2783 C CA . SER B 1 80 ? 17.438 49.656 12.961 1 60.75 80 SER B CA 1
ATOM 2784 C C . SER B 1 80 ? 17.938 48.656 11.922 1 60.75 80 SER B C 1
ATOM 2786 O O . SER B 1 80 ? 18.828 47.844 12.203 1 60.75 80 SER B O 1
ATOM 2788 N N . GLY B 1 81 ? 17.203 48.438 10.867 1 59.28 81 GLY B N 1
ATOM 2789 C CA . GLY B 1 81 ? 17.594 47.625 9.734 1 59.28 81 GLY B CA 1
ATOM 2790 C C . GLY B 1 81 ? 16.672 46.438 9.492 1 59.28 81 GLY B C 1
ATOM 2791 O O . GLY B 1 81 ? 15.695 46.25 10.227 1 59.28 81 GLY B O 1
ATOM 2792 N N . SER B 1 82 ? 16.984 45.812 8.461 1 57.81 82 SER B N 1
ATOM 2793 C CA . SER B 1 82 ? 16.219 44.656 8.086 1 57.81 82 SER B CA 1
ATOM 2794 C C . SER B 1 82 ? 16.359 43.531 9.117 1 57.81 82 SER B C 1
ATOM 2796 O O . SER B 1 82 ? 17.453 43.281 9.625 1 57.81 82 SER B O 1
ATOM 2798 N N . ASP B 1 83 ? 15.422 42.906 9.617 1 60 83 ASP B N 1
ATOM 2799 C CA . ASP B 1 83 ? 15.352 41.781 10.547 1 60 83 ASP B CA 1
ATOM 2800 C C . ASP B 1 83 ? 15.641 42.25 11.977 1 60 83 ASP B C 1
ATOM 2802 O O . ASP B 1 83 ? 16.047 41.438 12.82 1 60 83 ASP B O 1
ATOM 2806 N N . ALA B 1 84 ? 15.711 43.625 12.18 1 63.25 84 ALA B N 1
ATOM 2807 C CA . ALA B 1 84 ? 15.977 44.188 13.508 1 63.25 84 ALA B CA 1
ATOM 2808 C C . ALA B 1 84 ? 14.836 43.844 14.469 1 63.25 84 ALA B C 1
ATOM 2810 O O . ALA B 1 84 ? 13.664 43.938 14.109 1 63.25 84 ALA B O 1
ATOM 2811 N N . VAL B 1 85 ? 15.188 43.312 15.648 1 62.28 85 VAL B N 1
ATOM 2812 C CA . VAL B 1 85 ? 14.164 42.969 16.625 1 62.28 85 VAL B CA 1
ATOM 2813 C C . VAL B 1 85 ? 14.07 44.031 17.703 1 62.28 85 VAL B C 1
ATOM 2815 O O . VAL B 1 85 ? 13.422 43.844 18.734 1 62.28 85 VAL B O 1
ATOM 2818 N N . GLY B 1 86 ? 14.633 45.312 17.406 1 54.28 86 GLY B N 1
ATOM 2819 C CA . GLY B 1 86 ? 14.469 46.5 18.234 1 54.28 86 GLY B CA 1
ATOM 2820 C C . GLY B 1 86 ? 15.258 46.406 19.531 1 54.28 86 GLY B C 1
ATOM 2821 O O . GLY B 1 86 ? 14.797 46.906 20.562 1 54.28 86 GLY B O 1
ATOM 2822 N N . SER B 1 87 ? 16.391 45.531 19.688 1 60.09 87 SER B N 1
ATOM 2823 C CA . SER B 1 87 ? 17.188 45.5 20.906 1 60.09 87 SER B CA 1
ATOM 2824 C C . SER B 1 87 ? 18.578 46.094 20.672 1 60.09 87 SER B C 1
ATOM 2826 O O . SER B 1 87 ? 19.031 46.188 19.531 1 60.09 87 SER B O 1
ATOM 2828 N N . ASP B 1 88 ? 19.125 46.75 21.688 1 60.41 88 ASP B N 1
ATOM 2829 C CA . ASP B 1 88 ? 20.391 47.469 21.625 1 60.41 88 ASP B CA 1
ATOM 2830 C C . ASP B 1 88 ? 21.578 46.531 21.781 1 60.41 88 ASP B C 1
ATOM 2832 O O . ASP B 1 88 ? 22.719 46.969 21.859 1 60.41 88 ASP B O 1
ATOM 2836 N N . CYS B 1 89 ? 21.375 45.281 21.797 1 60.44 89 CYS B N 1
ATOM 2837 C CA . CYS B 1 89 ? 22.484 44.438 22.219 1 60.44 89 CYS B CA 1
ATOM 2838 C C . CYS B 1 89 ? 23.422 44.125 21.047 1 60.44 89 CYS B C 1
ATOM 2840 O O . CYS B 1 89 ? 24.547 43.688 21.25 1 60.44 89 CYS B O 1
ATOM 2842 N N . GLY B 1 90 ? 23.188 44.594 19.812 1 66.12 90 GLY B N 1
ATOM 2843 C CA . GLY B 1 90 ? 24.062 44.469 18.656 1 66.12 90 GLY B CA 1
ATOM 2844 C C . GLY B 1 90 ? 24.25 43.031 18.188 1 66.12 90 GLY B C 1
ATOM 2845 O O . GLY B 1 90 ? 25.094 42.75 17.359 1 66.12 90 GLY B O 1
ATOM 2846 N N . GLY B 1 91 ? 23.516 41.969 18.641 1 77.44 91 GLY B N 1
ATOM 2847 C CA . GLY B 1 91 ? 23.734 40.594 18.266 1 77.44 91 GLY B CA 1
ATOM 2848 C C . GLY B 1 91 ? 22.734 40.094 17.234 1 77.44 91 GLY B C 1
ATOM 2849 O O . GLY B 1 91 ? 21.875 40.844 16.781 1 77.44 91 GLY B O 1
ATOM 2850 N N . ALA B 1 92 ? 23.125 38.969 16.625 1 84.5 92 ALA B N 1
ATOM 2851 C CA . ALA B 1 92 ? 22.234 38.312 15.672 1 84.5 92 ALA B CA 1
ATOM 2852 C C . ALA B 1 92 ? 21.984 36.844 16.062 1 84.5 92 ALA B C 1
ATOM 2854 O O . ALA B 1 92 ? 22.844 36.219 16.688 1 84.5 92 ALA B O 1
ATOM 2855 N N . MET B 1 93 ? 20.703 36.469 15.789 1 87.31 93 MET B N 1
ATOM 2856 C CA . MET B 1 93 ? 20.359 35.094 16.141 1 87.31 93 MET B CA 1
ATOM 2857 C C . MET B 1 93 ? 19.516 34.438 15.047 1 87.31 93 MET B C 1
ATOM 2859 O O . MET B 1 93 ? 18.672 35.094 14.445 1 87.31 93 MET B O 1
ATOM 2863 N N . SER B 1 94 ? 19.859 33.156 14.789 1 92.75 94 SER B N 1
ATOM 2864 C CA . SER B 1 94 ? 19.031 32.344 13.906 1 92.75 94 SER B CA 1
ATOM 2865 C C . SER B 1 94 ? 18.359 31.219 14.672 1 92.75 94 SER B C 1
ATOM 2867 O O . SER B 1 94 ? 19 30.516 15.469 1 92.75 94 SER B O 1
ATOM 2869 N N . VAL B 1 95 ? 17.062 31.172 14.453 1 94.69 95 VAL B N 1
ATOM 2870 C CA . VAL B 1 95 ? 16.266 30.156 15.141 1 94.69 95 VAL B CA 1
ATOM 2871 C C . VAL B 1 95 ? 15.539 29.297 14.117 1 94.69 95 VAL B C 1
ATOM 2873 O O . VAL B 1 95 ? 14.867 29.797 13.219 1 94.69 95 VAL B O 1
ATOM 2876 N N . TYR B 1 96 ? 15.742 27.953 14.227 1 96.94 96 TYR B N 1
ATOM 2877 C CA . TYR B 1 96 ? 14.969 27.031 13.391 1 96.94 96 TYR B CA 1
ATOM 2878 C C . TYR B 1 96 ? 13.672 26.641 14.078 1 96.94 96 TYR B C 1
ATOM 2880 O O . TYR B 1 96 ? 13.672 26.234 15.234 1 96.94 96 TYR B O 1
ATOM 2888 N N . ILE B 1 97 ? 12.586 26.844 13.383 1 97.75 97 ILE B N 1
ATOM 2889 C CA . ILE B 1 97 ? 11.258 26.5 13.875 1 97.75 97 ILE B CA 1
ATOM 2890 C C . ILE B 1 97 ? 10.727 25.281 13.117 1 97.75 97 ILE B C 1
ATOM 2892 O O . ILE B 1 97 ? 10.43 25.375 11.922 1 97.75 97 ILE B O 1
ATOM 2896 N N . SER B 1 98 ? 10.586 24.156 13.789 1 97.69 98 SER B N 1
ATOM 2897 C CA . SER B 1 98 ? 10.016 22.953 13.195 1 97.69 98 SER B CA 1
ATOM 2898 C C . SER B 1 98 ? 8.594 22.703 13.68 1 97.69 98 SER B C 1
ATOM 2900 O O . SER B 1 98 ? 8.289 22.922 14.859 1 97.69 98 SER B O 1
ATOM 2902 N N . VAL B 1 99 ? 7.734 22.312 12.812 1 97.12 99 VAL B N 1
ATOM 2903 C CA . VAL B 1 99 ? 6.344 22.078 13.18 1 97.12 99 VAL B CA 1
ATOM 2904 C C . VAL B 1 99 ? 6.074 20.578 13.258 1 97.12 99 VAL B C 1
ATOM 2906 O O . VAL B 1 99 ? 6.613 19.812 12.477 1 97.12 99 VAL B O 1
ATOM 2909 N N . HIS B 1 100 ? 5.23 20.156 14.211 1 95.62 100 HIS B N 1
ATOM 2910 C CA . HIS B 1 100 ? 4.93 18.766 14.516 1 95.62 100 HIS B CA 1
ATOM 2911 C C . HIS B 1 100 ? 3.459 18.594 14.883 1 95.62 100 HIS B C 1
ATOM 2913 O O . HIS B 1 100 ? 2.729 19.578 15.031 1 95.62 100 HIS B O 1
ATOM 2919 N N . GLY B 1 101 ? 3.076 17.297 14.992 1 92.25 101 GLY B N 1
ATOM 2920 C CA . GLY B 1 101 ? 1.71 17.016 15.391 1 92.25 101 GLY B CA 1
ATOM 2921 C C . GLY B 1 101 ? 0.695 17.312 14.297 1 92.25 101 GLY B C 1
ATOM 2922 O O . GLY B 1 101 ? -0.381 17.844 14.578 1 92.25 101 GLY B O 1
ATOM 2923 N N . LEU B 1 102 ? 1.045 17.047 13.117 1 91.06 102 LEU B N 1
ATOM 2924 C CA . LEU B 1 102 ? 0.221 17.406 11.969 1 91.06 102 LEU B CA 1
ATOM 2925 C C . LEU B 1 102 ? -0.114 16.188 11.133 1 91.06 102 LEU B C 1
ATOM 2927 O O . LEU B 1 102 ? -0.212 16.266 9.906 1 91.06 102 LEU B O 1
ATOM 2931 N N . ARG B 1 103 ? -0.281 15.062 11.836 1 94.31 103 ARG B N 1
ATOM 2932 C CA . ARG B 1 103 ? -0.609 13.859 11.07 1 94.31 103 ARG B CA 1
ATOM 2933 C C . ARG B 1 103 ? -1.958 14.008 10.375 1 94.31 103 ARG B C 1
ATOM 2935 O O . ARG B 1 103 ? -2.91 14.523 10.961 1 94.31 103 ARG B O 1
ATOM 2942 N N . GLN B 1 104 ? -2.002 13.602 9.172 1 96.12 104 GLN B N 1
ATOM 2943 C CA . GLN B 1 104 ? -3.236 13.633 8.391 1 96.12 104 GLN B CA 1
ATOM 2944 C C . GLN B 1 104 ? -4.285 12.695 8.984 1 96.12 104 GLN B C 1
ATOM 2946 O O . GLN B 1 104 ? -4.004 11.531 9.25 1 96.12 104 GLN B O 1
ATOM 2951 N N . LYS B 1 105 ? -5.492 13.227 9.234 1 97.5 105 LYS B N 1
ATOM 2952 C CA . LYS B 1 105 ? -6.574 12.398 9.758 1 97.5 105 LYS B CA 1
ATOM 2953 C C . LYS B 1 105 ? -7.266 11.625 8.641 1 97.5 105 LYS B C 1
ATOM 2955 O O . LYS B 1 105 ? -7.551 12.188 7.578 1 97.5 105 LYS B O 1
ATOM 2960 N N . LEU B 1 106 ? -7.484 10.336 8.883 1 98.62 106 LEU B N 1
ATOM 2961 C CA . LEU B 1 106 ? -8.234 9.461 8 1 98.62 106 LEU B CA 1
ATOM 2962 C C . LEU B 1 106 ? -9.438 8.859 8.727 1 98.62 106 LEU B C 1
ATOM 2964 O O . LEU B 1 106 ? -9.273 8.109 9.688 1 98.62 106 LEU B O 1
ATOM 2968 N N . TRP B 1 107 ? -10.609 9.242 8.25 1 98.81 107 TRP B N 1
ATOM 2969 C CA . TRP B 1 107 ? -11.859 8.727 8.812 1 98.81 107 TRP B CA 1
ATOM 2970 C C . TRP B 1 107 ? -12.391 7.566 7.977 1 98.81 107 TRP B C 1
ATOM 2972 O O . TRP B 1 107 ? -12.656 7.723 6.781 1 98.81 107 TRP B O 1
ATOM 2982 N N . LEU B 1 108 ? -12.5 6.41 8.602 1 98.88 108 LEU B N 1
ATOM 2983 C CA . LEU B 1 108 ? -13.031 5.211 7.965 1 98.88 108 LEU B CA 1
ATOM 2984 C C . LEU B 1 108 ? -14.445 4.918 8.461 1 98.88 108 LEU B C 1
ATOM 2986 O O . LEU B 1 108 ? -14.641 4.586 9.633 1 98.88 108 LEU B O 1
ATOM 2990 N N . ILE B 1 109 ? -15.422 5.086 7.59 1 98.88 109 ILE B N 1
ATOM 2991 C CA . ILE B 1 109 ? -16.812 4.754 7.898 1 98.88 109 ILE B CA 1
ATOM 2992 C C . ILE B 1 109 ? -17.078 3.289 7.57 1 98.88 109 ILE B C 1
ATOM 2994 O O . ILE B 1 109 ? -17.188 2.918 6.398 1 98.88 109 ILE B O 1
ATOM 2998 N N . GLY B 1 110 ? -17.234 2.498 8.555 1 98.69 110 GLY B N 1
ATOM 2999 C CA . GLY B 1 110 ? -17.266 1.047 8.445 1 98.69 110 GLY B CA 1
ATOM 3000 C C . GLY B 1 110 ? -16 0.391 8.992 1 98.69 110 GLY B C 1
ATOM 3001 O O . GLY B 1 110 ? -14.906 0.931 8.852 1 98.69 110 GLY B O 1
ATOM 3002 N N . ALA B 1 111 ? -16.172 -0.782 9.57 1 98.56 111 ALA B N 1
ATOM 3003 C CA . ALA B 1 111 ? -15.055 -1.468 10.203 1 98.56 111 ALA B CA 1
ATOM 3004 C C . ALA B 1 111 ? -14.906 -2.891 9.672 1 98.56 111 ALA B C 1
ATOM 3006 O O . ALA B 1 111 ? -14.523 -3.801 10.406 1 98.56 111 ALA B O 1
ATOM 3007 N N . GLY B 1 112 ? -15.227 -3.064 8.398 1 97.69 112 GLY B N 1
ATOM 3008 C CA . GLY B 1 112 ? -15.102 -4.371 7.773 1 97.69 112 GLY B CA 1
ATOM 3009 C C . GLY B 1 112 ? -13.688 -4.695 7.352 1 97.69 112 GLY B C 1
ATOM 3010 O O . GLY B 1 112 ? -12.75 -3.963 7.68 1 97.69 112 GLY B O 1
ATOM 3011 N N . HIS B 1 113 ? -13.562 -5.715 6.586 1 97.44 113 HIS B N 1
ATOM 3012 C CA . HIS B 1 113 ? -12.266 -6.289 6.234 1 97.44 113 HIS B CA 1
ATOM 3013 C C . HIS B 1 113 ? -11.414 -5.289 5.461 1 97.44 113 HIS B C 1
ATOM 3015 O O . HIS B 1 113 ? -10.211 -5.156 5.723 1 97.44 113 HIS B O 1
ATOM 3021 N N . VAL B 1 114 ? -12.031 -4.598 4.578 1 98 114 VAL B N 1
ATOM 3022 C CA . VAL B 1 114 ? -11.266 -3.678 3.742 1 98 114 VAL B CA 1
ATOM 3023 C C . VAL B 1 114 ? -10.758 -2.512 4.586 1 98 114 VAL B C 1
ATOM 3025 O O . VAL B 1 114 ? -9.578 -2.164 4.531 1 98 114 VAL B O 1
ATOM 3028 N N . ASN B 1 115 ? -11.578 -1.921 5.391 1 98.75 115 ASN B N 1
ATOM 3029 C CA . ASN B 1 115 ? -11.156 -0.804 6.227 1 98.75 115 ASN B CA 1
ATOM 3030 C C . ASN B 1 115 ? -10.141 -1.244 7.281 1 98.75 115 ASN B C 1
ATOM 3032 O O . ASN B 1 115 ? -9.273 -0.467 7.676 1 98.75 115 ASN B O 1
ATOM 3036 N N . ARG B 1 116 ? -10.227 -2.48 7.691 1 98.56 116 ARG B N 1
ATOM 3037 C CA . ARG B 1 116 ? -9.211 -3.016 8.594 1 98.56 116 ARG B CA 1
ATOM 3038 C C . ARG B 1 116 ? -7.844 -3.062 7.91 1 98.56 116 ARG B C 1
ATOM 3040 O O . ARG B 1 116 ? -6.84 -2.643 8.492 1 98.56 116 ARG B O 1
ATOM 3047 N N . ALA B 1 117 ? -7.871 -3.553 6.68 1 98.31 117 ALA B N 1
ATOM 3048 C CA . ALA B 1 117 ? -6.629 -3.6 5.91 1 98.31 117 ALA B CA 1
ATOM 3049 C C . ALA B 1 117 ? -6.086 -2.195 5.664 1 98.31 117 ALA B C 1
ATOM 3051 O O . ALA B 1 117 ? -4.883 -1.96 5.793 1 98.31 117 ALA B O 1
ATOM 3052 N N . ILE B 1 118 ? -6.93 -1.263 5.395 1 98.75 118 ILE B N 1
ATOM 3053 C CA . ILE B 1 118 ? -6.535 0.12 5.145 1 98.75 118 ILE B CA 1
ATOM 3054 C C . ILE B 1 118 ? -5.953 0.727 6.418 1 98.75 118 ILE B C 1
ATOM 3056 O O . ILE B 1 118 ? -4.91 1.383 6.379 1 98.75 118 ILE B O 1
ATOM 3060 N N . ALA B 1 119 ? -6.609 0.451 7.512 1 98.75 119 ALA B N 1
ATOM 3061 C CA . ALA B 1 119 ? -6.152 1.004 8.781 1 98.75 119 ALA B CA 1
ATOM 3062 C C . ALA B 1 119 ? -4.738 0.53 9.109 1 98.75 119 ALA B C 1
ATOM 3064 O O . ALA B 1 119 ? -3.887 1.327 9.516 1 98.75 119 ALA B O 1
ATOM 3065 N N . GLN B 1 120 ? -4.496 -0.726 8.898 1 97.5 120 GLN B N 1
ATOM 3066 C CA . GLN B 1 120 ? -3.184 -1.289 9.195 1 97.5 120 GLN B CA 1
ATOM 3067 C C . GLN B 1 120 ? -2.098 -0.641 8.344 1 97.5 120 GLN B C 1
ATOM 3069 O O . GLN B 1 120 ? -1.051 -0.244 8.859 1 97.5 120 GLN B O 1
ATOM 3074 N N . SER B 1 121 ? -2.346 -0.492 7.117 1 97.75 121 SER B N 1
ATOM 3075 C CA . SER B 1 121 ? -1.365 0.08 6.203 1 97.75 121 SER B CA 1
ATOM 3076 C C . SER B 1 121 ? -1.222 1.583 6.414 1 97.75 121 SER B C 1
ATOM 3078 O O . SER B 1 121 ? -0.112 2.119 6.371 1 97.75 121 SER B O 1
ATOM 3080 N N . ALA B 1 122 ? -2.326 2.238 6.648 1 98.44 122 ALA B N 1
ATOM 3081 C CA . ALA B 1 122 ? -2.328 3.689 6.82 1 98.44 122 ALA B CA 1
ATOM 3082 C C . ALA B 1 122 ? -1.557 4.094 8.07 1 98.44 122 ALA B C 1
ATOM 3084 O O . ALA B 1 122 ? -0.944 5.164 8.117 1 98.44 122 ALA B O 1
ATOM 3085 N N . ALA B 1 123 ? -1.585 3.254 9.07 1 97.25 123 ALA B N 1
ATOM 3086 C CA . ALA B 1 123 ? -0.835 3.539 10.289 1 97.25 123 ALA B CA 1
ATOM 3087 C C . ALA B 1 123 ? 0.659 3.662 10 1 97.25 123 ALA B C 1
ATOM 3089 O O . ALA B 1 123 ? 1.325 4.562 10.516 1 97.25 123 ALA B O 1
ATOM 3090 N N . ARG B 1 124 ? 1.168 2.846 9.133 1 95.31 124 ARG B N 1
ATOM 3091 C CA . ARG B 1 124 ? 2.58 2.867 8.758 1 95.31 124 ARG B CA 1
ATOM 3092 C C . ARG B 1 124 ? 2.908 4.094 7.918 1 95.31 124 ARG B C 1
ATOM 3094 O O . ARG B 1 124 ? 4.07 4.488 7.812 1 95.31 124 ARG B O 1
ATOM 3101 N N . LEU B 1 125 ? 1.892 4.621 7.379 1 97.38 125 LEU B N 1
ATOM 3102 C CA . LEU B 1 125 ? 2.07 5.789 6.52 1 97.38 125 LEU B CA 1
ATOM 3103 C C . LEU B 1 125 ? 1.949 7.078 7.324 1 97.38 125 LEU B C 1
ATOM 3105 O O . LEU B 1 125 ? 2.072 8.172 6.773 1 97.38 125 LEU B O 1
ATOM 3109 N N . GLY B 1 126 ? 1.634 6.988 8.602 1 95.56 126 GLY B N 1
ATOM 3110 C CA . GLY B 1 126 ? 1.655 8.133 9.5 1 95.56 126 GLY B CA 1
ATOM 3111 C C . GLY B 1 126 ? 0.303 8.805 9.641 1 95.56 126 GLY B C 1
ATOM 3112 O O . GLY B 1 126 ? 0.209 9.922 10.164 1 95.56 126 GLY B O 1
ATOM 3113 N N . PHE B 1 127 ? -0.762 8.148 9.219 1 97.69 127 PHE B N 1
ATOM 3114 C CA . PHE B 1 127 ? -2.098 8.719 9.352 1 97.69 127 PHE B CA 1
ATOM 3115 C C . PHE B 1 127 ? -2.598 8.586 10.789 1 97.69 127 PHE B C 1
ATOM 3117 O O . PHE B 1 127 ? -2.203 7.668 11.508 1 97.69 127 PHE B O 1
ATOM 3124 N N . ASP B 1 128 ? -3.371 9.594 11.203 1 97.56 128 ASP B N 1
ATOM 3125 C CA . ASP B 1 128 ? -4.199 9.492 12.406 1 97.56 128 ASP B CA 1
ATOM 3126 C C . ASP B 1 128 ? -5.57 8.898 12.078 1 97.56 128 ASP B C 1
ATOM 3128 O O . ASP B 1 128 ? -6.387 9.547 11.414 1 97.56 128 ASP B O 1
ATOM 3132 N N . ILE B 1 129 ? -5.867 7.672 12.57 1 98.38 129 ILE B N 1
ATOM 3133 C CA . ILE B 1 129 ? -6.938 6.855 12.008 1 98.38 129 ILE B CA 1
ATOM 3134 C C . ILE B 1 129 ? -8.133 6.852 12.953 1 98.38 129 ILE B C 1
ATOM 3136 O O . ILE B 1 129 ? -7.988 6.57 14.148 1 98.38 129 ILE B O 1
ATOM 3140 N N . TYR B 1 130 ? -9.258 7.172 12.398 1 98.38 130 TYR B N 1
ATOM 3141 C CA . TYR B 1 130 ? -10.547 7.078 13.078 1 98.38 130 TYR B CA 1
ATOM 3142 C C . TYR B 1 130 ? -11.469 6.102 12.359 1 98.38 130 TYR B C 1
ATOM 3144 O O . TYR B 1 130 ? -11.664 6.195 11.148 1 98.38 130 TYR B O 1
ATOM 3152 N N . VAL B 1 131 ? -12.023 5.121 13.109 1 98.69 131 VAL B N 1
ATOM 3153 C CA . VAL B 1 131 ? -12.883 4.105 12.516 1 98.69 131 VAL B CA 1
ATOM 3154 C C . VAL B 1 131 ? -14.25 4.121 13.211 1 98.69 131 VAL B C 1
ATOM 3156 O O . VAL B 1 131 ? -14.328 4.078 14.445 1 98.69 131 VAL B O 1
ATOM 3159 N N . GLY B 1 132 ? -15.289 4.219 12.461 1 98.62 132 GLY B N 1
ATOM 3160 C CA . GLY B 1 132 ? -16.641 4.195 13.008 1 98.62 132 GLY B CA 1
ATOM 3161 C C . GLY B 1 132 ? -17.484 3.078 12.438 1 98.62 132 GLY B C 1
ATOM 3162 O O . GLY B 1 132 ? -17.422 2.783 11.242 1 98.62 132 GLY B O 1
ATOM 3163 N N . ASP B 1 133 ? -18.266 2.467 13.297 1 98.38 133 ASP B N 1
ATOM 3164 C CA . ASP B 1 133 ? -19.219 1.435 12.875 1 98.38 133 ASP B CA 1
ATOM 3165 C C . ASP B 1 133 ? -20.406 1.353 13.836 1 98.38 133 ASP B C 1
ATOM 3167 O O . ASP B 1 133 ? -20.391 1.972 14.898 1 98.38 133 ASP B O 1
ATOM 3171 N N . ILE B 1 134 ? -21.406 0.622 13.398 1 97.88 134 ILE B N 1
ATOM 3172 C CA . ILE B 1 134 ? -22.609 0.539 14.211 1 97.88 134 ILE B CA 1
ATOM 3173 C C . ILE B 1 134 ? -22.625 -0.789 14.969 1 97.88 134 ILE B C 1
ATOM 3175 O O . ILE B 1 134 ? -23.406 -0.961 15.906 1 97.88 134 ILE B O 1
ATOM 3179 N N . TYR B 1 135 ? -21.766 -1.719 14.562 1 96.81 135 TYR B N 1
ATOM 3180 C CA . TYR B 1 135 ? -21.703 -3.014 15.227 1 96.81 135 TYR B CA 1
ATOM 3181 C C . TYR B 1 135 ? -20.484 -3.082 16.156 1 96.81 135 TYR B C 1
ATOM 3183 O O . TYR B 1 135 ? -19.344 -2.986 15.711 1 96.81 135 TYR B O 1
ATOM 3191 N N . PRO B 1 136 ? -20.734 -3.312 17.406 1 95.81 136 PRO B N 1
ATOM 3192 C CA . PRO B 1 136 ? -19.609 -3.359 18.344 1 95.81 136 PRO B CA 1
ATOM 3193 C C . PRO B 1 136 ? -18.609 -4.461 18.016 1 95.81 136 PRO B C 1
ATOM 3195 O O . PRO B 1 136 ? -17.406 -4.281 18.234 1 95.81 136 PRO B O 1
ATOM 3198 N N . GLU B 1 137 ? -19.047 -5.555 17.484 1 95.5 137 GLU B N 1
ATOM 3199 C CA . GLU B 1 137 ? -18.188 -6.688 17.172 1 95.5 137 GLU B CA 1
ATOM 3200 C C . GLU B 1 137 ? -17.203 -6.344 16.062 1 95.5 137 GLU B C 1
ATOM 3202 O O . GLU B 1 137 ? -16.109 -6.906 16 1 95.5 137 GLU B O 1
ATOM 3207 N N . SER B 1 138 ? -17.641 -5.43 15.25 1 96.75 138 SER B N 1
ATOM 3208 C CA . SER B 1 138 ? -16.797 -5.027 14.141 1 96.75 138 SER B CA 1
ATOM 3209 C C . SER B 1 138 ? -15.641 -4.141 14.609 1 96.75 138 SER B C 1
ATOM 3211 O O . SER B 1 138 ? -14.656 -3.957 13.891 1 96.75 138 SER B O 1
ATOM 3213 N N . LEU B 1 139 ? -15.727 -3.643 15.812 1 97.81 139 LEU B N 1
ATOM 3214 C CA . LEU B 1 139 ? -14.758 -2.672 16.312 1 97.81 139 LEU B CA 1
ATOM 3215 C C . LEU B 1 139 ? -13.836 -3.311 17.344 1 97.81 139 LEU B C 1
ATOM 3217 O O . LEU B 1 139 ? -13.422 -2.656 18.312 1 97.81 139 LEU B O 1
ATOM 3221 N N . ASN B 1 140 ? -13.641 -4.582 17.141 1 97.56 140 ASN B N 1
ATOM 3222 C CA . ASN B 1 140 ? -12.641 -5.246 17.969 1 97.56 140 ASN B CA 1
ATOM 3223 C C . ASN B 1 140 ? -11.266 -4.59 17.828 1 97.56 140 ASN B C 1
ATOM 3225 O O . ASN B 1 140 ? -10.695 -4.559 16.734 1 97.56 140 ASN B O 1
ATOM 3229 N N . PRO B 1 141 ? -10.688 -4.109 18.922 1 97.12 141 PRO B N 1
ATOM 3230 C CA . PRO B 1 141 ? -9.422 -3.373 18.844 1 97.12 141 PRO B CA 1
ATOM 3231 C C . PRO B 1 141 ? -8.281 -4.215 18.266 1 97.12 141 PRO B C 1
ATOM 3233 O O . PRO B 1 141 ? -7.336 -3.67 17.703 1 97.12 141 PRO B O 1
ATOM 3236 N N . ASP B 1 142 ? -8.383 -5.484 18.375 1 97.31 142 ASP B N 1
ATOM 3237 C CA . ASP B 1 142 ? -7.328 -6.367 17.891 1 97.31 142 ASP B CA 1
ATOM 3238 C C . ASP B 1 142 ? -7.23 -6.316 16.375 1 97.31 142 ASP B C 1
ATOM 3240 O O . ASP B 1 142 ? -6.227 -6.734 15.789 1 97.31 142 ASP B O 1
ATOM 3244 N N . CYS B 1 143 ? -8.273 -5.789 15.734 1 97.38 143 CYS B N 1
ATOM 3245 C CA . CYS B 1 143 ? -8.312 -5.758 14.281 1 97.38 143 CYS B CA 1
ATOM 3246 C C . CYS B 1 143 ? -7.754 -4.441 13.742 1 97.38 143 CYS B C 1
ATOM 3248 O O . CYS B 1 143 ? -7.664 -4.246 12.531 1 97.38 143 CYS B O 1
ATOM 3250 N N . PHE B 1 144 ? -7.293 -3.611 14.695 1 98.19 144 PHE B N 1
ATOM 3251 C CA . PHE B 1 144 ? -6.844 -2.283 14.305 1 98.19 144 PHE B CA 1
ATOM 3252 C C . PHE B 1 144 ? -5.52 -1.936 14.969 1 98.19 144 PHE B C 1
ATOM 3254 O O . PHE B 1 144 ? -5.152 -2.539 15.984 1 98.19 144 PHE B O 1
ATOM 3261 N N . PRO B 1 145 ? -4.789 -1.027 14.305 1 97.06 145 PRO B N 1
ATOM 3262 C CA . PRO B 1 145 ? -3.609 -0.53 15.023 1 97.06 145 PRO B CA 1
ATOM 3263 C C . PRO B 1 145 ? -3.953 0.042 16.391 1 97.06 145 PRO B C 1
ATOM 3265 O O . PRO B 1 145 ? -5.027 0.619 16.578 1 97.06 145 PRO B O 1
ATOM 3268 N N . ALA B 1 146 ? -3.008 -0.012 17.266 1 95.12 146 ALA B N 1
ATOM 3269 C CA . ALA B 1 146 ? -3.225 0.414 18.641 1 95.12 146 ALA B CA 1
ATOM 3270 C C . ALA B 1 146 ? -3.568 1.898 18.703 1 95.12 146 ALA B C 1
ATOM 3272 O O . ALA B 1 146 ? -4.297 2.334 19.609 1 95.12 146 ALA B O 1
ATOM 3273 N N . SER B 1 147 ? -3.129 2.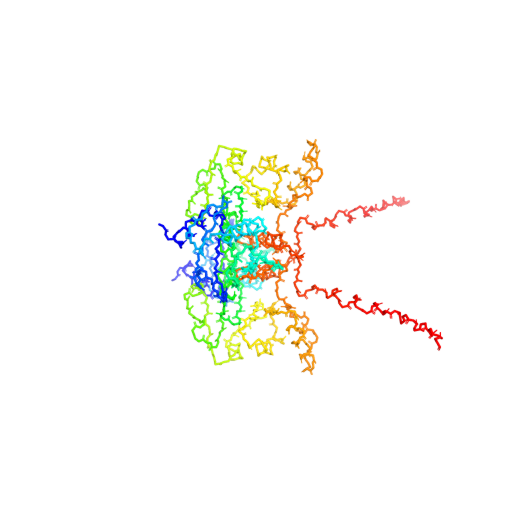635 17.797 1 94.25 147 SER B N 1
ATOM 3274 C CA . SER B 1 147 ? -3.289 4.082 17.828 1 94.25 147 SER B CA 1
ATOM 3275 C C . SER B 1 147 ? -4.621 4.508 17.219 1 94.25 147 SER B C 1
ATOM 3277 O O . SER B 1 147 ? -4.988 5.684 17.266 1 94.25 147 SER B O 1
ATOM 3279 N N . ALA B 1 148 ? -5.379 3.568 16.656 1 97.44 148 ALA B N 1
ATOM 3280 C CA . ALA B 1 148 ? -6.637 3.91 15.992 1 97.44 148 ALA B CA 1
ATOM 3281 C C . ALA B 1 148 ? -7.707 4.289 17.016 1 97.44 148 ALA B C 1
ATOM 3283 O O . ALA B 1 148 ? -7.789 3.691 18.078 1 97.44 148 ALA B O 1
ATOM 3284 N N . HIS B 1 149 ? -8.5 5.273 16.641 1 97.38 149 HIS B N 1
ATOM 3285 C CA . HIS B 1 149 ? -9.664 5.672 17.422 1 97.38 149 HIS B CA 1
ATOM 3286 C C . HIS B 1 149 ? -10.93 4.996 16.922 1 97.38 149 HIS B C 1
ATOM 3288 O O . HIS B 1 149 ? -11.32 5.176 15.766 1 97.38 149 HIS B O 1
ATOM 3294 N N . LEU B 1 150 ? -11.562 4.219 17.797 1 98.19 150 LEU B N 1
ATOM 3295 C CA . LEU B 1 150 ? -12.758 3.465 17.422 1 98.19 150 LEU B CA 1
ATOM 3296 C C . LEU B 1 150 ? -14.016 4.129 17.984 1 98.19 150 LEU B C 1
ATOM 3298 O O . LEU B 1 150 ? -14.078 4.469 19.156 1 98.19 150 LEU B O 1
ATOM 3302 N N . ILE B 1 151 ? -15 4.355 17.141 1 98 151 ILE B N 1
ATOM 3303 C CA . ILE B 1 151 ? -16.219 5.078 17.484 1 98 151 ILE B CA 1
ATOM 3304 C C . ILE B 1 151 ? -17.438 4.219 17.156 1 98 151 ILE B C 1
ATOM 3306 O O . ILE B 1 151 ? -17.594 3.77 16.016 1 98 151 ILE B O 1
ATOM 3310 N N . GLN B 1 152 ? -18.266 3.992 18.094 1 98 152 GLN B N 1
ATOM 3311 C CA . GLN B 1 152 ? -19.5 3.229 17.906 1 98 152 GLN B CA 1
ATOM 3312 C C . GLN B 1 152 ? -20.734 4.102 18.125 1 98 152 GLN B C 1
ATOM 3314 O O . GLN B 1 152 ? -20.75 4.93 19.031 1 98 152 GLN B O 1
ATOM 3319 N N . ALA B 1 153 ? -21.734 3.973 17.344 1 97.88 153 ALA B N 1
ATOM 3320 C CA . ALA B 1 153 ? -23.047 4.578 17.547 1 97.88 153 ALA B CA 1
ATOM 3321 C C . ALA B 1 153 ? -24.141 3.707 16.938 1 97.88 153 ALA B C 1
ATOM 3323 O O . ALA B 1 153 ? -23.875 2.639 16.391 1 97.88 153 ALA B O 1
ATOM 3324 N N . ALA B 1 154 ? -25.359 4.164 17.047 1 97.31 154 ALA B N 1
ATOM 3325 C CA . ALA B 1 154 ? -26.516 3.33 16.688 1 97.31 154 ALA B CA 1
ATOM 3326 C C . ALA B 1 154 ? -26.75 3.344 15.188 1 97.31 154 ALA B C 1
ATOM 3328 O O . ALA B 1 154 ? -27.375 2.432 14.641 1 97.31 154 ALA B O 1
ATOM 3329 N N . SER B 1 155 ? -26.297 4.379 14.539 1 97.62 155 SER B N 1
ATOM 3330 C CA . SER B 1 155 ? -26.422 4.523 13.094 1 97.62 155 SER B CA 1
ATOM 3331 C C . SER B 1 155 ? -25.188 5.203 12.508 1 97.62 155 SER B C 1
ATOM 3333 O O . SER B 1 155 ? -24.406 5.84 13.234 1 97.62 155 SER B O 1
ATOM 3335 N N . PHE B 1 156 ? -24.969 5.07 11.234 1 97.81 156 PHE B N 1
ATOM 3336 C CA . PHE B 1 156 ? -23.812 5.715 10.617 1 97.81 156 PHE B CA 1
ATOM 3337 C C . PHE B 1 156 ? -23.969 7.23 10.633 1 97.81 156 PHE B C 1
ATOM 3339 O O . PHE B 1 156 ? -22.984 7.965 10.742 1 97.81 156 PHE B O 1
ATOM 3346 N N . ALA B 1 157 ? -25.203 7.695 10.547 1 97.06 157 ALA B N 1
ATOM 3347 C CA . ALA B 1 157 ? -25.453 9.125 10.711 1 97.06 157 ALA B CA 1
ATOM 3348 C C . ALA B 1 157 ? -24.938 9.617 12.062 1 97.06 157 ALA B C 1
ATOM 3350 O O . ALA B 1 157 ? -24.266 10.656 12.133 1 97.06 157 ALA B O 1
ATOM 3351 N N . GLU B 1 158 ? -25.219 8.867 13.07 1 97.5 158 GLU B N 1
ATOM 3352 C CA . GLU B 1 158 ? -24.766 9.234 14.414 1 97.5 158 GLU B CA 1
ATOM 3353 C C . GLU B 1 158 ? -23.25 9.102 14.555 1 97.5 158 GLU B C 1
ATOM 3355 O O . GLU B 1 158 ? -22.625 9.914 15.227 1 97.5 158 GLU B O 1
ATOM 3360 N N . VAL B 1 159 ? -22.703 8.047 13.945 1 97.31 159 VAL B N 1
ATOM 3361 C CA . VAL B 1 159 ? -21.25 7.883 13.938 1 97.31 159 VAL B CA 1
ATOM 3362 C C . VAL B 1 159 ? -20.594 9.141 13.375 1 97.31 159 VAL B C 1
ATOM 3364 O O . VAL B 1 159 ? -19.672 9.695 13.984 1 97.31 159 VAL B O 1
ATOM 3367 N N . ILE B 1 160 ? -21.094 9.617 12.25 1 97.69 160 ILE B N 1
ATOM 3368 C CA . ILE B 1 160 ? -20.531 10.758 11.539 1 97.69 160 ILE B CA 1
ATOM 3369 C C . ILE B 1 160 ? -20.719 12.031 12.359 1 97.69 160 ILE B C 1
ATOM 3371 O O . ILE B 1 160 ? -19.828 12.867 12.445 1 97.69 160 ILE B O 1
ATOM 3375 N N . ASP B 1 161 ? -21.859 12.117 13.039 1 95.94 161 ASP B N 1
ATOM 3376 C CA . ASP B 1 161 ? -22.125 13.273 13.891 1 95.94 161 ASP B CA 1
ATOM 3377 C C . ASP B 1 161 ? -21.141 13.336 15.055 1 95.94 161 ASP B C 1
ATOM 3379 O O . ASP B 1 161 ? -20.797 14.422 15.523 1 95.94 161 ASP B O 1
ATOM 3383 N N . ASN B 1 162 ? -20.703 12.211 15.422 1 94.44 162 ASN B N 1
ATOM 3384 C CA . ASN B 1 162 ? -19.781 12.133 16.547 1 94.44 162 ASN B CA 1
ATOM 3385 C C . ASN B 1 162 ? -18.344 12.359 16.094 1 94.44 162 ASN B C 1
ATOM 3387 O O . ASN B 1 162 ? -17.438 12.406 16.922 1 94.44 162 ASN B O 1
ATOM 3391 N N . MET B 1 163 ? -18.203 12.484 14.812 1 92.12 163 MET B N 1
ATOM 3392 C CA . MET B 1 163 ? -16.859 12.688 14.258 1 92.12 163 MET B CA 1
ATOM 3393 C C . MET B 1 163 ? -16.609 14.164 13.984 1 92.12 163 MET B C 1
ATOM 3395 O O . MET B 1 163 ? -17.312 14.789 13.195 1 92.12 163 MET B O 1
ATOM 3399 N N . ALA B 1 164 ? -15.758 14.773 14.641 1 90.38 164 ALA B N 1
ATOM 3400 C CA . ALA B 1 164 ? -15.383 16.172 14.453 1 90.38 164 ALA B CA 1
ATOM 3401 C C . ALA B 1 164 ? -14.492 16.344 13.227 1 90.38 164 ALA B C 1
ATOM 3403 O O . ALA B 1 164 ? -13.328 16.734 13.344 1 90.38 164 ALA B O 1
ATOM 3404 N N . MET B 1 165 ? -15.094 16.125 12.094 1 94.88 165 MET B N 1
ATOM 3405 C CA . MET B 1 165 ? -14.336 16.172 10.844 1 94.88 165 MET B CA 1
ATOM 3406 C C . MET B 1 165 ? -14.047 17.609 10.445 1 94.88 165 MET B C 1
ATOM 3408 O O . MET B 1 165 ? -14.898 18.484 10.594 1 94.88 165 MET B O 1
ATOM 3412 N N . GLN B 1 166 ? -12.875 17.781 9.977 1 94 166 GLN B N 1
ATOM 3413 C CA . GLN B 1 166 ? -12.438 19.078 9.484 1 94 166 GLN B CA 1
ATOM 3414 C C . GLN B 1 166 ? -12.266 19.062 7.965 1 94 166 GLN B C 1
ATOM 3416 O O . GLN B 1 166 ? -12.156 18 7.363 1 94 166 GLN B O 1
ATOM 3421 N N . PRO B 1 167 ? -12.25 20.219 7.309 1 95.62 167 PRO B N 1
ATOM 3422 C CA . PRO B 1 167 ? -12.172 20.297 5.848 1 95.62 167 PRO B CA 1
ATOM 3423 C C . PRO B 1 167 ? -10.898 19.672 5.289 1 95.62 167 PRO B C 1
ATOM 3425 O O . PRO B 1 167 ? -10.852 19.281 4.117 1 95.62 167 PRO B O 1
ATOM 3428 N N . GLU B 1 168 ? -9.875 19.531 6.105 1 94.5 168 GLU B N 1
ATOM 3429 C CA . GLU B 1 168 ? -8.602 19.016 5.621 1 94.5 168 GLU B CA 1
ATOM 3430 C C . GLU B 1 168 ? -8.539 17.484 5.77 1 94.5 168 GLU B C 1
ATOM 3432 O O . GLU B 1 168 ? -7.562 16.859 5.348 1 94.5 168 GLU B O 1
ATOM 3437 N N . ASP B 1 169 ? -9.562 16.906 6.301 1 97.38 169 ASP B N 1
ATOM 3438 C CA . ASP B 1 169 ? -9.531 15.477 6.633 1 97.38 169 ASP B CA 1
ATOM 3439 C C . ASP B 1 169 ? -9.883 14.625 5.418 1 97.38 169 ASP B C 1
ATOM 3441 O O . ASP B 1 169 ? -10.5 15.109 4.469 1 97.38 169 ASP B O 1
ATOM 3445 N N . PHE B 1 170 ? -9.461 13.375 5.441 1 98.69 170 PHE B N 1
ATOM 3446 C CA . PHE B 1 170 ? -9.781 12.359 4.449 1 98.69 170 PHE B CA 1
ATOM 3447 C C . PHE B 1 170 ? -10.828 11.391 4.984 1 98.69 170 PHE B C 1
ATOM 3449 O O . PHE B 1 170 ? -10.758 10.969 6.141 1 98.69 170 PHE B O 1
ATOM 3456 N N . VAL B 1 171 ? -11.812 11.047 4.109 1 98.88 171 VAL B N 1
ATOM 3457 C CA . VAL B 1 171 ? -12.914 10.203 4.562 1 98.88 171 VAL B CA 1
ATOM 3458 C C . VAL B 1 171 ? -13.164 9.086 3.547 1 98.88 171 VAL B C 1
ATOM 3460 O O . VAL B 1 171 ? -13.227 9.344 2.342 1 98.88 171 VAL B O 1
ATOM 3463 N N . LEU B 1 172 ? -13.242 7.852 4.055 1 98.88 172 LEU B N 1
ATOM 3464 C CA . LEU B 1 172 ? -13.594 6.707 3.223 1 98.88 172 LEU B CA 1
ATOM 3465 C C . LEU B 1 172 ? -14.867 6.039 3.727 1 98.88 172 LEU B C 1
ATOM 3467 O O . LEU B 1 172 ? -14.969 5.699 4.906 1 98.88 172 LEU B O 1
ATOM 3471 N N . ILE B 1 173 ? -15.781 5.887 2.842 1 98.81 173 ILE B N 1
ATOM 3472 C CA . ILE B 1 173 ? -17 5.148 3.143 1 98.81 173 ILE B CA 1
ATOM 3473 C C . ILE B 1 173 ? -16.891 3.717 2.621 1 98.81 173 ILE B C 1
ATOM 3475 O O . ILE B 1 173 ? -16.75 3.498 1.415 1 98.81 173 ILE B O 1
ATOM 3479 N N . ALA B 1 174 ? -16.906 2.768 3.418 1 98.56 174 ALA B N 1
ATOM 3480 C CA . ALA B 1 174 ? -16.922 1.343 3.098 1 98.56 174 ALA B CA 1
ATOM 3481 C C . ALA B 1 174 ? -17.688 0.548 4.152 1 98.56 174 ALA B C 1
ATOM 3483 O O . ALA B 1 174 ? -17.078 -0.12 4.992 1 98.56 174 ALA B O 1
ATOM 3484 N N . THR B 1 175 ? -18.984 0.592 4.062 1 97.56 175 THR B N 1
ATOM 3485 C CA . THR B 1 175 ? -19.828 -0.123 5.016 1 97.56 175 THR B CA 1
ATOM 3486 C C . THR B 1 175 ? -20.297 -1.447 4.426 1 97.56 175 THR B C 1
ATOM 3488 O O . THR B 1 175 ? -20 -1.761 3.271 1 97.56 175 THR B O 1
ATOM 3491 N N . ASN B 1 176 ? -20.906 -2.227 5.215 1 91.62 176 ASN B N 1
ATOM 3492 C CA . ASN B 1 176 ? -21.453 -3.488 4.734 1 91.62 176 ASN B CA 1
ATOM 3493 C C . ASN B 1 176 ? -22.656 -3.264 3.82 1 91.62 176 ASN B C 1
ATOM 3495 O O . ASN B 1 176 ? -22.688 -3.762 2.693 1 91.62 176 ASN B O 1
ATOM 3499 N N . ASN B 1 177 ? -23.609 -2.447 4.227 1 91.94 177 ASN B N 1
ATOM 3500 C CA . ASN B 1 177 ? -24.781 -2.262 3.385 1 91.94 177 ASN B CA 1
ATOM 3501 C C . ASN B 1 177 ? -25.438 -0.904 3.629 1 91.94 177 ASN B C 1
ATOM 3503 O O . ASN B 1 177 ? -26.562 -0.667 3.195 1 91.94 177 ASN B O 1
ATOM 3507 N N . GLN B 1 178 ? -24.844 0.01 4.254 1 96.56 178 GLN B N 1
ATOM 3508 C CA . GLN B 1 178 ? -25.453 1.293 4.586 1 96.56 178 GLN B CA 1
ATOM 3509 C C . GLN B 1 178 ? -24.641 2.453 4.008 1 96.56 178 GLN B C 1
ATOM 3511 O O . GLN B 1 178 ? -24.547 3.514 4.629 1 96.56 178 GLN B O 1
ATOM 3516 N N . ASP B 1 179 ? -24.047 2.322 2.93 1 97.19 179 ASP B N 1
ATOM 3517 C CA . ASP B 1 179 ? -23.234 3.348 2.287 1 97.19 179 ASP B CA 1
ATOM 3518 C C . ASP B 1 179 ? -24.047 4.602 1.995 1 97.19 179 ASP B C 1
ATOM 3520 O O . ASP B 1 179 ? -23.547 5.723 2.137 1 97.19 179 ASP B O 1
ATOM 3524 N N . ARG B 1 180 ? -25.266 4.367 1.652 1 96 180 ARG B N 1
ATOM 3525 C CA . ARG B 1 180 ? -26.109 5.492 1.267 1 96 180 ARG B CA 1
ATOM 3526 C C . ARG B 1 180 ? -26.359 6.426 2.449 1 96 180 ARG B C 1
ATOM 3528 O O . ARG B 1 180 ? -26.312 7.648 2.303 1 96 180 ARG B O 1
ATOM 3535 N N . GLU B 1 181 ? -26.609 5.875 3.529 1 96.94 181 GLU B N 1
ATOM 3536 C CA . GLU B 1 181 ? -26.812 6.66 4.742 1 96.94 181 GLU B CA 1
ATOM 3537 C C . GLU B 1 181 ? -25.594 7.539 5.043 1 96.94 181 GLU B C 1
ATOM 3539 O O . GLU B 1 181 ? -25.75 8.727 5.328 1 96.94 181 GLU B O 1
ATOM 3544 N N . ALA B 1 182 ? -24.453 6.977 4.969 1 98 182 ALA B N 1
ATOM 3545 C CA . ALA B 1 182 ? -23.219 7.707 5.211 1 98 182 ALA B CA 1
ATOM 3546 C C . ALA B 1 182 ? -23 8.773 4.145 1 98 182 ALA B C 1
ATOM 3548 O O . ALA B 1 182 ? -22.625 9.906 4.461 1 98 182 ALA B O 1
ATOM 3549 N N . LEU B 1 183 ? -23.25 8.359 2.951 1 97.81 183 LEU B N 1
ATOM 3550 C CA . LEU B 1 183 ? -23.047 9.266 1.822 1 97.81 183 LEU B CA 1
ATOM 3551 C C . LEU B 1 183 ? -23.953 10.484 1.931 1 97.81 183 LEU B C 1
ATOM 3553 O O . LEU B 1 183 ? -23.5 11.609 1.691 1 97.81 183 LEU B O 1
ATOM 3557 N N . ASP B 1 184 ? -25.141 10.328 2.344 1 96.25 184 ASP B N 1
ATOM 3558 C CA . ASP B 1 184 ? -26.078 11.43 2.49 1 96.25 184 ASP B CA 1
ATOM 3559 C C . ASP B 1 184 ? -25.594 12.445 3.518 1 96.25 184 ASP B C 1
ATOM 3561 O O . ASP B 1 184 ? -25.781 13.648 3.346 1 96.25 184 ASP B O 1
ATOM 3565 N N . LYS B 1 185 ? -24.938 11.969 4.504 1 96.5 185 LYS B N 1
ATOM 3566 C CA . LYS B 1 185 ? -24.438 12.828 5.57 1 96.5 185 LYS B CA 1
ATOM 3567 C C . LYS B 1 185 ? -23.156 13.547 5.145 1 96.5 185 LYS B C 1
ATOM 3569 O O . LYS B 1 185 ? -22.875 14.656 5.605 1 96.5 185 LYS B O 1
ATOM 3574 N N . LEU B 1 186 ? -22.438 12.977 4.18 1 98.12 186 LEU B N 1
ATOM 3575 C CA . LEU B 1 186 ? -21.078 13.43 3.977 1 98.12 186 LEU B CA 1
ATOM 3576 C C . LEU B 1 186 ? -20.938 14.18 2.654 1 98.12 186 LEU B C 1
ATOM 3578 O O . LEU B 1 186 ? -20.016 14.969 2.473 1 98.12 186 LEU B O 1
ATOM 3582 N N . ILE B 1 187 ? -21.828 14.008 1.765 1 98 187 ILE B N 1
ATOM 3583 C CA . ILE B 1 187 ? -21.656 14.438 0.38 1 98 187 ILE B CA 1
ATOM 3584 C C . ILE B 1 187 ? -21.531 15.953 0.316 1 98 187 ILE B C 1
ATOM 3586 O O . ILE B 1 187 ? -20.781 16.484 -0.504 1 98 187 ILE B O 1
ATOM 3590 N N . SER B 1 188 ? -22.203 16.641 1.187 1 96 188 SER B N 1
ATOM 3591 C CA . SER B 1 188 ? -22.188 18.094 1.145 1 96 188 SER B CA 1
ATOM 3592 C C . SER B 1 188 ? -21.234 18.672 2.18 1 96 188 SER B C 1
ATOM 3594 O O . SER B 1 188 ? -21.109 19.891 2.307 1 96 188 SER B O 1
ATOM 3596 N N . ARG B 1 189 ? -20.609 17.828 2.967 1 95.44 189 ARG B N 1
ATOM 3597 C CA . ARG B 1 189 ? -19.641 18.281 3.963 1 95.44 189 ARG B CA 1
ATOM 3598 C C . ARG B 1 189 ? -18.281 18.531 3.326 1 95.44 189 ARG B C 1
ATOM 3600 O O . ARG B 1 189 ? -17.781 17.703 2.574 1 95.44 189 ARG B O 1
ATOM 3607 N N . PRO B 1 190 ? -17.766 19.656 3.574 1 94.81 190 PRO B N 1
ATOM 3608 C CA . PRO B 1 190 ? -16.453 19.938 3.006 1 94.81 190 PRO B CA 1
ATOM 3609 C C . PRO B 1 190 ? -15.344 19.109 3.652 1 94.81 190 PRO B C 1
ATOM 3611 O O . PRO B 1 190 ? -15.109 19.203 4.859 1 94.81 190 PRO B O 1
ATOM 3614 N N . VAL B 1 191 ? -14.688 18.266 2.91 1 97.12 191 VAL B N 1
ATOM 3615 C CA . VAL B 1 191 ? -13.508 17.5 3.309 1 97.12 191 VAL B CA 1
ATOM 3616 C C . VAL B 1 191 ? -12.5 17.469 2.166 1 97.12 191 VAL B C 1
ATOM 3618 O O . VAL B 1 191 ? -12.844 17.75 1.015 1 97.12 191 VAL B O 1
ATOM 3621 N N . ALA B 1 192 ? -11.312 17.172 2.506 1 97.12 192 ALA B N 1
ATOM 3622 C CA . ALA B 1 192 ? -10.25 17.219 1.506 1 97.12 192 ALA B CA 1
ATOM 3623 C C . ALA B 1 192 ? -10.375 16.078 0.51 1 97.12 192 ALA B C 1
ATOM 3625 O O . ALA B 1 192 ? -9.945 16.188 -0.639 1 97.12 192 ALA B O 1
ATOM 3626 N N . TRP B 1 193 ? -10.961 14.992 0.934 1 98.06 193 TRP B N 1
ATOM 3627 C CA . TRP B 1 193 ? -11.125 13.805 0.111 1 98.06 193 TRP B CA 1
ATOM 3628 C C . TRP B 1 193 ? -12.273 12.938 0.621 1 98.06 193 TRP B C 1
ATOM 3630 O O . TRP B 1 193 ? -12.352 12.641 1.814 1 98.06 193 TRP B O 1
ATOM 3640 N N . LEU B 1 194 ? -13.156 12.641 -0.232 1 98.69 194 LEU B N 1
ATOM 3641 C CA . LEU B 1 194 ? -14.266 11.75 0.071 1 98.69 194 LEU B CA 1
ATOM 3642 C C . LEU B 1 194 ? -14.305 10.578 -0.899 1 98.69 194 LEU B C 1
ATOM 3644 O O . LEU B 1 194 ? -14.555 10.758 -2.094 1 98.69 194 LEU B O 1
ATOM 3648 N N . GLY B 1 195 ? -14.031 9.367 -0.34 1 98.62 195 GLY B N 1
ATOM 3649 C CA . GLY B 1 195 ? -14.047 8.156 -1.147 1 98.62 195 GLY B CA 1
ATOM 3650 C C . GLY B 1 195 ? -15.164 7.203 -0.776 1 98.62 195 GLY B C 1
ATOM 3651 O O . GLY B 1 195 ? -15.555 7.121 0.391 1 98.62 195 GLY B O 1
ATOM 3652 N N . LEU B 1 196 ? -15.633 6.461 -1.819 1 98.69 196 LEU B N 1
ATOM 3653 C CA . LEU B 1 196 ? -16.656 5.434 -1.634 1 98.69 196 LEU B CA 1
ATOM 3654 C C . LEU B 1 196 ? -16.219 4.121 -2.277 1 98.69 196 LEU B C 1
ATOM 3656 O O . LEU B 1 196 ? -15.953 4.07 -3.482 1 98.69 196 LEU B O 1
ATOM 3660 N N . LEU B 1 197 ? -16.094 3.127 -1.455 1 98.31 197 LEU B N 1
ATOM 3661 C CA . LEU B 1 197 ? -15.867 1.779 -1.969 1 98.31 197 LEU B CA 1
ATOM 3662 C C . LEU B 1 197 ? -17.172 1.165 -2.467 1 98.31 197 LEU B C 1
ATOM 3664 O O . LEU B 1 197 ? -18.031 0.796 -1.668 1 98.31 197 LEU B O 1
ATOM 3668 N N . ALA B 1 198 ? -17.297 1.095 -3.793 1 96.75 198 ALA B N 1
ATOM 3669 C CA . ALA B 1 198 ? -18.5 0.558 -4.422 1 96.75 198 ALA B CA 1
ATOM 3670 C C . ALA B 1 198 ? -18.234 0.155 -5.871 1 96.75 198 ALA B C 1
ATOM 3672 O O . ALA B 1 198 ? -17.297 0.648 -6.492 1 96.75 198 ALA B O 1
ATOM 3673 N N . SER B 1 199 ? -19.047 -0.777 -6.316 1 93.88 199 SER B N 1
ATOM 3674 C CA . SER B 1 199 ? -18.969 -1.13 -7.73 1 93.88 199 SER B CA 1
ATOM 3675 C C . SER B 1 199 ? -19.406 0.036 -8.617 1 93.88 199 SER B C 1
ATOM 3677 O O . SER B 1 199 ? -20.094 0.951 -8.156 1 93.88 199 SER B O 1
ATOM 3679 N N . ARG B 1 200 ? -19.031 0.001 -9.852 1 94.06 200 ARG B N 1
ATOM 3680 C CA . ARG B 1 200 ? -19.422 1.031 -10.812 1 94.06 200 ARG B CA 1
ATOM 3681 C C . ARG B 1 200 ? -20.938 1.153 -10.898 1 94.06 200 ARG B C 1
ATOM 3683 O O . ARG B 1 200 ? -21.484 2.262 -10.938 1 94.06 200 ARG B O 1
ATOM 3690 N N . ARG B 1 201 ? -21.562 -0.002 -10.953 1 94.19 201 ARG B N 1
ATOM 3691 C CA . ARG B 1 201 ? -23.016 -0.018 -11.039 1 94.19 201 ARG B CA 1
ATOM 3692 C C . ARG B 1 201 ? -23.656 0.66 -9.828 1 94.19 201 ARG B C 1
ATOM 3694 O O . ARG B 1 201 ? -24.547 1.497 -9.969 1 94.19 201 ARG B O 1
ATOM 3701 N N . LYS B 1 202 ? -23.219 0.334 -8.695 1 95.75 202 LYS B N 1
ATOM 3702 C CA . LYS B 1 202 ? -23.734 0.923 -7.465 1 95.75 202 LYS B CA 1
ATOM 3703 C C . LYS B 1 202 ? -23.5 2.43 -7.434 1 95.75 202 LYS B C 1
ATOM 3705 O O . LYS B 1 202 ? -24.375 3.191 -7.02 1 95.75 202 LYS B O 1
ATOM 3710 N N . VAL B 1 203 ? -22.375 2.916 -7.84 1 96 203 VAL B N 1
ATOM 3711 C CA . VAL B 1 203 ? -22.031 4.332 -7.859 1 96 203 VAL B CA 1
ATOM 3712 C C . VAL B 1 203 ? -23 5.086 -8.773 1 96 203 VAL B C 1
ATOM 3714 O O . VAL B 1 203 ? -23.5 6.152 -8.414 1 96 203 VAL B O 1
ATOM 3717 N N . GLN B 1 204 ? -23.266 4.504 -9.883 1 95.38 204 GLN B N 1
ATOM 3718 C CA . GLN B 1 204 ? -24.188 5.129 -10.828 1 95.38 204 GLN B CA 1
ATOM 3719 C C . GLN B 1 204 ? -25.578 5.301 -10.219 1 95.38 204 GLN B C 1
ATOM 3721 O O . GLN B 1 204 ? -26.203 6.344 -10.383 1 95.38 204 GLN B O 1
ATOM 3726 N N . VAL B 1 205 ? -25.953 4.281 -9.57 1 96.44 205 VAL B N 1
ATOM 3727 C CA . VAL B 1 205 ? -27.25 4.336 -8.906 1 96.44 205 VAL B CA 1
ATOM 3728 C C . VAL B 1 205 ? -27.25 5.453 -7.867 1 96.44 205 VAL B C 1
ATOM 3730 O O . VAL B 1 205 ? -28.188 6.262 -7.82 1 96.44 205 VAL B O 1
ATOM 3733 N N . PHE B 1 206 ? -26.234 5.555 -7.062 1 96.69 206 PHE B N 1
ATOM 3734 C CA . PHE B 1 206 ? -26.141 6.562 -6.012 1 96.69 206 PHE B CA 1
ATOM 3735 C C . PHE B 1 206 ? -26.109 7.965 -6.609 1 96.69 206 PHE B C 1
ATOM 3737 O O . PHE B 1 206 ? -26.797 8.867 -6.121 1 96.69 206 PHE B O 1
ATOM 3744 N N . ILE B 1 207 ? -25.359 8.172 -7.652 1 96.25 207 ILE B N 1
ATOM 3745 C CA . ILE B 1 207 ? -25.219 9.484 -8.281 1 96.25 207 ILE B CA 1
ATOM 3746 C C . ILE B 1 207 ? -26.578 9.938 -8.836 1 96.25 207 ILE B C 1
ATOM 3748 O O . ILE B 1 207 ? -26.969 11.086 -8.633 1 96.25 207 ILE B O 1
ATOM 3752 N N . ARG B 1 208 ? -27.219 9.016 -9.484 1 96.5 208 ARG B N 1
ATOM 3753 C CA . ARG B 1 208 ? -28.547 9.328 -10.016 1 96.5 208 ARG B CA 1
ATOM 3754 C C . ARG B 1 208 ? -29.5 9.75 -8.906 1 96.5 208 ARG B C 1
ATOM 3756 O O . ARG B 1 208 ? -30.188 10.773 -9.023 1 96.5 208 ARG B O 1
ATOM 3763 N N . GLN B 1 209 ? -29.484 9.023 -7.93 1 96.81 209 GLN B N 1
ATOM 3764 C CA . GLN B 1 209 ? -30.375 9.305 -6.805 1 96.81 209 GLN B CA 1
ATOM 3765 C C . GLN B 1 209 ? -30.031 10.648 -6.168 1 96.81 209 GLN B C 1
ATOM 3767 O O . GLN B 1 209 ? -30.938 11.414 -5.797 1 96.81 209 GLN B O 1
ATOM 3772 N N . MET B 1 210 ? -28.812 10.953 -6.008 1 96.31 210 MET B N 1
ATOM 3773 C CA . MET B 1 210 ? -28.391 12.219 -5.41 1 96.31 210 MET B CA 1
ATOM 3774 C C . MET B 1 210 ? -28.797 13.398 -6.281 1 96.31 210 MET B C 1
ATOM 3776 O O . MET B 1 210 ? -29.266 14.414 -5.77 1 96.31 210 MET B O 1
ATOM 3780 N N . ARG B 1 211 ? -28.656 13.219 -7.547 1 95.69 211 ARG B N 1
ATOM 3781 C CA . ARG B 1 211 ? -29.094 14.258 -8.477 1 95.69 211 ARG B CA 1
ATOM 3782 C C . ARG B 1 211 ? -30.594 14.492 -8.375 1 95.69 211 ARG B C 1
ATOM 3784 O O . ARG B 1 211 ? -31.047 15.641 -8.305 1 95.69 211 ARG B O 1
ATOM 3791 N N . GLU B 1 212 ? -31.266 13.422 -8.297 1 96.81 212 GLU B N 1
ATOM 3792 C CA . GLU B 1 212 ? -32.719 13.5 -8.18 1 96.81 212 GLU B CA 1
ATOM 3793 C C . GLU B 1 212 ? -33.125 14.18 -6.871 1 96.81 212 GLU B C 1
ATOM 3795 O O . GLU B 1 212 ? -34.156 14.828 -6.805 1 96.81 212 GLU B O 1
ATOM 3800 N N . ASN B 1 213 ? -32.312 14.039 -5.934 1 96 213 ASN B N 1
ATOM 3801 C CA . ASN B 1 213 ? -32.625 14.602 -4.621 1 96 213 ASN B CA 1
ATOM 3802 C C . ASN B 1 213 ? -32.062 16.031 -4.484 1 96 213 ASN B C 1
ATOM 3804 O O . ASN B 1 213 ? -32.094 16.609 -3.396 1 96 213 ASN B O 1
ATOM 3808 N N . GLY B 1 214 ? -31.484 16.562 -5.48 1 96.75 214 GLY B N 1
ATOM 3809 C CA . GLY B 1 214 ? -31.125 17.969 -5.531 1 96.75 214 GLY B CA 1
ATOM 3810 C C . GLY B 1 214 ? -29.719 18.25 -5.031 1 96.75 214 GLY B C 1
ATOM 3811 O O . GLY B 1 214 ? -29.391 19.391 -4.711 1 96.75 214 GLY B O 1
ATOM 3812 N N . VAL B 1 215 ? -28.922 17.234 -4.914 1 97 215 VAL B N 1
ATOM 3813 C CA . VAL B 1 215 ? -27.531 17.453 -4.52 1 97 215 VAL B CA 1
ATOM 3814 C C . VAL B 1 215 ? -26.797 18.219 -5.613 1 97 215 VAL B C 1
ATOM 3816 O O . VAL B 1 215 ? -26.969 17.922 -6.801 1 97 215 VAL B O 1
ATOM 3819 N N . ALA B 1 216 ? -26.031 19.219 -5.215 1 97.19 216 ALA B N 1
ATOM 3820 C CA . ALA B 1 216 ? -25.297 20.062 -6.164 1 97.19 216 ALA B CA 1
ATOM 3821 C C . ALA B 1 216 ? -24.266 19.234 -6.941 1 97.19 216 ALA B C 1
ATOM 3823 O O . ALA B 1 216 ? -23.609 18.375 -6.379 1 97.19 216 ALA B O 1
ATOM 3824 N N . GLU B 1 217 ? -24.094 19.562 -8.18 1 96.19 217 GLU B N 1
ATOM 3825 C CA . GLU B 1 217 ? -23.156 18.859 -9.039 1 96.19 217 GLU B CA 1
ATOM 3826 C C . GLU B 1 217 ? -21.719 19 -8.516 1 96.19 217 GLU B C 1
ATOM 3828 O O . GLU B 1 217 ? -20.922 18.078 -8.656 1 96.19 217 GLU B O 1
ATOM 3833 N N . GLU B 1 218 ? -21.469 20.094 -7.945 1 95.62 218 GLU B N 1
ATOM 3834 C CA . GLU B 1 218 ? -20.141 20.328 -7.391 1 95.62 218 GLU B CA 1
ATOM 3835 C C . GLU B 1 218 ? -19.828 19.328 -6.285 1 95.62 218 GLU B C 1
ATOM 3837 O O . GLU B 1 218 ? -18.688 18.875 -6.172 1 95.62 218 GLU B O 1
ATOM 3842 N N . ASP B 1 219 ? -20.812 19.047 -5.492 1 96.69 219 ASP B N 1
ATOM 3843 C CA . ASP B 1 219 ? -20.625 18.078 -4.41 1 96.69 219 ASP B CA 1
ATOM 3844 C C . ASP B 1 219 ? -20.453 16.672 -4.957 1 96.69 219 ASP B C 1
ATOM 3846 O O . ASP B 1 219 ? -19.594 15.922 -4.48 1 96.69 219 ASP B O 1
ATOM 3850 N N . ILE B 1 220 ? -21.188 16.359 -5.949 1 96.5 220 ILE B N 1
ATOM 3851 C CA . ILE B 1 220 ? -21.109 15.047 -6.566 1 96.5 220 ILE B CA 1
ATOM 3852 C C . ILE B 1 220 ? -19.766 14.859 -7.242 1 96.5 220 ILE B C 1
ATOM 3854 O O . ILE B 1 220 ? -19.156 13.789 -7.152 1 96.5 220 ILE B O 1
ATOM 3858 N N . SER B 1 221 ? -19.281 15.867 -7.891 1 94.69 221 SER B N 1
ATOM 3859 C CA . SER B 1 221 ? -18.031 15.797 -8.648 1 94.69 221 SER B CA 1
ATOM 3860 C C . SER B 1 221 ? -16.828 15.594 -7.719 1 94.69 221 SER B C 1
ATOM 3862 O O . SER B 1 221 ? -15.781 15.117 -8.148 1 94.69 221 SER B O 1
ATOM 3864 N N . ARG B 1 222 ? -16.984 15.891 -6.473 1 95.31 222 ARG B N 1
ATOM 3865 C CA . ARG B 1 222 ? -15.898 15.75 -5.508 1 95.31 222 ARG B CA 1
ATOM 3866 C C . ARG B 1 222 ? -15.789 14.312 -5.008 1 95.31 222 ARG B C 1
ATOM 3868 O O . ARG B 1 222 ? -14.773 13.938 -4.422 1 95.31 222 ARG B O 1
ATOM 3875 N N . LEU B 1 223 ? -16.812 13.617 -5.207 1 97.44 223 LEU B N 1
ATOM 3876 C CA . LEU B 1 223 ? -16.859 12.234 -4.746 1 97.44 223 LEU B CA 1
ATOM 3877 C C . LEU B 1 223 ? -15.93 11.359 -5.59 1 97.44 223 LEU B C 1
ATOM 3879 O O . LEU B 1 223 ? -16 11.375 -6.82 1 97.44 223 LEU B O 1
ATOM 3883 N N . ARG B 1 224 ? -15.031 10.68 -4.93 1 97.62 224 ARG B N 1
ATOM 3884 C CA . ARG B 1 224 ? -14.203 9.672 -5.578 1 97.62 224 ARG B CA 1
ATOM 3885 C C . ARG B 1 224 ? -14.836 8.289 -5.465 1 97.62 224 ARG B C 1
ATOM 3887 O O . ARG B 1 224 ? -14.703 7.617 -4.438 1 97.62 224 ARG B O 1
ATOM 3894 N N . ALA B 1 225 ? -15.445 7.848 -6.566 1 97.44 225 ALA B N 1
ATOM 3895 C CA . ALA B 1 225 ? -16.188 6.59 -6.586 1 97.44 225 ALA B CA 1
ATOM 3896 C C . ALA B 1 225 ? -16.297 6.039 -8.008 1 97.44 225 ALA B C 1
ATOM 3898 O O . ALA B 1 225 ? -16.672 6.762 -8.93 1 97.44 225 ALA B O 1
ATOM 3899 N N . PRO B 1 226 ? -16.031 4.742 -8.211 1 97.25 226 PRO B N 1
ATOM 3900 C CA . PRO B 1 226 ? -15.328 3.865 -7.27 1 97.25 226 PRO B CA 1
ATOM 3901 C C . PRO B 1 226 ? -13.961 4.414 -6.852 1 97.25 226 PRO B C 1
ATOM 3903 O O . PRO B 1 226 ? -13.305 5.098 -7.641 1 97.25 226 PRO B O 1
ATOM 3906 N N . VAL B 1 227 ? -13.594 4.141 -5.691 1 98 227 VAL B N 1
ATOM 3907 C CA . VAL B 1 227 ? -12.383 4.738 -5.145 1 98 227 VAL B CA 1
ATOM 3908 C C . VAL B 1 227 ? -11.172 3.875 -5.5 1 98 227 VAL B C 1
ATOM 3910 O O . VAL B 1 227 ? -11.281 2.65 -5.574 1 98 227 VAL B O 1
ATOM 3913 N N . GLY B 1 228 ? -10.031 4.512 -5.715 1 98.06 228 GLY B N 1
ATOM 3914 C CA . GLY B 1 228 ? -8.758 3.824 -5.855 1 98.06 228 GLY B CA 1
ATOM 3915 C C . GLY B 1 228 ? -8.289 3.729 -7.293 1 98.06 228 GLY B C 1
ATOM 3916 O O . GLY B 1 228 ? -8.977 4.188 -8.211 1 98.06 228 GLY B O 1
ATOM 3917 N N . TYR B 1 229 ? -7.109 3.211 -7.496 1 97.94 229 TYR B N 1
ATOM 3918 C CA . TYR B 1 229 ? -6.547 2.896 -8.805 1 97.94 229 TYR B CA 1
ATOM 3919 C C . TYR B 1 229 ? -7.031 1.539 -9.297 1 97.94 229 TYR B C 1
ATOM 3921 O O . TYR B 1 229 ? -7.219 0.614 -8.5 1 97.94 229 TYR B O 1
ATOM 3929 N N . ASP B 1 230 ? -7.18 1.449 -10.625 1 97.5 230 ASP B N 1
ATOM 3930 C CA . ASP B 1 230 ? -7.496 0.155 -11.227 1 97.5 230 ASP B CA 1
ATOM 3931 C C . ASP B 1 230 ? -6.258 -0.733 -11.305 1 97.5 230 ASP B C 1
ATOM 3933 O O . ASP B 1 230 ? -5.582 -0.776 -12.336 1 97.5 230 ASP B O 1
ATOM 3937 N N . ILE B 1 231 ? -6.059 -1.51 -10.25 1 97.62 231 ILE B N 1
ATOM 3938 C CA . ILE B 1 231 ? -4.902 -2.4 -10.211 1 97.62 231 ILE B CA 1
ATOM 3939 C C . ILE B 1 231 ? -5.371 -3.852 -10.141 1 97.62 231 ILE B C 1
ATOM 3941 O O . ILE B 1 231 ? -4.617 -4.734 -9.727 1 97.62 231 ILE B O 1
ATOM 3945 N N . GLY B 1 232 ? -6.637 -4.043 -10.469 1 97.38 232 GLY B N 1
ATOM 3946 C CA . GLY B 1 232 ? -7.203 -5.383 -10.43 1 97.38 232 GLY B CA 1
ATOM 3947 C C . GLY B 1 232 ? -7.312 -5.949 -9.031 1 97.38 232 GLY B C 1
ATOM 3948 O O . GLY B 1 232 ? -7.133 -7.152 -8.828 1 97.38 232 GLY B O 1
ATOM 3949 N N . ALA B 1 233 ? -7.578 -5.09 -8.086 1 97.19 233 ALA B N 1
ATOM 3950 C CA . ALA B 1 233 ? -7.613 -5.48 -6.676 1 97.19 233 ALA B CA 1
ATOM 3951 C C . ALA B 1 233 ? -8.828 -6.348 -6.375 1 97.19 233 ALA B C 1
ATOM 3953 O O . ALA B 1 233 ? -9.945 -6.043 -6.816 1 97.19 233 ALA B O 1
ATOM 3954 N N . GLU B 1 234 ? -8.586 -7.418 -5.613 1 95.19 234 GLU B N 1
ATOM 3955 C CA . GLU B 1 234 ? -9.68 -8.305 -5.234 1 95.19 234 GLU B CA 1
ATOM 3956 C C . GLU B 1 234 ? -9.703 -8.539 -3.729 1 95.19 234 GLU B C 1
ATOM 3958 O O . GLU B 1 234 ? -10.773 -8.531 -3.113 1 95.19 234 GLU B O 1
ATOM 3963 N N . THR B 1 235 ? -8.578 -8.672 -3.111 1 96 235 THR B N 1
ATOM 3964 C CA . THR B 1 235 ? -8.5 -8.945 -1.679 1 96 235 THR B CA 1
ATOM 3965 C C . THR B 1 235 ? -8.508 -7.641 -0.883 1 96 235 THR B C 1
ATOM 3967 O O . THR B 1 235 ? -8.172 -6.582 -1.414 1 96 235 THR B O 1
ATOM 3970 N N . PRO B 1 236 ? -8.859 -7.688 0.422 1 98.06 236 PRO B N 1
ATOM 3971 C CA . PRO B 1 236 ? -8.836 -6.484 1.261 1 98.06 236 PRO B CA 1
ATOM 3972 C C . PRO B 1 236 ? -7.492 -5.762 1.222 1 98.06 236 PRO B C 1
ATOM 3974 O O . PRO B 1 236 ? -7.453 -4.535 1.101 1 98.06 236 PRO B O 1
ATOM 3977 N N . ASP B 1 237 ? -6.398 -6.508 1.198 1 98.31 237 ASP B N 1
ATOM 3978 C CA . ASP B 1 237 ? -5.07 -5.898 1.197 1 98.31 237 ASP B CA 1
ATOM 3979 C C . ASP B 1 237 ? -4.766 -5.25 -0.15 1 98.31 237 ASP B C 1
ATOM 3981 O O . ASP B 1 237 ? -4.141 -4.188 -0.206 1 98.31 237 ASP B O 1
ATOM 3985 N N . GLU B 1 238 ? -5.168 -5.891 -1.228 1 98.44 238 GLU B N 1
ATOM 3986 C CA . GLU B 1 238 ? -4.988 -5.285 -2.543 1 98.44 238 GLU B CA 1
ATOM 3987 C C . GLU B 1 238 ? -5.824 -4.016 -2.686 1 98.44 238 GLU B C 1
ATOM 3989 O O . GLU B 1 238 ? -5.355 -3.016 -3.234 1 98.44 238 GLU B O 1
ATOM 3994 N N . ILE B 1 239 ? -7.035 -4.082 -2.219 1 98.44 239 ILE B N 1
ATOM 3995 C CA . ILE B 1 239 ? -7.914 -2.918 -2.254 1 98.44 239 ILE B CA 1
ATOM 3996 C C . ILE B 1 239 ? -7.301 -1.785 -1.434 1 98.44 239 ILE B C 1
ATOM 3998 O O . ILE B 1 239 ? -7.359 -0.62 -1.833 1 98.44 239 ILE B O 1
ATOM 4002 N N . ALA B 1 240 ? -6.707 -2.127 -0.301 1 98.75 240 ALA B N 1
ATOM 4003 C CA . ALA B 1 240 ? -6.035 -1.126 0.527 1 98.75 240 ALA B CA 1
ATOM 4004 C C . ALA B 1 240 ? -4.926 -0.427 -0.248 1 98.75 240 ALA B C 1
ATOM 4006 O O . ALA B 1 240 ? -4.797 0.798 -0.194 1 98.75 240 ALA B O 1
ATOM 4007 N N . VAL B 1 241 ? -4.102 -1.215 -1.028 1 98.75 241 VAL B N 1
ATOM 4008 C CA . VAL B 1 241 ? -3.041 -0.618 -1.836 1 98.75 241 VAL B CA 1
ATOM 4009 C C . VAL B 1 241 ? -3.648 0.344 -2.855 1 98.75 241 VAL B C 1
ATOM 4011 O O . VAL B 1 241 ? -3.154 1.46 -3.035 1 98.75 241 VAL B O 1
ATOM 4014 N N . SER B 1 242 ? -4.711 -0.078 -3.48 1 98.69 242 SER B N 1
ATOM 4015 C CA . SER B 1 242 ? -5.398 0.719 -4.492 1 98.69 242 SER B CA 1
ATOM 4016 C C . SER B 1 242 ? -5.891 2.043 -3.912 1 98.69 242 SER B C 1
ATOM 4018 O O . SER B 1 242 ? -5.578 3.111 -4.441 1 98.69 242 SER B O 1
ATOM 4020 N N . VAL B 1 243 ? -6.598 1.992 -2.822 1 98.75 243 VAL B N 1
ATOM 4021 C CA . VAL B 1 243 ? -7.215 3.154 -2.191 1 98.75 243 VAL B CA 1
ATOM 4022 C C . VAL B 1 243 ? -6.133 4.07 -1.624 1 98.75 243 VAL B C 1
ATOM 4024 O O . VAL B 1 243 ? -6.184 5.289 -1.807 1 98.75 243 VAL B O 1
ATOM 4027 N N . LEU B 1 244 ? -5.125 3.518 -0.975 1 98.81 244 LEU B N 1
ATOM 4028 C CA . LEU B 1 244 ? -4.078 4.32 -0.355 1 98.81 244 LEU B CA 1
ATOM 4029 C C . LEU B 1 244 ? -3.227 5.012 -1.413 1 98.81 244 LEU B C 1
ATOM 4031 O O . LEU B 1 244 ? -2.746 6.129 -1.197 1 98.81 244 LEU B O 1
ATOM 4035 N N . ALA B 1 245 ? -3.018 4.324 -2.559 1 98.62 245 ALA B N 1
ATOM 4036 C CA . ALA B 1 245 ? -2.309 4.992 -3.648 1 98.62 245 ALA B CA 1
ATOM 4037 C C . ALA B 1 245 ? -3.029 6.27 -4.074 1 98.62 245 ALA B C 1
ATOM 4039 O O . ALA B 1 245 ? -2.4 7.312 -4.254 1 98.62 245 ALA B O 1
ATOM 4040 N N . GLU B 1 246 ? -4.316 6.227 -4.195 1 98.19 246 GLU B N 1
ATOM 4041 C CA . GLU B 1 246 ? -5.086 7.418 -4.551 1 98.19 246 GLU B CA 1
ATOM 4042 C C . GLU B 1 246 ? -5.031 8.461 -3.439 1 98.19 246 GLU B C 1
ATOM 4044 O O . GLU B 1 246 ? -4.832 9.648 -3.707 1 98.19 246 GLU B O 1
ATOM 4049 N N . LEU B 1 247 ? -5.199 8.008 -2.223 1 98.12 247 LEU B N 1
ATOM 4050 C CA . LEU B 1 247 ? -5.18 8.906 -1.077 1 98.12 247 LEU B CA 1
ATOM 4051 C C . LEU B 1 247 ? -3.861 9.672 -1.011 1 98.12 247 LEU B C 1
ATOM 4053 O O . LEU B 1 247 ? -3.855 10.891 -0.83 1 98.12 247 LEU B O 1
ATOM 4057 N N . LEU B 1 248 ? -2.77 8.945 -1.167 1 98.25 248 LEU B N 1
ATOM 4058 C CA . LEU B 1 248 ? -1.453 9.578 -1.108 1 98.25 248 LEU B CA 1
ATOM 4059 C C . LEU B 1 248 ? -1.261 10.547 -2.27 1 98.25 248 LEU B C 1
ATOM 4061 O O . LEU B 1 248 ? -0.655 11.609 -2.105 1 98.25 248 LEU B O 1
ATOM 4065 N N . GLN B 1 249 ? -1.729 10.148 -3.459 1 97.75 249 GLN B N 1
ATOM 4066 C CA . GLN B 1 249 ? -1.665 11.039 -4.613 1 97.75 249 GLN B CA 1
ATOM 4067 C C . GLN B 1 249 ? -2.324 12.383 -4.312 1 97.75 249 GLN B C 1
ATOM 4069 O O . GLN B 1 249 ? -1.757 13.438 -4.609 1 97.75 249 GLN B O 1
ATOM 4074 N N . VAL B 1 250 ? -3.482 12.352 -3.744 1 97.06 250 VAL B N 1
ATOM 4075 C CA . VAL B 1 250 ? -4.234 13.562 -3.424 1 97.06 250 VAL B CA 1
ATOM 4076 C C . VAL B 1 250 ? -3.539 14.32 -2.295 1 97.06 250 VAL B C 1
ATOM 4078 O O . VAL B 1 250 ? -3.314 15.531 -2.395 1 97.06 250 VAL B O 1
ATOM 4081 N N . LYS B 1 251 ? -3.184 13.625 -1.26 1 96.75 251 LYS B N 1
ATOM 4082 C CA . LYS B 1 251 ? -2.539 14.227 -0.096 1 96.75 251 LYS B CA 1
ATOM 4083 C C . LYS B 1 251 ? -1.27 14.969 -0.496 1 96.75 251 LYS B C 1
ATOM 4085 O O . LYS B 1 251 ? -1.013 16.078 -0.007 1 96.75 251 LYS B O 1
ATOM 4090 N N . ASN B 1 252 ? -0.524 14.359 -1.403 1 95.69 252 ASN B N 1
ATOM 4091 C CA . ASN B 1 252 ? 0.794 14.891 -1.74 1 95.69 252 ASN B CA 1
ATOM 4092 C C . ASN B 1 252 ? 0.746 15.758 -2.99 1 95.69 252 ASN B C 1
ATOM 4094 O O . ASN B 1 252 ? 1.768 16.312 -3.412 1 95.69 252 ASN B O 1
ATOM 4098 N N . GLY B 1 253 ? -0.383 15.914 -3.572 1 95.62 253 GLY B N 1
ATOM 4099 C CA . GLY B 1 253 ? -0.548 16.766 -4.742 1 95.62 253 GLY B CA 1
ATOM 4100 C C . GLY B 1 253 ? 0.196 16.25 -5.961 1 95.62 253 GLY B C 1
ATOM 4101 O O . GLY B 1 253 ? 0.761 17.047 -6.723 1 95.62 253 GLY B O 1
ATOM 4102 N N . ALA B 1 254 ? 0.217 14.969 -6.109 1 95.25 254 ALA B N 1
ATOM 4103 C CA . ALA B 1 254 ? 0.948 14.367 -7.219 1 95.25 254 ALA B CA 1
ATOM 4104 C C . ALA B 1 254 ? 0.035 14.141 -8.422 1 95.25 254 ALA B C 1
ATOM 4106 O O . ALA B 1 254 ? -1.19 14.195 -8.297 1 95.25 254 ALA B O 1
ATOM 4107 N N . SER B 1 255 ? 0.585 13.906 -9.594 1 91.38 255 SER B N 1
ATOM 4108 C CA . SER B 1 255 ? -0.153 13.852 -10.852 1 91.38 255 SER B CA 1
ATOM 4109 C C . SER B 1 255 ? -0.851 12.508 -11.023 1 91.38 255 SER B C 1
ATOM 4111 O O . SER B 1 255 ? -1.863 12.414 -11.719 1 91.38 255 SER B O 1
ATOM 4113 N N . GLY B 1 256 ? -0.286 11.688 -10.469 1 91.75 256 GLY B N 1
ATOM 4114 C CA . GLY B 1 256 ? -0.805 10.344 -10.68 1 91.75 256 GLY B CA 1
ATOM 4115 C C . GLY B 1 256 ? -0.209 9.656 -11.898 1 91.75 256 GLY B C 1
ATOM 4116 O O . GLY B 1 256 ? 0.788 10.125 -12.453 1 91.75 256 GLY B O 1
ATOM 4117 N N . GLY B 1 257 ? -0.458 8.578 -12.32 1 90.56 257 GLY B N 1
ATOM 4118 C CA . GLY B 1 257 ? 0.044 7.82 -13.453 1 90.56 257 GLY B CA 1
ATOM 4119 C C . GLY B 1 257 ? 1.315 7.055 -13.141 1 90.56 257 GLY B C 1
ATOM 4120 O O . GLY B 1 257 ? 1.898 7.219 -12.07 1 90.56 257 GLY B O 1
ATOM 4121 N N . LEU B 1 258 ? 1.735 6.312 -14.055 1 92.12 258 LEU B N 1
ATOM 4122 C CA . LEU B 1 258 ? 2.973 5.551 -13.93 1 92.12 258 LEU B CA 1
ATOM 4123 C C . LEU B 1 258 ? 4.188 6.445 -14.172 1 92.12 258 LEU B C 1
ATOM 4125 O O . LEU B 1 258 ? 4.25 7.156 -15.18 1 92.12 258 LEU B O 1
ATOM 4129 N N . MET B 1 259 ? 5.113 6.395 -13.344 1 91.56 259 MET B N 1
ATOM 4130 C CA . MET B 1 259 ? 6.27 7.281 -13.422 1 91.56 259 MET B CA 1
ATOM 4131 C C . MET B 1 259 ? 7.133 6.949 -14.633 1 91.56 259 MET B C 1
ATOM 4133 O O . MET B 1 259 ? 7.785 7.828 -15.203 1 91.56 259 MET B O 1
ATOM 4137 N N . SER B 1 260 ? 7.152 5.688 -15.023 1 90.81 260 SER B N 1
ATOM 4138 C CA . SER B 1 260 ? 7.961 5.262 -16.156 1 90.81 260 SER B CA 1
ATOM 4139 C C . SER B 1 260 ? 7.387 5.773 -17.469 1 90.81 260 SER B C 1
ATOM 4141 O O . SER B 1 260 ? 8.07 5.773 -18.5 1 90.81 260 SER B O 1
ATOM 4143 N N . ARG B 1 261 ? 6.137 6.203 -17.531 1 82.44 261 ARG B N 1
ATOM 4144 C CA . ARG B 1 261 ? 5.48 6.605 -18.766 1 82.44 261 ARG B CA 1
ATOM 4145 C C . ARG B 1 261 ? 5.344 8.125 -18.844 1 82.44 261 ARG B C 1
ATOM 4147 O O . ARG B 1 261 ? 4.965 8.664 -19.891 1 82.44 261 ARG B O 1
ATOM 4154 N N . GLU B 1 262 ? 5.441 8.805 -17.859 1 66.06 262 GLU B N 1
ATOM 4155 C CA . GLU B 1 262 ? 5.234 10.25 -17.859 1 66.06 262 GLU B CA 1
ATOM 4156 C C . GLU B 1 262 ? 6.293 10.961 -18.719 1 66.06 262 GLU B C 1
ATOM 4158 O O . GLU B 1 262 ? 7.488 10.711 -18.562 1 66.06 262 GLU B O 1
ATOM 4163 N N . LYS B 1 263 ? 5.926 11.266 -20.016 1 55.12 263 LYS B N 1
ATOM 4164 C CA . LYS B 1 263 ? 6.711 12.047 -20.953 1 55.12 263 LYS B CA 1
ATOM 4165 C C . LYS B 1 263 ? 7.16 13.367 -20.344 1 55.12 263 LYS B C 1
ATOM 4167 O O . LYS B 1 263 ? 6.488 13.906 -19.469 1 55.12 263 LYS B O 1
ATOM 4172 N N . HIS B 1 264 ? 8.477 13.688 -20.5 1 47.19 264 HIS B N 1
ATOM 4173 C CA . HIS B 1 264 ? 9.055 14.992 -20.234 1 47.19 264 HIS B CA 1
ATOM 4174 C C . HIS B 1 264 ? 8.234 16.109 -20.859 1 47.19 264 HIS B C 1
ATOM 4176 O O . HIS B 1 264 ? 8.188 16.219 -22.094 1 47.19 264 HIS B O 1
ATOM 4182 N N . VAL B 1 265 ? 7.109 16.453 -20.547 1 38.75 265 VAL B N 1
ATOM 4183 C CA . VAL B 1 265 ? 6.609 17.734 -21.062 1 38.75 265 VAL B CA 1
ATOM 4184 C C . VAL B 1 265 ? 7.684 18.797 -20.922 1 38.75 265 VAL B C 1
ATOM 4186 O O . VAL B 1 265 ? 7.562 19.891 -21.5 1 38.75 265 VAL B O 1
ATOM 4189 N N . GLY B 1 266 ? 8.641 18.703 -20 1 35.53 266 GLY B N 1
ATOM 4190 C CA . GLY B 1 266 ? 9.438 19.922 -19.859 1 35.53 266 GLY B CA 1
ATOM 4191 C C . GLY B 1 266 ? 10.297 20.219 -21.078 1 35.53 266 GLY B C 1
ATOM 4192 O O . GLY B 1 266 ? 10.828 21.312 -21.219 1 35.53 266 GLY B O 1
ATOM 4193 N N . LEU B 1 267 ? 10.828 19.281 -21.859 1 35.09 267 LEU B N 1
ATOM 4194 C CA . LEU B 1 267 ? 11.836 19.797 -22.781 1 35.09 267 LEU B CA 1
ATOM 4195 C C . LEU B 1 267 ? 11.18 20.516 -23.953 1 35.09 267 LEU B C 1
ATOM 4197 O O . LEU B 1 267 ? 11.867 21.109 -24.797 1 35.09 267 LEU B O 1
ATOM 4201 N N . ARG B 1 268 ? 9.961 20.25 -24.359 1 34.88 268 ARG B N 1
ATOM 4202 C CA . ARG B 1 268 ? 9.633 20.969 -25.578 1 34.88 268 ARG B CA 1
ATOM 4203 C C . ARG B 1 268 ? 9.438 22.453 -25.297 1 34.88 268 ARG B C 1
ATOM 4205 O O . ARG B 1 268 ? 9.219 23.25 -26.219 1 34.88 268 ARG B O 1
ATOM 4212 N N . LEU B 1 269 ? 9.109 22.797 -24.078 1 32.47 269 LEU B N 1
ATOM 4213 C CA . LEU B 1 269 ? 8.844 24.219 -24.031 1 32.47 269 LEU B CA 1
ATOM 4214 C C . LEU B 1 269 ? 10.133 25.031 -24.188 1 32.47 269 LEU B C 1
ATOM 4216 O O . LEU B 1 269 ? 10.094 26.25 -24.312 1 32.47 269 LEU B O 1
ATOM 4220 N N . GLU B 1 270 ? 11.289 24.422 -23.859 1 33.31 270 GLU B N 1
ATOM 4221 C CA . GLU B 1 270 ? 12.375 25.406 -23.953 1 33.31 270 GLU B CA 1
ATOM 4222 C C . GLU B 1 270 ? 12.727 25.703 -25.406 1 33.31 270 GLU B C 1
ATOM 4224 O O . GLU B 1 270 ? 13.484 26.641 -25.672 1 33.31 270 GLU B O 1
ATOM 4229 N N . GLU B 1 271 ? 12.398 24.828 -26.391 1 34.12 271 GLU B N 1
ATOM 4230 C CA . GLU B 1 271 ? 13.031 25.219 -27.641 1 34.12 271 GLU B CA 1
ATOM 4231 C C . GLU B 1 271 ? 12.406 26.5 -28.203 1 34.12 271 GLU B C 1
ATOM 4233 O O . GLU B 1 271 ? 13.031 27.203 -28.984 1 34.12 271 GLU B O 1
ATOM 4238 N N . SER B 1 272 ? 11.109 26.594 -28.109 1 31.14 272 SER B N 1
ATOM 4239 C CA . SER B 1 272 ? 10.648 27.625 -29.016 1 31.14 272 SER B CA 1
ATOM 4240 C C . SER B 1 272 ? 10.914 29.031 -28.469 1 31.14 272 SER B C 1
ATOM 4242 O O . SER B 1 272 ? 10.516 30.031 -29.062 1 31.14 272 SER B O 1
ATOM 4244 N N . ARG B 1 273 ? 11.141 29.094 -27.172 1 32.16 273 ARG B N 1
ATOM 4245 C CA . ARG B 1 273 ? 11.328 30.5 -26.812 1 32.16 273 ARG B CA 1
ATOM 4246 C C . ARG B 1 273 ? 12.625 31.047 -27.391 1 32.16 273 ARG B C 1
ATOM 4248 O O . ARG B 1 273 ? 13.68 31 -26.734 1 32.16 273 ARG B O 1
ATOM 4255 N N . GLU B 1 274 ? 12.914 30.625 -28.641 1 29.09 274 GLU B N 1
ATOM 4256 C CA . GLU B 1 274 ? 13.922 31.422 -29.312 1 29.09 274 GLU B CA 1
ATOM 4257 C C . GLU B 1 274 ? 13.617 32.906 -29.188 1 29.09 274 GLU B C 1
ATOM 4259 O O . GLU B 1 274 ? 12.555 33.375 -29.609 1 29.09 274 GLU B O 1
ATOM 4264 N N . VAL B 1 275 ? 13.992 33.469 -28.094 1 28.11 275 VAL B N 1
ATOM 4265 C CA . VAL B 1 275 ? 14.055 34.938 -27.906 1 28.11 275 VAL B CA 1
ATOM 4266 C C . VAL B 1 275 ? 14.516 35.594 -29.203 1 28.11 275 VAL B C 1
ATOM 4268 O O . VAL B 1 275 ? 15.547 35.219 -29.766 1 28.11 275 VAL B O 1
ATOM 4271 N N . LEU B 1 276 ? 13.57 36 -30 1 28.2 276 LEU B N 1
ATOM 4272 C CA . LEU B 1 276 ? 13.891 36.875 -31.109 1 28.2 276 LEU B CA 1
ATOM 4273 C C . LEU B 1 276 ? 14.922 37.906 -30.703 1 28.2 276 LEU B C 1
ATOM 4275 O O . LEU B 1 276 ? 14.859 38.469 -29.594 1 28.2 276 LEU B O 1
ATOM 4279 N N . PRO B 1 277 ? 16.141 37.812 -31.266 1 30.09 277 PRO B N 1
ATOM 4280 C CA . PRO B 1 277 ? 17.188 38.781 -31.031 1 30.09 277 PRO B CA 1
ATOM 4281 C C . PRO B 1 277 ? 16.688 40.25 -31.094 1 30.09 277 PRO B C 1
ATOM 4283 O O . PRO B 1 277 ? 15.977 40.594 -32.031 1 30.09 277 PRO B O 1
ATOM 4286 N N . VAL B 1 278 ? 16.062 40.781 -29.984 1 26.52 278 VAL B N 1
ATOM 4287 C CA . VAL B 1 278 ? 15.828 42.219 -30.047 1 26.52 278 VAL B CA 1
ATOM 4288 C C . VAL B 1 278 ? 17.016 42.906 -30.703 1 26.52 278 VAL B C 1
ATOM 4290 O O . VAL B 1 278 ? 18.156 42.688 -30.328 1 26.52 278 VAL B O 1
ATOM 4293 N N . GLU B 1 279 ? 16.844 43.125 -31.984 1 25.97 279 GLU B N 1
ATOM 4294 C CA . GLU B 1 279 ? 17.719 43.969 -32.781 1 25.97 279 GLU B CA 1
ATOM 4295 C C . GLU B 1 279 ? 18.219 45.156 -32 1 25.97 279 GLU B C 1
ATOM 4297 O O . GLU B 1 279 ? 17.453 45.812 -31.297 1 25.97 279 GLU B O 1
ATOM 4302 N N . ALA B 1 280 ? 19.531 45.062 -31.609 1 29.55 280 ALA B N 1
ATOM 4303 C CA . ALA B 1 280 ? 20.375 46.188 -31.125 1 29.55 280 ALA B CA 1
ATOM 4304 C C . ALA B 1 280 ? 20.047 47.469 -31.875 1 29.55 280 ALA B C 1
ATOM 4306 O O . ALA B 1 280 ? 20.188 47.531 -33.094 1 29.55 280 ALA B O 1
ATOM 4307 N N . VAL B 1 281 ? 18.938 48.125 -31.516 1 22.17 281 VAL B N 1
ATOM 4308 C CA . VAL B 1 281 ? 18.812 49.5 -32 1 22.17 281 VAL B CA 1
ATOM 4309 C C . VAL B 1 281 ? 20.172 50.188 -32 1 22.17 281 VAL B C 1
ATOM 4311 O O . VAL B 1 281 ? 20.859 50.188 -30.969 1 22.17 281 VAL B O 1
ATOM 4314 N N . ALA B 1 282 ? 20.828 50.219 -33.125 1 25.19 282 ALA B N 1
ATOM 4315 C CA . ALA B 1 282 ? 21.922 51.125 -33.5 1 25.19 282 ALA B CA 1
ATOM 4316 C C . ALA B 1 282 ? 21.688 52.5 -32.938 1 25.19 282 ALA B C 1
ATOM 4318 O O . ALA B 1 282 ? 20.812 53.25 -33.406 1 25.19 282 ALA B O 1
ATOM 4319 N N . MET B 1 283 ? 21.25 52.562 -31.578 1 19.17 283 MET B N 1
ATOM 4320 C CA . MET B 1 283 ? 21.328 53.969 -31.203 1 19.17 283 MET B CA 1
ATOM 4321 C C . MET B 1 283 ? 22.672 54.562 -31.625 1 19.17 283 MET B C 1
ATOM 4323 O O . MET B 1 283 ? 23.734 54.031 -31.25 1 19.17 283 MET B O 1
ATOM 4327 N N . CYS B 1 284 ? 22.766 55.25 -32.75 1 20.25 284 CYS B N 1
ATOM 4328 C CA . CYS B 1 284 ? 23.484 56.406 -33.344 1 20.25 284 CYS B CA 1
ATOM 4329 C C . CYS B 1 284 ? 23.766 57.469 -32.281 1 20.25 284 CYS B C 1
ATOM 4331 O O . CYS B 1 284 ? 22.828 58.031 -31.719 1 20.25 284 CYS B O 1
ATOM 4333 N N . ASN B 1 285 ? 24.516 57.125 -31.125 1 20.42 285 ASN B N 1
ATOM 4334 C CA . ASN B 1 285 ? 25.469 58.219 -31.078 1 20.42 285 ASN B CA 1
ATOM 4335 C C . ASN B 1 285 ? 26.484 58.156 -32.219 1 20.42 285 ASN B C 1
ATOM 4337 O O . ASN B 1 285 ? 26.906 57.062 -32.594 1 20.42 285 ASN B O 1
#

Solvent-accessible surface area (backbone atoms only — not comparable to full-atom values): 30442 Å² total; per-residue (Å²): 130,50,58,65,55,49,48,50,52,32,43,76,66,50,38,48,32,27,41,37,33,46,76,41,60,38,73,63,53,87,48,70,69,37,49,26,34,35,39,81,85,63,50,67,41,74,52,62,63,50,67,59,58,41,54,51,49,52,53,50,39,53,48,23,54,73,66,70,40,60,48,77,44,67,39,28,24,24,72,68,66,86,51,35,52,63,32,87,57,67,13,38,39,31,33,40,32,44,57,45,28,74,54,52,44,38,38,31,40,19,47,44,67,42,47,31,37,32,45,49,54,38,49,71,66,52,41,40,43,35,37,24,34,59,50,73,80,53,63,46,63,88,61,43,50,87,81,48,44,80,43,77,31,89,37,58,58,52,32,53,70,70,45,89,76,47,51,80,25,34,37,38,40,42,46,92,82,54,50,64,57,41,44,70,68,45,51,79,50,71,47,63,38,43,32,32,67,50,53,64,68,56,42,51,53,51,51,51,51,39,50,74,70,65,52,53,67,71,39,57,70,57,50,33,46,24,50,21,41,31,24,58,57,79,49,39,52,42,40,25,35,22,36,48,39,43,49,38,10,62,76,53,69,33,87,45,55,50,44,49,66,63,72,74,69,69,65,67,63,62,63,71,64,62,70,69,76,78,71,83,74,76,71,81,120,132,50,58,65,55,49,48,51,52,31,44,75,67,50,38,49,34,28,42,36,32,46,77,42,61,39,73,64,53,87,48,70,69,37,49,26,34,34,39,82,85,65,51,66,40,74,54,63,63,50,68,59,58,42,53,50,50,52,54,50,40,55,50,23,54,74,66,69,40,59,48,79,43,66,39,27,25,24,72,66,65,86,49,34,51,64,32,88,56,68,14,38,39,29,32,42,32,43,58,44,27,72,54,53,43,37,37,32,39,22,48,44,67,43,48,30,36,32,44,48,55,38,49,72,66,50,40,42,42,34,37,26,34,58,50,73,81,52,62,45,65,89,61,43,50,87,80,48,43,80,43,75,30,91,38,58,58,53,32,53,70,71,45,89,77,47,51,81,25,34,37,37,42,41,47,93,83,52,51,63,57,41,43,71,66,43,51,80,51,69,47,64,38,44,33,33,68,50,54,65,70,58,41,52,52,51,53,50,51,40,50,73,70,63,52,54,64,71,40,57,69,58,50,32,47,22,48,19,40,30,24,56,57,79,49,40,53,43,40,25,36,22,38,49,39,43,50,38,11,62,76,52,68,34,88,43,56,51,45,50,67,63,72,75,67,67,65,67,63,62,64,70,68,61,72,72,76,74,73,77,72,77,72,80,123

Organism: Citrobacter rodentium (strain ICC168) (NCBI:txid637910)

Sequence (570 aa):
MTIFEEAARLEKQNRPFALAQIVDSRGSTPRHSAQMLIRDDGSIVGTIGGGMVERKVIAEALEALREKASRMFHGRMARSGSDAVGSDCGGAMSVYISVHGLRQKLWLIGAGHVNRAIAQSAARLGFDIYVGDIYPESLNPDCFPASAHLIQAASFAEVIDNMAMQPEDFVLIATNNQDREALDKLISRPVAWLGLLASRRKVQVFIRQMRENGVAEEDISRLRAPVGYDIGAETPDEIAVSVLAELLQVKNGASGGLMSREKHVGLRLEESREVLPVEAVAMCNMTIFEEAARLEKQNRPFALAQIVDSRGSTPRHSAQMLIRDDGSIVGTIGGGMVERKVIAEALEALREKASRMFHGRMARSGSDAVGSDCGGAMSVYISVHGLRQKLWLIGAGHVNRAIAQSAARLGFDIYVGDIYPESLNPDCFPASAHLIQAASFAEVIDNMAMQPEDFVLIATNNQDREALDKLISRPVAWLGLLASRRKVQVFIRQMRENGVAEEDISRLRAPVGYDIGAETPDEIAVSVLAELLQVKNGASGGLMSREKHVGLRLEESREVLPVEAVAMCN

pLDDT: mean 87.89, std 19.26, range [18.88, 98.88]

Secondary structure (DSSP, 8-state):
--HHHHHHHHHHTT--EEEEEEEEEESS-S-SS-EEEEETTS-EEE-SS-HHHHHHHHHHHHHHHHHT--EEEEEE--SSSTTB-S-SS--EEEEEEEEE--PPEEEEE--SHHHHHHHHHHHHTT-EEEEEES-GGGG-GGGS-TTPEEEE-SSHHHHHHTS---TT-EEEE--SS-HHHHHHHHTTS--SEEEE---HHHHHHHHHHHHHTT--HHHHHTEE-S-SB-S---SHHHHHHHHHHHHHHHHHT---SBTTT----SSHHHHS-------------/--HHHHHHHHHHTT--EEEEEEEEEESS-S-SS-EEEEETTS-EEE-SS-HHHHHHHHHHHHHHHHHT--EEEEEE--SSSTTB-S-SS--EEEEEEEEE--PPEEEEE--SHHHHHHHHHHHHTT-EEEEEES-GGGG-GGGS-TT-EEEE-SSHHHHHHT----TT-EEEE--SS-HHHHHHHHTTS--SEEEE---HHHHHHHHHHHHHTT--HHHHHTEE-S-SB-S---SHHHHHHHHHHHHHHHHHT---SBTTT---SHHHHHHS-------------

Radius of gyration: 31.68 Å; Cα contacts (8 Å, |Δi|>4): 1098; chains: 2; bounding box: 70×108×87 Å